Protein AF-A0A2N1MLH1-F1 (afdb_monomer)

pLDDT: mean 74.8, std 16.6, range [30.48, 95.25]

Mean predicted aligned error: 21.46 Å

Radius of gyration: 41.89 Å; Cα contacts (8 Å, |Δi|>4): 509; chains: 1; bounding box: 96×99×100 Å

Structure (mmCIF, N/CA/C/O backbone):
data_AF-A0A2N1MLH1-F1
#
_entry.id   AF-A0A2N1MLH1-F1
#
loop_
_atom_site.group_PDB
_atom_site.id
_atom_site.type_symbol
_atom_site.label_atom_id
_atom_site.label_alt_id
_atom_site.label_comp_id
_atom_site.label_asym_id
_atom_site.label_entity_id
_atom_site.label_seq_id
_atom_site.pdbx_PDB_ins_code
_atom_site.Cartn_x
_atom_site.Cartn_y
_atom_site.Cartn_z
_atom_site.occupancy
_atom_site.B_iso_or_equiv
_atom_site.auth_seq_id
_atom_site.auth_comp_id
_atom_site.auth_asym_id
_atom_site.auth_atom_id
_atom_site.pdbx_PDB_model_num
ATOM 1 N N . MET A 1 1 ? 30.301 -14.434 -26.093 1.00 44.44 1 MET A N 1
ATOM 2 C CA . MET A 1 1 ? 29.954 -15.394 -25.021 1.00 44.44 1 MET A CA 1
ATOM 3 C C . MET A 1 1 ? 29.401 -14.625 -23.832 1.00 44.44 1 MET A C 1
ATOM 5 O O . MET A 1 1 ? 30.021 -13.652 -23.420 1.00 44.44 1 MET A O 1
ATOM 9 N N . ASN A 1 2 ? 28.234 -15.017 -23.319 1.00 55.69 2 ASN A N 1
ATOM 10 C CA . ASN A 1 2 ? 27.566 -14.354 -22.196 1.00 55.69 2 ASN A CA 1
ATOM 11 C C . ASN A 1 2 ? 28.260 -14.717 -20.861 1.00 55.69 2 ASN A C 1
ATOM 13 O O . ASN A 1 2 ? 27.863 -15.647 -20.160 1.00 55.69 2 ASN A O 1
ATOM 17 N N . THR A 1 3 ? 29.343 -14.005 -20.531 1.00 60.84 3 THR A N 1
ATOM 18 C CA . THR A 1 3 ? 30.181 -14.221 -19.332 1.00 60.84 3 THR A CA 1
ATOM 19 C C . THR A 1 3 ? 29.413 -14.066 -18.019 1.00 60.84 3 THR A C 1
ATOM 21 O O . THR A 1 3 ? 29.746 -14.721 -17.031 1.00 60.84 3 THR A O 1
ATOM 24 N N . HIS A 1 4 ? 28.344 -13.268 -18.009 1.00 69.31 4 HIS A N 1
ATOM 25 C CA . HIS A 1 4 ? 27.491 -13.077 -16.839 1.00 69.31 4 HIS A CA 1
ATOM 26 C C . HIS A 1 4 ? 26.658 -14.329 -16.526 1.00 69.31 4 HIS A C 1
ATOM 28 O O . HIS A 1 4 ? 26.663 -14.810 -15.393 1.00 69.31 4 HIS A O 1
ATOM 34 N N . LEU A 1 5 ? 25.997 -14.904 -17.540 1.00 71.94 5 LEU A N 1
ATOM 35 C CA . LEU A 1 5 ? 25.172 -16.107 -17.381 1.00 71.94 5 LEU A CA 1
ATOM 36 C C . LEU A 1 5 ? 26.007 -17.315 -16.937 1.00 71.94 5 LEU A C 1
ATOM 38 O O . LEU A 1 5 ? 25.623 -18.027 -16.012 1.00 71.94 5 LEU A O 1
ATOM 42 N N . SER A 1 6 ? 27.181 -17.499 -17.546 1.00 75.94 6 SER A N 1
ATOM 43 C CA . SER A 1 6 ? 28.112 -18.567 -17.165 1.00 75.94 6 SER A CA 1
ATOM 44 C C . SER A 1 6 ? 28.562 -18.442 -15.706 1.00 75.94 6 SER A C 1
ATOM 46 O O . SER A 1 6 ? 28.587 -19.436 -14.985 1.00 75.94 6 SER A O 1
ATOM 48 N N . THR A 1 7 ? 28.876 -17.223 -15.254 1.00 80.75 7 THR A N 1
ATOM 49 C CA . THR A 1 7 ? 29.284 -16.952 -13.865 1.00 80.75 7 THR A CA 1
ATOM 50 C C . THR A 1 7 ? 28.146 -17.216 -12.879 1.00 80.75 7 THR A C 1
ATOM 52 O O . THR A 1 7 ? 28.368 -17.825 -11.834 1.00 80.75 7 THR A O 1
ATOM 55 N N . LYS A 1 8 ? 26.911 -16.813 -13.209 1.00 83.12 8 LYS A N 1
ATOM 56 C CA . LYS A 1 8 ? 25.734 -17.047 -12.356 1.00 83.12 8 LYS A CA 1
ATOM 57 C C . LYS A 1 8 ? 25.433 -18.538 -12.202 1.00 83.12 8 LYS A C 1
ATOM 59 O O . LYS A 1 8 ? 25.247 -19.000 -11.078 1.00 83.12 8 LYS A O 1
ATOM 64 N N . ILE A 1 9 ? 25.436 -19.288 -13.309 1.00 85.62 9 ILE A N 1
ATOM 65 C CA . ILE A 1 9 ? 25.226 -20.743 -13.289 1.00 85.62 9 ILE A CA 1
ATOM 66 C C . ILE A 1 9 ? 26.321 -21.408 -12.458 1.00 85.62 9 ILE A C 1
ATOM 68 O O . ILE A 1 9 ? 26.008 -22.160 -11.545 1.00 85.62 9 ILE A O 1
ATOM 72 N N . TYR A 1 10 ? 27.591 -21.080 -12.699 1.00 86.12 10 TYR A N 1
ATOM 73 C CA . TYR A 1 10 ? 28.701 -21.611 -11.909 1.00 86.12 10 TYR A CA 1
ATOM 74 C C . TYR A 1 10 ? 28.537 -21.330 -10.403 1.00 86.12 10 TYR A C 1
ATOM 76 O O . TYR A 1 10 ? 28.612 -22.253 -9.595 1.00 86.12 10 TYR A O 1
ATOM 84 N N . ASN A 1 11 ? 28.226 -20.088 -10.016 1.00 86.06 11 ASN A N 1
ATOM 85 C CA . ASN A 1 11 ? 28.019 -19.728 -8.610 1.00 86.06 11 ASN A CA 1
ATOM 86 C C . ASN A 1 11 ? 26.853 -20.496 -7.975 1.00 86.06 11 ASN A C 1
ATOM 88 O O . ASN A 1 11 ? 26.937 -20.869 -6.806 1.00 86.06 11 ASN A O 1
ATOM 92 N N . PHE A 1 12 ? 25.778 -20.747 -8.723 1.00 86.81 12 PHE A N 1
ATOM 93 C CA . PHE A 1 12 ? 24.668 -21.578 -8.261 1.00 86.81 12 PHE A CA 1
ATOM 94 C C . PHE A 1 12 ? 25.110 -23.031 -8.044 1.00 86.81 12 PHE A C 1
ATOM 96 O O . PHE A 1 12 ? 24.879 -23.582 -6.971 1.00 86.81 12 PHE A O 1
ATOM 103 N N . LEU A 1 13 ? 25.818 -23.621 -9.011 1.00 86.75 13 LEU A N 1
ATOM 104 C CA . LEU A 1 13 ? 26.322 -24.996 -8.920 1.00 86.75 13 LEU A CA 1
ATOM 105 C C . LEU A 1 13 ? 27.307 -25.194 -7.756 1.00 86.75 13 LEU A C 1
ATOM 107 O O . LEU A 1 13 ? 27.372 -26.283 -7.187 1.00 86.75 13 LEU A O 1
ATOM 111 N N . VAL A 1 14 ? 28.057 -24.160 -7.370 1.00 85.19 14 VAL A N 1
ATOM 112 C CA . VAL A 1 14 ? 29.004 -24.221 -6.243 1.00 85.19 14 VAL A CA 1
ATOM 113 C C . VAL A 1 14 ? 28.322 -23.990 -4.892 1.00 85.19 14 VAL A C 1
ATOM 115 O O . VAL A 1 14 ? 28.627 -24.707 -3.946 1.00 85.19 14 VAL A O 1
ATOM 118 N N . ASN A 1 15 ? 27.387 -23.040 -4.790 1.00 85.44 15 ASN A N 1
ATOM 119 C CA . ASN A 1 15 ? 26.862 -22.592 -3.492 1.00 85.44 15 ASN A CA 1
ATOM 120 C C . ASN A 1 15 ? 25.500 -23.186 -3.103 1.00 85.44 15 ASN A C 1
ATOM 122 O O . ASN A 1 15 ? 25.142 -23.144 -1.929 1.00 85.44 15 ASN A O 1
ATOM 126 N N . ALA A 1 16 ? 24.712 -23.698 -4.053 1.00 85.00 16 ALA A N 1
ATOM 127 C CA . ALA A 1 16 ? 23.388 -24.235 -3.746 1.00 85.00 16 ALA A CA 1
ATOM 128 C C . ALA A 1 16 ? 23.473 -25.558 -2.970 1.00 85.00 16 ALA A C 1
ATOM 130 O O . ALA A 1 16 ? 24.394 -26.357 -3.170 1.00 85.00 16 ALA A O 1
ATOM 131 N N . GLU A 1 17 ? 22.489 -25.819 -2.114 1.00 84.75 17 GLU A N 1
ATOM 132 C CA . GLU A 1 17 ? 22.307 -27.143 -1.512 1.00 84.75 17 GLU A CA 1
ATOM 133 C C . GLU A 1 17 ? 22.056 -28.181 -2.613 1.00 84.75 17 GLU A C 1
ATOM 135 O O . GLU A 1 17 ? 21.422 -27.886 -3.626 1.00 84.75 17 GLU A O 1
ATOM 140 N N . GLU A 1 18 ? 22.586 -29.390 -2.434 1.00 81.88 18 GLU A N 1
ATOM 141 C CA . GLU A 1 18 ? 22.617 -30.411 -3.487 1.00 81.88 18 GLU A CA 1
ATOM 142 C C . GLU A 1 18 ? 21.217 -30.792 -3.993 1.00 81.88 18 GLU A C 1
ATOM 144 O O . GLU A 1 18 ? 21.017 -30.934 -5.195 1.00 81.88 18 GLU A O 1
ATOM 149 N N . GLU A 1 19 ? 20.223 -30.830 -3.102 1.00 82.50 19 GLU A N 1
ATOM 150 C CA . GLU A 1 19 ? 18.819 -31.110 -3.434 1.00 82.50 19 GLU A CA 1
ATOM 151 C C . GLU A 1 19 ? 18.162 -30.070 -4.360 1.00 82.50 19 GLU A C 1
ATOM 153 O O . GLU A 1 19 ? 17.127 -30.335 -4.973 1.00 82.50 19 GLU A O 1
ATOM 158 N N . HIS A 1 20 ? 18.764 -28.886 -4.492 1.00 84.44 20 HIS A N 1
ATOM 159 C CA . HIS A 1 20 ? 18.275 -27.811 -5.351 1.00 84.44 20 HIS A CA 1
ATOM 160 C C . HIS A 1 20 ? 18.931 -27.808 -6.744 1.00 84.44 20 HIS A C 1
ATOM 162 O O . HIS A 1 20 ? 18.508 -27.050 -7.626 1.00 84.44 20 HIS A O 1
ATOM 168 N N . ILE A 1 21 ? 19.943 -28.647 -6.976 1.00 86.56 21 ILE A N 1
ATOM 169 C CA . ILE A 1 21 ? 20.727 -28.687 -8.213 1.00 86.56 21 ILE A CA 1
ATOM 170 C C . ILE A 1 21 ? 20.125 -29.727 -9.167 1.00 86.56 21 ILE A C 1
ATOM 172 O O . ILE A 1 21 ? 20.298 -30.923 -8.983 1.00 86.56 21 ILE A O 1
ATOM 176 N N . THR A 1 22 ? 19.417 -29.271 -10.204 1.00 87.44 22 THR A N 1
ATOM 177 C CA . THR A 1 22 ? 18.763 -30.131 -11.211 1.00 87.44 22 THR A CA 1
ATOM 178 C C . THR A 1 22 ? 18.884 -29.514 -12.602 1.00 87.44 22 THR A C 1
ATOM 180 O O . THR A 1 22 ? 19.074 -28.297 -12.729 1.00 87.44 22 THR A O 1
ATOM 183 N N . GLY A 1 23 ? 18.693 -30.308 -13.665 1.00 84.56 23 GLY A N 1
ATOM 184 C CA . GLY A 1 23 ? 18.601 -29.767 -15.026 1.00 84.56 23 GLY A CA 1
ATOM 185 C C . GLY A 1 23 ? 17.530 -28.676 -15.150 1.00 84.56 23 GLY A C 1
ATOM 186 O O . GLY A 1 23 ? 17.743 -27.639 -15.782 1.00 84.56 23 GLY A O 1
ATOM 187 N N . ALA A 1 24 ? 16.398 -28.861 -14.469 1.00 85.12 24 ALA A N 1
ATOM 188 C CA . ALA A 1 24 ? 15.290 -27.914 -14.443 1.00 85.12 24 ALA A CA 1
ATOM 189 C C . ALA A 1 24 ? 15.640 -26.595 -13.735 1.00 85.12 24 ALA A C 1
ATOM 191 O O . ALA A 1 24 ? 15.340 -25.528 -14.273 1.00 85.12 24 ALA A O 1
ATOM 192 N N . SER A 1 25 ? 16.287 -26.637 -12.564 1.00 85.88 25 SER A N 1
ATOM 193 C CA . SER A 1 25 ? 16.638 -25.425 -11.808 1.00 85.88 25 SER A CA 1
ATOM 194 C C . SER A 1 25 ? 17.703 -24.589 -12.519 1.00 85.88 25 SER A C 1
ATOM 196 O O . SER A 1 25 ? 17.582 -23.364 -12.562 1.00 85.88 25 SER A O 1
ATOM 198 N N . VAL A 1 26 ? 18.677 -25.229 -13.174 1.00 85.88 26 VAL A N 1
ATOM 199 C CA . VAL A 1 26 ? 19.696 -24.538 -13.985 1.00 85.88 26 VAL A CA 1
ATOM 200 C C . VAL A 1 26 ? 19.080 -23.867 -15.219 1.00 85.88 26 VAL A C 1
ATOM 202 O O . VAL A 1 26 ? 19.421 -22.729 -15.546 1.00 85.88 26 VAL A O 1
ATOM 205 N N . ILE A 1 27 ? 18.135 -24.531 -15.892 1.00 84.38 27 ILE A N 1
ATOM 206 C CA . ILE A 1 27 ? 17.437 -23.965 -17.059 1.00 84.38 27 ILE A CA 1
ATOM 207 C C . ILE A 1 27 ? 16.470 -22.847 -16.643 1.00 84.38 27 ILE A C 1
ATOM 209 O O . ILE A 1 27 ? 16.372 -21.833 -17.339 1.00 84.38 27 ILE A O 1
ATOM 213 N N . TYR A 1 28 ? 15.792 -22.988 -15.502 1.00 79.38 28 TYR A N 1
ATOM 214 C CA . TYR A 1 28 ? 14.904 -21.960 -14.956 1.00 79.38 28 TYR A CA 1
ATOM 215 C C . TYR A 1 28 ? 15.666 -20.678 -14.583 1.00 79.38 28 TYR A C 1
ATOM 217 O O . TYR A 1 28 ? 15.257 -19.596 -14.996 1.00 79.38 28 TYR A O 1
ATOM 225 N N . GLN A 1 29 ? 16.818 -20.800 -13.908 1.00 71.56 29 GLN A N 1
ATOM 226 C CA . GLN A 1 29 ? 17.710 -19.673 -13.576 1.00 71.56 29 GLN A CA 1
ATOM 227 C C . GLN A 1 29 ? 18.118 -18.848 -14.808 1.00 71.56 29 GLN A C 1
ATOM 229 O O . GLN A 1 29 ? 18.345 -17.644 -14.702 1.00 71.56 29 GLN A O 1
ATOM 234 N N . ARG A 1 30 ? 18.204 -19.487 -15.985 1.00 68.69 30 ARG A N 1
ATOM 235 C CA . ARG A 1 30 ? 18.450 -18.810 -17.265 1.00 68.69 30 ARG A CA 1
ATOM 236 C C . ARG A 1 30 ? 17.205 -18.124 -17.814 1.00 68.69 30 ARG A C 1
ATOM 238 O O . ARG A 1 30 ? 17.313 -17.052 -18.398 1.00 68.69 30 ARG A O 1
ATOM 245 N N . ILE A 1 31 ? 16.042 -18.759 -17.697 1.00 60.97 31 ILE A N 1
ATOM 246 C CA . ILE A 1 31 ? 14.781 -18.252 -18.250 1.00 60.97 31 ILE A CA 1
ATOM 247 C C . ILE A 1 31 ? 14.386 -16.925 -17.592 1.00 60.97 31 ILE A C 1
ATOM 249 O O . ILE A 1 31 ? 13.910 -16.042 -18.296 1.00 60.97 31 ILE A O 1
ATOM 253 N N . GLU A 1 32 ? 14.703 -16.740 -16.312 1.00 58.94 32 GLU A N 1
ATOM 254 C CA . GLU A 1 32 ? 14.502 -15.481 -15.581 1.00 58.94 32 GLU A CA 1
ATOM 255 C C . GLU A 1 32 ? 15.383 -14.314 -16.089 1.00 58.94 32 GLU A C 1
ATOM 257 O O . GLU A 1 32 ? 14.931 -13.170 -16.102 1.00 58.94 32 GLU A O 1
ATOM 262 N N . ASP A 1 33 ? 16.599 -14.594 -16.579 1.00 57.78 33 ASP A N 1
ATOM 263 C CA . ASP A 1 33 ? 17.597 -13.565 -16.924 1.00 57.78 33 ASP A CA 1
ATOM 264 C C . ASP A 1 33 ? 17.718 -13.257 -18.428 1.00 57.78 33 ASP A C 1
ATOM 266 O O . ASP A 1 33 ? 17.952 -12.108 -18.811 1.00 57.78 33 ASP A O 1
ATOM 270 N N . ASP A 1 34 ? 17.646 -14.277 -19.289 1.00 63.50 34 ASP A N 1
ATOM 271 C CA . ASP A 1 34 ? 17.850 -14.141 -20.737 1.00 63.50 34 ASP A CA 1
ATOM 272 C C . ASP A 1 34 ? 17.084 -15.239 -21.506 1.00 63.50 34 ASP A C 1
ATOM 274 O O . ASP A 1 34 ? 17.625 -16.320 -21.778 1.00 63.50 34 ASP A O 1
ATOM 278 N N . PRO A 1 35 ? 15.808 -14.996 -21.870 1.00 62.91 35 PRO A N 1
ATOM 279 C CA . PRO A 1 35 ? 14.961 -15.991 -22.522 1.00 62.91 35 PRO A CA 1
ATOM 280 C C . PRO A 1 35 ? 15.425 -16.433 -23.919 1.00 62.91 35 PRO A C 1
ATOM 282 O O . PRO A 1 35 ? 14.853 -17.395 -24.448 1.00 62.91 35 PRO A O 1
ATOM 285 N N . TRP A 1 36 ? 16.458 -15.811 -24.502 1.00 64.62 36 TRP A N 1
ATOM 286 C CA . TRP A 1 36 ? 16.694 -15.795 -25.955 1.00 64.62 36 TRP A CA 1
ATOM 287 C C . TRP A 1 36 ? 17.967 -16.514 -26.435 1.00 64.62 36 TRP A C 1
ATOM 289 O O . TRP A 1 36 ? 18.148 -16.701 -27.632 1.00 64.62 36 TRP A O 1
ATOM 299 N N . VAL A 1 37 ? 18.814 -17.004 -25.524 1.00 71.31 37 VAL A N 1
ATOM 300 C CA . VAL A 1 37 ? 19.928 -17.934 -25.824 1.00 71.31 37 VAL A CA 1
ATOM 301 C C . VAL A 1 37 ? 19.430 -19.190 -26.563 1.00 71.31 37 VAL A C 1
ATOM 303 O O . VAL A 1 37 ? 18.475 -19.829 -26.117 1.00 71.31 37 VAL A O 1
ATOM 306 N N . SER A 1 38 ? 20.073 -19.600 -27.657 1.00 78.94 38 SER A N 1
ATOM 307 C CA . SER A 1 38 ? 19.663 -20.823 -28.369 1.00 78.94 38 SER A CA 1
ATOM 308 C C . SER A 1 38 ? 19.792 -22.077 -27.484 1.00 78.94 38 SER A C 1
ATOM 310 O O . SER A 1 38 ? 20.564 -22.098 -26.523 1.00 78.94 38 SER A O 1
ATOM 312 N N . LYS A 1 39 ? 19.048 -23.148 -27.794 1.00 83.31 39 LYS A N 1
ATOM 313 C CA . LYS A 1 39 ? 19.142 -24.421 -27.053 1.00 83.31 39 LYS A CA 1
ATOM 314 C C . LYS A 1 39 ? 20.583 -24.954 -27.021 1.00 83.31 39 LYS A C 1
ATOM 316 O O . LYS A 1 39 ? 21.044 -25.398 -25.971 1.00 83.31 39 LYS A O 1
ATOM 321 N N . ASP A 1 40 ? 21.292 -24.864 -28.142 1.00 83.12 40 ASP A N 1
ATOM 322 C CA . ASP A 1 40 ? 22.659 -25.374 -28.280 1.00 83.12 40 ASP A CA 1
ATOM 323 C C . ASP A 1 40 ? 23.674 -24.498 -27.540 1.00 83.12 40 ASP A C 1
ATOM 325 O O . ASP A 1 40 ? 24.546 -25.007 -26.833 1.00 83.12 40 ASP A O 1
ATOM 329 N N . GLU A 1 41 ? 23.519 -23.175 -27.615 1.00 82.75 41 GLU A N 1
ATOM 330 C CA . GLU A 1 41 ? 24.348 -22.243 -26.848 1.00 82.75 41 GLU A CA 1
ATOM 331 C C . GLU A 1 41 ? 24.138 -22.428 -25.340 1.00 82.75 41 GLU A C 1
ATOM 333 O O . GLU A 1 41 ? 25.103 -22.468 -24.577 1.00 82.75 41 GLU A O 1
ATOM 338 N N . LEU A 1 42 ? 22.894 -22.642 -24.904 1.00 84.12 42 LEU A N 1
ATOM 339 C CA . LEU A 1 42 ? 22.579 -22.935 -23.510 1.00 84.12 42 LEU A CA 1
ATOM 340 C C . LEU A 1 42 ? 23.236 -24.239 -23.049 1.00 84.12 42 LEU A C 1
ATOM 342 O O . LEU A 1 42 ? 23.845 -24.276 -21.979 1.00 84.12 42 LEU A O 1
ATOM 346 N N . ARG A 1 43 ? 23.163 -25.291 -23.872 1.00 88.00 43 ARG A N 1
ATOM 347 C CA . ARG A 1 43 ? 23.828 -26.569 -23.596 1.00 88.00 43 ARG A CA 1
ATOM 348 C C . ARG A 1 43 ? 25.335 -26.384 -23.442 1.00 88.00 43 ARG A C 1
ATOM 350 O O . ARG A 1 43 ? 25.921 -26.944 -22.517 1.00 88.00 43 ARG A O 1
ATOM 357 N N . SER A 1 44 ? 25.951 -25.566 -24.296 1.00 87.31 44 SER A N 1
ATOM 358 C CA . SER A 1 44 ? 27.382 -25.260 -24.225 1.00 87.31 44 SER A CA 1
ATOM 359 C C . SER A 1 44 ? 27.741 -24.521 -22.934 1.00 87.31 44 SER A C 1
ATOM 361 O O . SER A 1 44 ? 28.700 -24.899 -22.263 1.00 87.31 44 SER A O 1
ATOM 363 N N . ILE A 1 45 ? 26.970 -23.496 -22.556 1.00 85.88 45 ILE A N 1
ATOM 364 C CA . ILE A 1 45 ? 27.218 -22.700 -21.342 1.00 85.88 45 ILE A CA 1
ATOM 365 C C . ILE A 1 45 ? 27.095 -23.572 -20.088 1.00 85.88 45 ILE A C 1
ATOM 367 O O . ILE A 1 45 ? 27.975 -23.545 -19.228 1.00 85.88 45 ILE A O 1
ATOM 371 N N . ILE A 1 46 ? 26.035 -24.380 -19.996 1.00 87.94 46 ILE A N 1
ATOM 372 C CA . ILE A 1 46 ? 25.835 -25.296 -18.866 1.00 87.94 46 ILE A CA 1
ATOM 373 C C . ILE A 1 46 ? 26.956 -26.337 -18.819 1.00 87.94 46 ILE A C 1
ATOM 375 O O . ILE A 1 46 ? 27.511 -26.565 -17.750 1.00 87.94 46 ILE A O 1
ATOM 379 N N . SER A 1 47 ? 27.350 -26.915 -19.958 1.00 88.44 47 SER A N 1
ATOM 380 C CA . SER A 1 47 ? 28.455 -27.887 -20.014 1.00 88.44 47 SER A CA 1
ATOM 381 C C . SER A 1 47 ? 29.767 -27.306 -19.488 1.00 88.44 47 SER A C 1
ATOM 383 O O . SER A 1 47 ? 30.464 -27.958 -18.709 1.00 88.44 47 SER A O 1
ATOM 385 N N . GLN A 1 48 ? 30.087 -26.064 -19.858 1.00 87.38 48 GLN A N 1
ATOM 386 C CA . GLN A 1 48 ? 31.278 -25.375 -19.359 1.00 87.38 48 GLN A CA 1
ATOM 387 C C . GLN A 1 48 ? 31.188 -25.108 -17.852 1.00 87.38 48 GLN A C 1
ATOM 389 O O . GLN A 1 48 ? 32.135 -25.400 -17.122 1.00 87.38 48 GLN A O 1
ATOM 394 N N . ALA A 1 49 ? 30.043 -24.617 -17.369 1.00 88.12 49 ALA A N 1
ATOM 395 C CA . ALA A 1 49 ? 29.836 -24.327 -15.952 1.00 88.12 49 ALA A CA 1
ATOM 396 C C . ALA A 1 49 ? 29.871 -25.592 -15.079 1.00 88.12 49 ALA A C 1
ATOM 398 O O . ALA A 1 49 ? 30.492 -25.581 -14.019 1.00 88.12 49 ALA A O 1
ATOM 399 N N . VAL A 1 50 ? 29.266 -26.691 -15.542 1.00 88.12 50 VAL A N 1
ATOM 400 C CA . VAL A 1 50 ? 29.311 -28.007 -14.884 1.00 88.12 50 VAL A CA 1
ATOM 401 C C . VAL A 1 50 ? 30.739 -28.532 -14.830 1.00 88.12 50 VAL A C 1
ATOM 403 O O . VAL A 1 50 ? 31.181 -28.971 -13.773 1.00 88.12 50 VAL A O 1
ATOM 406 N N . THR A 1 51 ? 31.487 -28.450 -15.934 1.00 87.62 51 THR A N 1
ATOM 407 C CA . THR A 1 51 ? 32.893 -28.891 -15.974 1.00 87.62 51 THR A CA 1
ATOM 408 C C . THR A 1 51 ? 33.746 -28.102 -14.980 1.00 87.62 51 THR A C 1
ATOM 410 O O . THR A 1 51 ? 34.519 -28.686 -14.221 1.00 87.62 51 THR A O 1
ATOM 413 N N . LEU A 1 52 ? 33.561 -26.779 -14.935 1.00 87.12 52 LEU A N 1
ATOM 414 C CA . LEU A 1 52 ? 34.273 -25.900 -14.013 1.00 87.12 52 LEU A CA 1
ATOM 415 C C . LEU A 1 52 ? 33.902 -26.194 -12.550 1.00 87.12 52 LEU A C 1
ATOM 417 O O . LEU A 1 52 ? 34.789 -26.362 -11.719 1.00 87.12 52 LEU A O 1
ATOM 421 N N . ALA A 1 53 ? 32.614 -26.328 -12.230 1.00 85.56 53 ALA A N 1
ATOM 422 C CA . ALA A 1 53 ? 32.161 -26.656 -10.878 1.00 85.56 53 ALA A CA 1
ATOM 423 C C . ALA A 1 53 ? 32.620 -28.056 -10.426 1.00 85.56 53 ALA A C 1
ATOM 425 O O . ALA A 1 53 ? 33.024 -28.243 -9.280 1.00 85.56 53 ALA A O 1
ATOM 426 N N . ASN A 1 54 ? 32.627 -29.042 -11.327 1.00 85.00 54 ASN A N 1
ATOM 427 C CA . ASN A 1 54 ? 33.084 -30.399 -11.023 1.00 85.00 54 ASN A CA 1
ATOM 428 C C . ASN A 1 54 ? 34.584 -30.494 -10.757 1.00 85.00 54 ASN A C 1
ATOM 430 O O . ASN A 1 54 ? 34.993 -31.355 -9.985 1.00 85.00 54 ASN A O 1
ATOM 434 N N . SER A 1 55 ? 35.398 -29.600 -11.325 1.00 83.69 55 SER A N 1
ATOM 435 C CA . SER A 1 55 ? 36.844 -29.582 -11.060 1.00 83.69 55 SER A CA 1
ATOM 436 C C . SER A 1 55 ? 37.203 -29.337 -9.585 1.00 83.69 55 SER A C 1
ATOM 438 O O . SER A 1 55 ? 38.317 -29.646 -9.172 1.00 83.69 55 SER A O 1
ATOM 440 N N . GLN A 1 56 ? 36.260 -28.822 -8.787 1.00 78.31 56 GLN A N 1
ATOM 441 C CA . GLN A 1 56 ? 36.433 -28.554 -7.356 1.00 78.31 56 GLN A CA 1
ATOM 442 C C . GLN A 1 56 ? 35.905 -29.676 -6.454 1.00 78.31 56 GLN A C 1
ATOM 444 O O . GLN A 1 56 ? 36.123 -29.640 -5.246 1.00 78.31 56 GLN A O 1
ATOM 449 N N . ASN A 1 57 ? 35.213 -30.672 -7.014 1.00 79.00 57 ASN A N 1
ATOM 450 C CA . ASN A 1 57 ? 34.587 -31.746 -6.250 1.00 79.00 57 ASN A CA 1
ATOM 451 C C . ASN A 1 57 ? 35.417 -33.032 -6.311 1.00 79.00 57 ASN A C 1
ATOM 453 O O . ASN A 1 57 ? 35.975 -33.389 -7.350 1.00 79.00 57 ASN A O 1
ATOM 457 N N . VAL A 1 58 ? 35.451 -33.780 -5.203 1.00 79.56 58 VAL A N 1
ATOM 458 C CA . VAL A 1 58 ? 36.069 -35.114 -5.177 1.00 79.56 58 VAL A CA 1
ATOM 459 C C . VAL A 1 58 ? 35.335 -36.019 -6.169 1.00 79.56 58 VAL A C 1
ATOM 461 O O . VAL A 1 58 ? 34.102 -36.129 -6.134 1.00 79.56 58 VAL A O 1
ATOM 464 N N . ARG A 1 59 ? 36.098 -36.666 -7.058 1.00 75.56 59 ARG A N 1
ATOM 465 C CA . ARG A 1 59 ? 35.573 -37.589 -8.070 1.00 75.56 59 ARG A CA 1
ATOM 466 C C . ARG A 1 59 ? 34.779 -38.706 -7.386 1.00 75.56 59 ARG A C 1
ATOM 468 O O . ARG A 1 59 ? 35.317 -39.410 -6.539 1.00 75.56 59 ARG A O 1
ATOM 475 N N . GLY A 1 60 ? 33.510 -38.856 -7.768 1.00 70.69 60 GLY A N 1
ATOM 476 C CA . GLY A 1 60 ? 32.601 -39.860 -7.199 1.00 70.69 60 GLY A CA 1
ATOM 477 C C . GLY A 1 60 ? 31.843 -39.423 -5.941 1.00 70.69 60 GLY A C 1
ATOM 478 O O . GLY A 1 60 ? 31.110 -40.226 -5.374 1.00 70.69 60 GLY A O 1
ATOM 479 N N . SER A 1 61 ? 31.979 -38.168 -5.501 1.00 82.38 61 SER A N 1
ATOM 480 C CA . SER A 1 61 ? 31.083 -37.615 -4.477 1.00 82.38 61 SER A CA 1
ATOM 481 C C . SER A 1 61 ? 29.638 -37.517 -4.988 1.00 82.38 61 SER A C 1
ATOM 483 O O . SER A 1 61 ? 29.403 -37.459 -6.199 1.00 82.38 61 SER A O 1
ATOM 485 N N . SER A 1 62 ? 28.674 -37.465 -4.061 1.00 83.50 62 SER A N 1
ATOM 486 C CA . SER A 1 62 ? 27.251 -37.256 -4.380 1.00 83.50 62 SER A CA 1
ATOM 487 C C . SER A 1 62 ? 27.086 -36.044 -5.304 1.00 83.50 62 SER A C 1
ATOM 489 O O . SER A 1 62 ? 26.646 -36.176 -6.444 1.00 83.50 62 SER A O 1
ATOM 491 N N . ARG A 1 63 ? 27.645 -34.898 -4.891 1.00 81.75 63 ARG A N 1
ATOM 492 C CA . ARG A 1 63 ? 27.606 -33.646 -5.652 1.00 81.75 63 ARG A CA 1
ATOM 493 C C . ARG A 1 63 ? 28.255 -33.744 -7.035 1.00 81.75 63 ARG A C 1
ATOM 495 O O . ARG A 1 63 ? 27.727 -33.180 -7.988 1.00 81.75 63 ARG A O 1
ATOM 502 N N . HIS A 1 64 ? 29.368 -34.470 -7.172 1.00 84.00 64 HIS A N 1
ATOM 503 C CA . HIS A 1 64 ? 30.009 -34.706 -8.473 1.00 84.00 64 HIS A CA 1
ATOM 504 C C . HIS A 1 64 ? 29.090 -35.482 -9.434 1.00 84.00 64 HIS A C 1
ATOM 506 O O . HIS A 1 64 ? 29.087 -35.222 -10.637 1.00 84.00 64 HIS A O 1
ATOM 512 N N . THR A 1 65 ? 28.307 -36.430 -8.917 1.00 84.50 65 THR A N 1
ATOM 513 C CA . THR A 1 65 ? 27.339 -37.210 -9.705 1.00 84.50 65 THR A CA 1
ATOM 514 C C . THR A 1 65 ? 26.149 -36.340 -10.105 1.00 84.50 65 THR A C 1
ATOM 516 O O . THR A 1 65 ? 25.876 -36.203 -11.297 1.00 84.50 65 THR A O 1
ATOM 519 N N . THR A 1 66 ? 25.555 -35.635 -9.139 1.00 85.50 66 THR A N 1
ATOM 520 C CA . THR A 1 66 ? 24.445 -34.689 -9.339 1.00 85.50 66 THR A CA 1
ATOM 521 C C . THR A 1 66 ? 24.769 -33.637 -10.408 1.00 85.50 66 THR A C 1
ATOM 523 O O . THR A 1 66 ? 23.956 -33.338 -11.278 1.00 85.50 66 THR A O 1
ATOM 526 N N . LEU A 1 67 ? 25.994 -33.099 -10.418 1.00 86.06 67 LEU A N 1
ATOM 527 C CA . LEU A 1 67 ? 26.420 -32.118 -11.421 1.00 86.06 67 LEU A CA 1
ATOM 528 C C . LEU A 1 67 ? 26.516 -32.699 -12.843 1.00 86.06 67 LEU A C 1
ATOM 530 O O . LEU A 1 67 ? 26.243 -31.985 -13.807 1.00 86.06 67 LEU A O 1
ATOM 534 N N . LEU A 1 68 ? 26.891 -33.973 -13.003 1.00 85.88 68 LEU A N 1
ATOM 535 C CA . LEU A 1 68 ? 26.917 -34.637 -14.314 1.00 85.88 68 LEU A CA 1
ATOM 536 C C . LEU A 1 68 ? 25.509 -34.985 -14.812 1.00 85.88 68 LEU A C 1
ATOM 538 O O . LEU A 1 68 ? 25.245 -34.884 -16.014 1.00 85.88 68 LEU A O 1
ATOM 542 N N . GLU A 1 69 ? 24.599 -35.333 -13.902 1.00 88.12 69 GLU A N 1
ATOM 543 C CA . GLU A 1 69 ? 23.202 -35.648 -14.219 1.00 88.12 69 GLU A CA 1
ATOM 544 C C . GLU A 1 69 ? 22.488 -34.471 -14.896 1.00 88.12 69 GLU A C 1
ATOM 546 O O . GLU A 1 69 ? 21.743 -34.688 -15.852 1.00 88.12 69 GLU A O 1
ATOM 551 N N . ILE A 1 70 ? 22.824 -33.223 -14.543 1.00 88.00 70 ILE A N 1
ATOM 552 C CA . ILE A 1 70 ? 22.321 -31.999 -15.202 1.00 88.00 70 ILE A CA 1
ATOM 553 C C . ILE A 1 70 ? 22.454 -32.067 -16.731 1.00 88.00 70 ILE A C 1
ATOM 555 O O . ILE A 1 70 ? 21.547 -31.653 -17.457 1.00 88.00 70 ILE A O 1
ATOM 559 N N . LEU A 1 71 ? 23.582 -32.578 -17.240 1.00 87.19 71 LEU A N 1
ATOM 560 C CA . LEU A 1 71 ? 23.831 -32.664 -18.683 1.00 87.19 71 LEU A CA 1
ATOM 561 C C . LEU A 1 71 ? 22.988 -33.754 -19.344 1.00 87.19 71 LEU A C 1
ATOM 563 O O . LEU A 1 71 ? 22.563 -33.585 -20.489 1.00 87.19 71 LEU A O 1
ATOM 567 N N . SER A 1 72 ? 22.729 -34.846 -18.624 1.00 85.94 72 SER A N 1
ATOM 568 C CA . SER A 1 72 ? 21.860 -35.931 -19.085 1.00 85.94 72 SER A CA 1
ATOM 569 C C . SER A 1 72 ? 20.378 -35.537 -19.067 1.00 85.94 72 SER A C 1
ATOM 571 O O . SER A 1 72 ? 19.626 -35.888 -19.973 1.00 85.94 72 SER A O 1
ATOM 573 N N . GLU A 1 73 ? 19.972 -34.716 -18.097 1.00 89.69 73 GLU A N 1
ATOM 574 C CA . GLU A 1 73 ? 18.604 -34.223 -17.938 1.00 89.69 73 GLU A CA 1
ATOM 575 C C . GLU A 1 73 ? 18.269 -33.035 -18.847 1.00 89.69 73 GLU A C 1
ATOM 577 O O . GLU A 1 73 ? 17.107 -32.619 -18.909 1.00 89.69 73 GLU A O 1
ATOM 582 N N . PHE A 1 74 ? 19.262 -32.462 -19.535 1.00 88.00 74 PHE A N 1
ATOM 583 C CA . PHE A 1 74 ? 19.142 -31.179 -20.227 1.00 88.00 74 PHE A CA 1
ATOM 584 C C . PHE A 1 74 ? 17.961 -31.131 -21.202 1.00 88.00 74 PHE A C 1
ATOM 586 O O . PHE A 1 74 ? 17.143 -30.216 -21.139 1.00 88.00 74 PHE A O 1
ATOM 593 N N . ASP A 1 75 ? 17.840 -32.118 -22.091 1.00 86.81 75 ASP A N 1
ATOM 594 C CA . ASP A 1 75 ? 16.821 -32.111 -23.146 1.00 86.81 75 ASP A CA 1
ATOM 595 C C . ASP A 1 75 ? 15.393 -32.223 -22.584 1.00 86.81 75 ASP A C 1
ATOM 597 O O . ASP A 1 75 ? 14.482 -31.519 -23.034 1.00 86.81 75 ASP A O 1
ATOM 601 N N . ILE A 1 76 ? 15.209 -33.067 -21.564 1.00 87.69 76 ILE A N 1
ATOM 602 C CA . ILE A 1 76 ? 13.924 -33.274 -20.883 1.00 87.69 76 ILE A CA 1
ATOM 603 C C . ILE A 1 76 ? 13.556 -32.026 -20.075 1.00 87.69 76 ILE A C 1
ATOM 605 O O . ILE A 1 76 ? 12.443 -31.510 -20.197 1.00 87.69 76 ILE A O 1
ATOM 609 N N . SER A 1 77 ? 14.510 -31.498 -19.310 1.00 89.12 77 SER A N 1
ATOM 610 C CA . SER A 1 77 ? 14.335 -30.303 -18.486 1.00 89.12 77 SER A CA 1
ATOM 611 C C . SER A 1 77 ? 14.057 -29.061 -19.334 1.00 89.12 77 SER A C 1
ATOM 613 O O . SER A 1 77 ? 13.164 -28.279 -19.011 1.00 89.12 77 SER A O 1
ATOM 615 N N . TYR A 1 78 ? 14.745 -28.905 -20.468 1.00 86.25 78 TYR A N 1
ATOM 616 C CA . TYR A 1 78 ? 14.522 -27.804 -21.406 1.00 86.25 78 TYR A CA 1
ATOM 617 C C . TYR A 1 78 ? 13.096 -27.824 -21.951 1.00 86.25 78 TYR A C 1
ATOM 619 O O . TYR A 1 78 ? 12.388 -26.818 -21.889 1.00 86.25 78 TYR A O 1
ATOM 627 N N . LYS A 1 79 ? 12.642 -28.990 -22.431 1.00 85.81 79 LYS A N 1
ATOM 628 C CA . LYS A 1 79 ? 11.280 -29.163 -22.945 1.00 85.81 79 LYS A CA 1
ATOM 629 C C . LYS A 1 79 ? 10.234 -28.899 -21.863 1.00 85.81 79 LYS A C 1
ATOM 631 O O . LYS A 1 79 ? 9.234 -28.241 -22.146 1.00 85.81 79 LYS A O 1
ATOM 636 N N . ALA A 1 80 ? 10.464 -29.374 -20.639 1.00 84.88 80 ALA A N 1
ATOM 637 C CA . ALA A 1 80 ? 9.556 -29.174 -19.515 1.00 84.88 80 ALA A CA 1
ATOM 638 C C . ALA A 1 80 ? 9.406 -27.688 -19.161 1.00 84.88 80 ALA A C 1
ATOM 640 O O . ALA A 1 80 ? 8.287 -27.176 -19.164 1.00 84.88 80 ALA A O 1
ATOM 641 N N . ILE A 1 81 ? 10.509 -26.965 -18.932 1.00 83.81 81 ILE A N 1
ATOM 642 C CA . ILE A 1 81 ? 10.431 -25.546 -18.557 1.00 83.81 81 ILE A CA 1
ATOM 643 C C . ILE A 1 81 ? 9.883 -24.690 -19.710 1.00 83.81 81 ILE A C 1
ATOM 645 O O . ILE A 1 81 ? 9.069 -23.798 -19.477 1.00 83.81 81 ILE A O 1
ATOM 649 N N . PHE A 1 82 ? 10.252 -24.982 -20.960 1.00 78.88 82 PHE A N 1
ATOM 650 C CA . PHE A 1 82 ? 9.705 -24.263 -22.114 1.00 78.88 82 PHE A CA 1
ATOM 651 C C . PHE A 1 82 ? 8.196 -24.500 -22.282 1.00 78.88 82 PHE A C 1
ATOM 653 O O . PHE A 1 82 ? 7.452 -23.565 -22.567 1.00 78.88 82 PHE A O 1
ATOM 660 N N . SER A 1 83 ? 7.722 -25.725 -22.035 1.00 79.75 83 SER A N 1
ATOM 661 C CA . SER A 1 83 ? 6.285 -26.029 -22.034 1.00 79.75 83 SER A CA 1
ATOM 662 C C . SER A 1 83 ? 5.558 -25.278 -20.916 1.00 79.75 83 SER A C 1
ATOM 664 O O . SER A 1 83 ? 4.500 -24.710 -21.163 1.00 79.75 83 SER A O 1
ATOM 666 N N . LEU A 1 84 ? 6.146 -25.204 -19.713 1.00 79.38 84 LEU A N 1
ATOM 667 C CA . LEU A 1 84 ? 5.604 -24.428 -18.589 1.00 79.38 84 LEU A CA 1
ATOM 668 C C . LEU A 1 84 ? 5.545 -22.918 -18.884 1.00 79.38 84 LEU A C 1
ATOM 670 O O . LEU A 1 84 ? 4.617 -22.243 -18.436 1.00 79.38 84 LEU A O 1
ATOM 674 N N . ARG A 1 85 ? 6.495 -22.389 -19.666 1.00 70.50 85 ARG A N 1
ATOM 675 C CA . ARG A 1 85 ? 6.439 -21.020 -20.200 1.00 70.50 85 ARG A CA 1
ATOM 676 C C . ARG A 1 85 ? 5.283 -20.856 -21.188 1.00 70.50 85 ARG A C 1
ATOM 678 O O . ARG A 1 85 ? 4.510 -19.918 -21.047 1.00 70.50 85 ARG A O 1
ATOM 685 N N . ALA A 1 86 ? 5.138 -21.769 -22.149 1.00 72.00 86 ALA A N 1
ATOM 686 C CA . ALA A 1 86 ? 4.105 -21.684 -23.187 1.00 72.00 86 ALA A CA 1
ATOM 687 C C . ALA A 1 86 ? 2.670 -21.678 -22.625 1.00 72.00 86 ALA A C 1
ATOM 689 O O . ALA A 1 86 ? 1.781 -21.080 -23.220 1.00 72.00 86 ALA A O 1
ATOM 690 N N . ILE A 1 87 ? 2.447 -22.304 -21.465 1.00 77.00 87 ILE A N 1
ATOM 691 C CA . ILE A 1 87 ? 1.146 -22.321 -20.775 1.00 77.00 87 ILE A CA 1
ATOM 692 C C . ILE A 1 87 ? 0.989 -21.207 -19.720 1.00 77.00 87 ILE A C 1
ATOM 694 O O . ILE A 1 87 ? 0.051 -21.246 -18.926 1.00 77.00 87 ILE A O 1
ATOM 698 N N . GLY A 1 88 ? 1.917 -20.244 -19.660 1.00 61.84 88 GLY A N 1
ATOM 699 C CA . GLY A 1 88 ? 1.841 -19.079 -18.768 1.00 61.84 88 GLY A CA 1
ATOM 700 C C . GLY A 1 88 ? 2.104 -19.361 -17.282 1.00 61.84 88 GLY A C 1
ATOM 701 O O . GLY A 1 88 ? 1.805 -18.521 -16.434 1.00 61.84 88 GLY A O 1
ATOM 702 N N . VAL A 1 89 ? 2.652 -20.532 -16.930 1.00 71.56 89 VAL A N 1
ATOM 703 C CA . VAL A 1 89 ? 2.957 -20.900 -15.532 1.00 71.56 89 VAL A CA 1
ATOM 704 C C . VAL A 1 89 ? 4.261 -20.254 -15.050 1.00 71.56 89 VAL A C 1
ATOM 706 O O . VAL A 1 89 ? 4.380 -19.906 -13.875 1.00 71.56 89 VAL A O 1
ATOM 709 N N . VAL A 1 90 ? 5.229 -20.065 -15.950 1.00 65.06 90 VAL A N 1
ATOM 710 C CA . VAL A 1 90 ? 6.498 -19.377 -15.672 1.00 65.06 90 VAL A CA 1
ATOM 711 C C . VAL A 1 90 ? 6.419 -17.952 -16.215 1.00 65.06 90 VAL A C 1
ATOM 713 O O . VAL A 1 90 ? 6.391 -17.760 -17.429 1.00 65.06 90 VAL A O 1
ATOM 716 N N . LYS A 1 91 ? 6.385 -16.958 -15.317 1.00 56.03 91 LYS A N 1
ATOM 717 C CA . LYS A 1 91 ? 6.440 -15.536 -15.681 1.00 56.03 91 LYS A CA 1
ATOM 718 C C . LYS A 1 91 ? 7.864 -15.172 -16.087 1.00 56.03 91 LYS A C 1
ATOM 720 O O . LYS A 1 91 ? 8.786 -15.352 -15.300 1.00 56.03 91 LYS A O 1
ATOM 725 N N . VAL A 1 92 ? 8.025 -14.639 -17.287 1.00 58.34 92 VAL A N 1
ATOM 726 C CA . VAL A 1 92 ? 9.289 -14.095 -17.790 1.00 58.34 92 VAL A CA 1
ATOM 727 C C . VAL A 1 92 ? 9.025 -12.845 -18.596 1.00 58.34 92 VAL A C 1
ATOM 729 O O . VAL A 1 92 ? 7.922 -12.675 -19.101 1.00 58.34 92 VAL A O 1
ATOM 732 N N . ASN A 1 93 ? 10.042 -11.994 -18.733 1.00 54.50 93 ASN A N 1
ATOM 733 C CA . ASN A 1 93 ? 9.988 -10.845 -19.631 1.00 54.50 93 ASN A CA 1
ATOM 734 C C . ASN A 1 93 ? 9.660 -11.341 -21.051 1.00 54.50 93 ASN A C 1
ATOM 736 O O . ASN A 1 93 ? 10.453 -12.050 -21.674 1.00 54.50 93 ASN A O 1
ATOM 740 N N . GLU A 1 94 ? 8.451 -11.031 -21.521 1.00 52.22 94 GLU A N 1
ATOM 741 C CA . GLU A 1 94 ? 7.920 -11.495 -22.810 1.00 52.22 94 GLU A CA 1
ATOM 742 C C . GLU A 1 94 ? 8.474 -10.697 -23.995 1.00 52.22 94 GLU A C 1
ATOM 744 O O . GLU A 1 94 ? 8.368 -11.141 -25.137 1.00 52.22 94 GLU A O 1
ATOM 749 N N . GLU A 1 95 ? 9.097 -9.547 -23.735 1.00 57.81 95 GLU A N 1
ATOM 750 C CA . GLU A 1 95 ? 9.657 -8.696 -24.778 1.00 57.81 95 GLU A CA 1
ATOM 751 C C . GLU A 1 95 ? 10.924 -9.321 -25.376 1.00 57.81 95 GLU A C 1
ATOM 753 O O . GLU A 1 95 ? 11.950 -9.496 -24.708 1.00 57.81 95 GLU A O 1
ATOM 758 N N . GLU A 1 96 ? 10.840 -9.669 -26.660 1.00 61.25 96 GLU A N 1
ATOM 759 C CA . GLU A 1 96 ? 11.980 -10.128 -27.442 1.00 61.25 96 GLU A CA 1
ATOM 760 C C . GLU A 1 96 ? 13.013 -9.001 -27.582 1.00 61.25 96 GLU A C 1
ATOM 762 O O . GLU A 1 96 ? 12.658 -7.880 -27.966 1.00 61.25 96 GLU A O 1
ATOM 767 N N . PRO A 1 97 ? 14.297 -9.247 -27.263 1.00 67.31 97 PRO A N 1
ATOM 768 C CA . PRO A 1 97 ? 15.339 -8.268 -27.436 1.00 67.31 97 PRO A CA 1
ATOM 769 C C . PRO A 1 97 ? 15.428 -7.914 -28.908 1.00 67.31 97 PRO A C 1
ATOM 771 O O . PRO A 1 97 ? 15.301 -8.761 -29.792 1.00 67.31 97 PRO A O 1
ATOM 774 N N . LEU A 1 98 ? 15.705 -6.641 -29.167 1.00 73.38 98 LEU A N 1
ATOM 775 C CA . LEU A 1 98 ? 15.885 -6.162 -30.526 1.00 73.38 98 LEU A CA 1
ATOM 776 C C . LEU A 1 98 ? 16.959 -6.996 -31.239 1.00 73.38 98 LEU A C 1
ATOM 778 O O . LEU A 1 98 ? 18.120 -7.027 -30.824 1.00 73.38 98 LEU A O 1
ATOM 782 N N . SER A 1 99 ? 16.570 -7.632 -32.342 1.00 79.25 99 SER A N 1
ATOM 783 C CA . SER A 1 99 ? 17.499 -8.292 -33.257 1.00 79.25 99 SER A CA 1
ATOM 784 C C . SER A 1 99 ? 18.518 -7.293 -33.811 1.00 79.25 99 SER A C 1
ATOM 786 O O . SER A 1 99 ? 18.246 -6.096 -33.935 1.00 79.25 99 SER A O 1
ATOM 788 N N . SER A 1 100 ? 19.686 -7.778 -34.234 1.00 80.38 100 SER A N 1
ATOM 789 C CA . SER A 1 100 ? 20.712 -6.942 -34.877 1.00 80.38 100 SER A CA 1
ATOM 790 C C . SER A 1 100 ? 20.171 -6.184 -36.099 1.00 80.38 100 SER A C 1
ATOM 792 O O . SER A 1 100 ? 20.506 -5.017 -36.311 1.00 80.38 100 SER A O 1
ATOM 794 N N . ALA A 1 101 ? 19.262 -6.799 -36.864 1.00 82.44 101 ALA A N 1
ATOM 795 C CA . ALA A 1 101 ? 18.570 -6.159 -37.980 1.00 82.44 101 ALA A CA 1
ATOM 796 C C . ALA A 1 101 ? 17.646 -5.014 -37.522 1.00 82.44 101 ALA A C 1
ATOM 798 O O . ALA A 1 101 ? 17.655 -3.936 -38.124 1.00 82.44 101 ALA A O 1
ATOM 799 N N . GLN A 1 102 ? 16.887 -5.208 -36.436 1.00 82.44 102 GLN A N 1
ATOM 800 C CA . GLN A 1 102 ? 16.053 -4.158 -35.840 1.00 82.44 102 GLN A CA 1
ATOM 801 C C . GLN A 1 102 ? 16.902 -3.026 -35.257 1.00 82.44 102 GLN A C 1
ATOM 803 O O . GLN A 1 102 ? 16.581 -1.864 -35.493 1.00 82.44 102 GLN A O 1
ATOM 808 N N . ILE A 1 103 ? 18.012 -3.333 -34.580 1.00 84.31 103 ILE A N 1
ATOM 809 C CA . ILE A 1 103 ? 18.967 -2.336 -34.073 1.00 84.31 103 ILE A CA 1
ATOM 810 C C . ILE A 1 103 ? 19.538 -1.520 -35.236 1.00 84.31 103 ILE A C 1
ATOM 812 O O . ILE A 1 103 ? 19.505 -0.291 -35.210 1.00 84.31 103 ILE A O 1
ATOM 816 N N . ARG A 1 104 ? 19.988 -2.174 -36.311 1.00 87.00 104 ARG A N 1
ATOM 817 C CA . ARG A 1 104 ? 20.505 -1.494 -37.507 1.00 87.00 104 ARG A CA 1
ATOM 818 C C . ARG A 1 104 ? 19.447 -0.592 -38.148 1.00 87.00 104 ARG A C 1
ATOM 820 O O . ARG A 1 104 ? 19.726 0.564 -38.467 1.00 87.00 104 ARG A O 1
ATOM 827 N N . SER A 1 105 ? 18.220 -1.094 -38.284 1.00 89.50 105 SER A N 1
ATOM 828 C CA . SER A 1 105 ? 17.065 -0.325 -38.765 1.00 89.50 105 SER A CA 1
ATOM 829 C C . SER A 1 105 ? 16.776 0.887 -37.871 1.00 89.50 105 SER A C 1
ATOM 831 O O . SER A 1 105 ? 16.615 2.002 -38.368 1.00 89.50 105 SER A O 1
ATOM 833 N N . ASN A 1 106 ? 16.795 0.707 -36.551 1.00 89.25 106 ASN A N 1
ATOM 834 C CA . ASN A 1 106 ? 16.600 1.762 -35.561 1.00 89.25 106 ASN A CA 1
ATOM 835 C C . ASN A 1 106 ? 17.673 2.846 -35.660 1.00 89.25 106 ASN A C 1
ATOM 837 O O . ASN A 1 106 ? 17.340 4.029 -35.742 1.00 89.25 106 ASN A O 1
ATOM 841 N N . ILE A 1 107 ? 18.948 2.468 -35.728 1.00 89.88 107 ILE A N 1
ATOM 842 C CA . ILE A 1 107 ? 20.049 3.424 -35.873 1.00 89.88 107 ILE A CA 1
ATOM 843 C C . ILE A 1 107 ? 19.935 4.195 -37.187 1.00 89.88 107 ILE A C 1
ATOM 845 O O . ILE A 1 107 ? 20.097 5.415 -37.192 1.00 89.88 107 ILE A O 1
ATOM 849 N N . ASN A 1 108 ? 19.577 3.536 -38.290 1.00 89.75 108 ASN A N 1
ATOM 850 C CA . ASN A 1 108 ? 19.346 4.214 -39.567 1.00 89.75 108 ASN A CA 1
ATOM 851 C C . ASN A 1 108 ? 18.164 5.194 -39.491 1.00 89.75 108 ASN A C 1
ATOM 853 O O . ASN A 1 108 ? 18.266 6.329 -39.968 1.00 89.75 108 ASN A O 1
ATOM 857 N N . LYS A 1 109 ? 17.069 4.812 -38.820 1.00 92.19 109 LYS A N 1
ATOM 858 C CA . LYS A 1 109 ? 15.938 5.711 -38.542 1.00 92.19 109 LYS A CA 1
ATOM 859 C C . LYS A 1 109 ? 16.376 6.907 -37.696 1.00 92.19 109 LYS A C 1
ATOM 861 O O . LYS A 1 109 ? 16.055 8.039 -38.058 1.00 92.19 109 LYS A O 1
ATOM 866 N N . LEU A 1 110 ? 17.147 6.697 -36.630 1.00 90.88 110 LEU A N 1
ATOM 867 C CA . LEU A 1 110 ? 17.675 7.769 -35.783 1.00 90.88 110 LEU A CA 1
ATOM 868 C C . LEU A 1 110 ? 18.581 8.719 -36.580 1.00 90.88 110 LEU A C 1
ATOM 870 O O . LEU A 1 110 ? 18.362 9.928 -36.556 1.00 90.88 110 LEU A O 1
ATOM 874 N N . LYS A 1 111 ? 19.526 8.188 -37.365 1.00 91.44 111 LYS A N 1
ATOM 875 C CA . LYS A 1 111 ? 20.388 8.964 -38.273 1.00 91.44 111 LYS A CA 1
ATOM 876 C C . LYS A 1 111 ? 19.562 9.822 -39.232 1.00 91.44 111 LYS A C 1
ATOM 878 O O . LYS A 1 111 ? 19.843 11.008 -39.390 1.00 91.44 111 LYS A O 1
ATOM 883 N N . SER A 1 112 ? 18.503 9.257 -39.819 1.00 90.31 112 SER A N 1
ATOM 884 C CA . SER A 1 112 ? 17.603 9.996 -40.713 1.00 90.31 112 SER A CA 1
ATOM 885 C C . SER A 1 112 ? 16.854 11.131 -40.000 1.00 90.31 112 SER A C 1
ATOM 887 O O . SER A 1 112 ? 16.720 12.213 -40.565 1.00 90.31 112 SER A O 1
ATOM 889 N N . LYS A 1 113 ? 16.414 10.923 -38.747 1.00 92.56 113 LYS A N 1
ATOM 890 C CA . LYS A 1 113 ? 15.754 11.948 -37.920 1.00 92.56 113 LYS A CA 1
ATOM 891 C C . LYS A 1 113 ? 16.722 13.074 -37.563 1.00 92.56 113 LYS A C 1
ATOM 893 O O . LYS A 1 113 ? 16.363 14.239 -37.697 1.00 92.56 113 LYS A O 1
ATOM 898 N N . LEU A 1 114 ? 17.950 12.732 -37.166 1.00 91.12 114 LEU A N 1
ATOM 899 C CA . LEU A 1 114 ? 18.975 13.712 -36.807 1.00 91.12 114 LEU A CA 1
ATOM 900 C C . LEU A 1 114 ? 19.407 14.559 -38.011 1.00 91.12 114 LEU A C 1
ATOM 902 O O . LEU A 1 114 ? 19.529 15.772 -37.883 1.00 91.12 114 LEU A O 1
ATOM 906 N N . LYS A 1 115 ? 19.546 13.944 -39.194 1.00 91.75 115 LYS A N 1
ATOM 907 C CA . LYS A 1 115 ? 19.920 14.635 -40.439 1.00 91.75 115 LYS A CA 1
ATOM 908 C C . LYS A 1 115 ? 18.922 15.725 -40.854 1.00 91.75 115 LYS A C 1
ATOM 910 O O . LYS A 1 115 ? 19.326 16.698 -41.481 1.00 91.75 115 LYS A O 1
ATOM 915 N N . LYS A 1 116 ? 17.633 15.576 -40.523 1.00 91.44 116 LYS A N 1
ATOM 916 C CA . LYS A 1 116 ? 16.585 16.551 -40.885 1.00 91.44 116 LYS A CA 1
ATOM 917 C C . LYS A 1 116 ? 16.751 17.903 -40.187 1.00 91.44 116 LYS A C 1
ATOM 919 O O . LYS A 1 116 ? 16.248 18.899 -40.692 1.00 91.44 116 LYS A O 1
ATOM 924 N N . ASN A 1 117 ? 17.416 17.940 -39.035 1.00 85.44 117 ASN A N 1
ATOM 925 C CA . ASN A 1 117 ? 17.594 19.159 -38.258 1.00 85.44 117 ASN A CA 1
ATOM 926 C C . ASN A 1 117 ? 19.009 19.723 -38.468 1.00 85.44 117 ASN A C 1
ATOM 928 O O . ASN A 1 117 ? 20.015 19.072 -38.188 1.00 85.44 117 ASN A O 1
ATOM 932 N N . THR A 1 118 ? 19.086 20.957 -38.961 1.00 87.06 118 THR A N 1
ATOM 933 C CA . THR A 1 118 ? 20.345 21.636 -39.300 1.00 87.06 118 THR A CA 1
ATOM 934 C C . THR A 1 118 ? 20.997 22.358 -38.122 1.00 87.06 118 THR A C 1
ATOM 936 O O . THR A 1 118 ? 22.071 22.933 -38.281 1.00 87.06 118 THR A O 1
ATOM 939 N N . SER A 1 119 ? 20.398 22.323 -36.928 1.00 90.31 119 SER A N 1
ATOM 940 C CA . SER A 1 119 ? 21.000 22.946 -35.749 1.00 90.31 119 SER A CA 1
ATOM 941 C C . SER A 1 119 ? 22.327 22.288 -35.367 1.00 90.31 119 SER A C 1
ATOM 943 O O . SER A 1 119 ? 22.537 21.084 -35.538 1.00 90.31 119 SER A O 1
ATOM 945 N N . THR A 1 120 ? 23.222 23.086 -34.786 1.00 90.94 120 THR A N 1
ATOM 946 C CA . THR A 1 120 ? 24.572 22.665 -34.386 1.00 90.94 120 THR A CA 1
ATOM 947 C C . THR A 1 120 ? 24.560 21.426 -33.490 1.00 90.94 120 THR A C 1
ATOM 949 O O . THR A 1 120 ? 25.319 20.489 -33.728 1.00 90.94 120 THR A O 1
ATOM 952 N N . LEU A 1 121 ? 23.646 21.356 -32.516 1.00 90.31 121 LEU A N 1
ATOM 953 C CA . LEU A 1 121 ? 23.478 20.181 -31.657 1.00 90.31 121 LEU A CA 1
ATOM 954 C C . LEU A 1 121 ? 23.185 18.913 -32.474 1.00 90.31 121 LEU A C 1
ATOM 956 O O . LEU A 1 121 ? 23.849 17.897 -32.290 1.00 90.31 121 LEU A O 1
ATOM 960 N N . TYR A 1 122 ? 22.225 18.974 -33.396 1.00 92.00 122 TYR A N 1
ATOM 961 C CA . TYR A 1 122 ? 21.813 17.813 -34.186 1.00 92.00 122 TYR A CA 1
ATOM 962 C C . TYR A 1 122 ? 22.886 17.373 -35.186 1.00 92.00 122 TYR A C 1
ATOM 964 O O . TYR A 1 122 ? 23.055 16.173 -35.392 1.00 92.00 122 TYR A O 1
ATOM 972 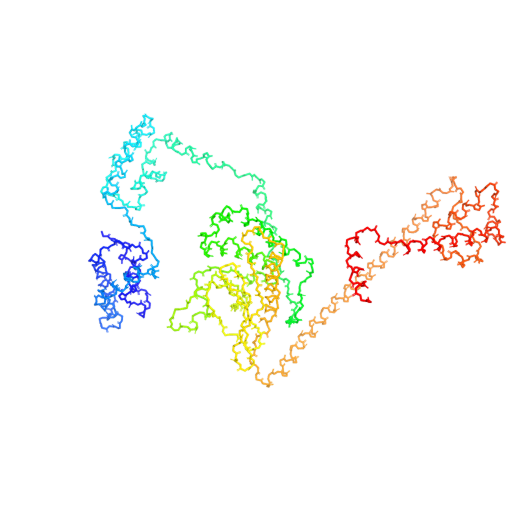N N . GLN A 1 123 ? 23.677 18.304 -35.727 1.00 91.31 123 GLN A N 1
ATOM 973 C CA . GLN A 1 123 ? 24.837 17.976 -36.564 1.00 91.31 123 GLN A CA 1
ATOM 974 C C . GLN A 1 123 ? 25.927 17.236 -35.775 1.00 91.31 123 GLN A C 1
ATOM 976 O O . GLN A 1 123 ? 26.451 16.217 -36.234 1.00 91.31 123 GLN A O 1
ATOM 981 N N . HIS A 1 124 ? 26.225 17.687 -34.552 1.00 91.31 124 HIS A N 1
ATOM 982 C CA . HIS A 1 124 ? 27.165 16.996 -33.668 1.00 91.31 124 HIS A CA 1
ATOM 983 C C . HIS A 1 124 ? 26.655 15.611 -33.245 1.00 91.31 124 HIS A C 1
ATOM 985 O O . HIS A 1 124 ? 27.420 14.646 -33.286 1.00 91.31 124 HIS A O 1
ATOM 991 N N . LEU A 1 125 ? 25.368 15.488 -32.900 1.00 91.44 125 LEU A N 1
ATOM 992 C CA . LEU A 1 125 ? 24.744 14.201 -32.579 1.00 91.44 125 LEU A CA 1
ATOM 993 C C . LEU A 1 125 ? 24.771 13.249 -33.779 1.00 91.44 125 LEU A C 1
ATOM 995 O O . LEU A 1 125 ? 25.125 12.085 -33.623 1.00 91.44 125 LEU A O 1
ATOM 999 N N . PHE A 1 126 ? 24.456 13.735 -34.982 1.00 92.50 126 PHE A N 1
ATOM 1000 C CA . PHE A 1 126 ? 24.515 12.938 -36.207 1.00 92.50 126 PHE A CA 1
ATOM 1001 C C . PHE A 1 126 ? 25.933 12.418 -36.475 1.00 92.50 126 PHE A C 1
ATOM 1003 O O . PHE A 1 126 ? 26.117 11.225 -36.714 1.00 92.50 126 PHE A O 1
ATOM 1010 N N . SER A 1 127 ? 26.945 13.287 -36.372 1.00 90.69 127 SER A N 1
ATOM 1011 C CA . SER A 1 127 ? 28.356 12.906 -36.520 1.00 90.69 127 SER A CA 1
ATOM 1012 C C . SER A 1 127 ? 28.780 11.857 -35.487 1.00 90.69 127 SER A C 1
ATOM 1014 O O . SER A 1 127 ? 29.393 10.851 -35.842 1.00 90.69 127 SER A O 1
ATOM 1016 N N . ALA A 1 128 ? 28.394 12.035 -34.221 1.00 89.38 128 ALA A N 1
ATOM 1017 C CA . ALA A 1 128 ? 28.712 11.094 -33.152 1.00 89.38 128 ALA A CA 1
ATOM 1018 C C . ALA A 1 128 ? 28.023 9.731 -33.340 1.00 89.38 128 ALA A C 1
ATOM 1020 O O . ALA A 1 128 ? 28.682 8.701 -33.229 1.00 89.38 128 ALA A O 1
ATOM 1021 N N . VAL A 1 129 ? 26.735 9.709 -33.703 1.00 89.69 129 VAL A N 1
ATOM 1022 C CA . VAL A 1 129 ? 25.979 8.471 -33.975 1.00 89.69 129 VAL A CA 1
ATOM 1023 C C . VAL A 1 129 ? 26.506 7.745 -35.220 1.00 89.69 129 VAL A C 1
ATOM 1025 O O . VAL A 1 129 ? 26.461 6.519 -35.279 1.00 89.69 129 VAL A O 1
ATOM 1028 N N . ASN A 1 130 ? 27.048 8.457 -36.212 1.00 88.94 130 ASN A N 1
ATOM 1029 C CA . ASN A 1 130 ? 27.677 7.829 -37.380 1.00 88.94 130 ASN A CA 1
ATOM 1030 C C . ASN A 1 130 ? 28.981 7.096 -37.063 1.00 88.94 130 ASN A C 1
ATOM 1032 O O . ASN A 1 130 ? 29.324 6.170 -37.790 1.00 88.94 130 ASN A O 1
ATOM 1036 N N . ARG A 1 131 ? 29.679 7.485 -35.992 1.00 87.31 131 ARG A N 1
ATOM 1037 C CA . ARG A 1 131 ? 30.913 6.827 -35.540 1.00 87.31 131 ARG A CA 1
ATOM 1038 C C . ARG A 1 131 ? 30.655 5.564 -34.719 1.00 87.31 131 ARG A C 1
ATOM 1040 O O . ARG A 1 131 ? 31.597 4.830 -34.450 1.00 87.31 131 ARG A O 1
ATOM 1047 N N . VAL A 1 132 ? 29.413 5.324 -34.297 1.00 84.88 132 VAL A N 1
ATOM 1048 C CA . VAL A 1 132 ? 29.056 4.128 -33.529 1.00 84.88 132 VAL A CA 1
ATOM 1049 C C . VAL A 1 132 ? 28.932 2.935 -34.471 1.00 84.88 132 VAL A C 1
ATOM 1051 O O . VAL A 1 132 ? 28.138 2.968 -35.416 1.00 84.88 132 VAL A O 1
ATOM 1054 N N . SER A 1 133 ? 29.691 1.875 -34.188 1.00 83.25 133 SER A N 1
ATOM 1055 C CA . SER A 1 133 ? 29.540 0.587 -34.861 1.00 83.25 133 SER A CA 1
ATOM 1056 C C . SER A 1 133 ? 28.195 -0.032 -34.485 1.00 83.25 133 SER A C 1
ATOM 1058 O O . SER A 1 133 ? 27.915 -0.267 -33.311 1.00 83.25 133 SER A O 1
ATOM 1060 N N . THR A 1 134 ? 27.339 -0.302 -35.475 1.00 78.31 134 THR A N 1
ATOM 1061 C CA . THR A 1 134 ? 26.045 -0.958 -35.227 1.00 78.31 134 THR A CA 1
ATOM 1062 C C . THR A 1 134 ? 26.194 -2.410 -34.798 1.00 78.31 134 THR A C 1
ATOM 1064 O O . THR A 1 134 ? 25.266 -2.952 -34.208 1.00 78.31 134 THR A O 1
ATOM 1067 N N . ASP A 1 135 ? 27.340 -3.021 -35.094 1.00 74.56 135 ASP A N 1
ATOM 1068 C CA . ASP A 1 135 ? 27.604 -4.430 -34.810 1.00 74.56 135 ASP A CA 1
ATOM 1069 C C . ASP A 1 135 ? 28.073 -4.645 -33.356 1.00 74.56 135 ASP A C 1
ATOM 1071 O O . ASP A 1 135 ? 28.013 -5.759 -32.846 1.00 74.56 135 ASP A O 1
ATOM 1075 N N . GLU A 1 136 ? 28.458 -3.569 -32.656 1.00 70.50 136 GLU A N 1
ATOM 1076 C CA . GLU A 1 136 ? 28.807 -3.574 -31.224 1.00 70.50 136 GLU A CA 1
ATOM 1077 C C . GLU A 1 136 ? 27.618 -3.198 -30.316 1.00 70.50 136 GLU A C 1
ATOM 1079 O O . GLU A 1 136 ? 27.708 -3.283 -29.088 1.00 70.50 136 GLU A O 1
ATOM 1084 N N . LEU A 1 137 ? 26.486 -2.773 -30.894 1.00 78.44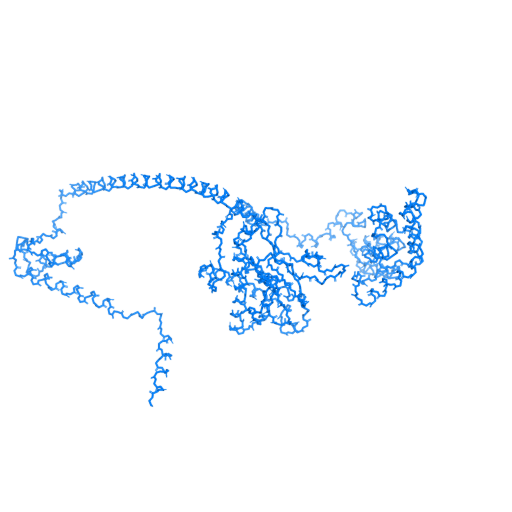 137 LEU A N 1
ATOM 1085 C CA . LEU A 1 137 ? 25.303 -2.370 -30.136 1.00 78.44 137 LEU A CA 1
ATOM 1086 C C . LEU A 1 137 ? 24.460 -3.575 -29.720 1.00 78.44 137 LEU A C 1
ATOM 1088 O O . LEU A 1 137 ? 24.145 -4.456 -30.515 1.00 78.44 137 LEU A O 1
ATOM 1092 N N . THR A 1 138 ? 24.012 -3.554 -28.467 1.00 75.31 138 THR A N 1
ATOM 1093 C CA . THR A 1 138 ? 23.087 -4.548 -27.911 1.00 75.31 138 THR A CA 1
ATOM 1094 C C . THR A 1 138 ? 21.771 -3.884 -27.514 1.00 75.31 138 THR A C 1
ATOM 1096 O O . THR A 1 138 ? 21.724 -2.673 -27.292 1.00 75.31 138 THR A O 1
ATOM 1099 N N . TRP A 1 139 ? 20.702 -4.673 -27.373 1.00 68.88 139 TRP A N 1
ATOM 1100 C CA . TRP A 1 139 ? 19.388 -4.198 -26.915 1.00 68.88 139 TRP A CA 1
ATOM 1101 C C . TRP A 1 139 ? 19.425 -3.535 -25.525 1.00 68.88 139 TRP A C 1
ATOM 1103 O O . TRP A 1 139 ? 18.559 -2.728 -25.204 1.00 68.88 139 TRP A O 1
ATOM 1113 N N . LYS A 1 140 ? 20.451 -3.839 -24.717 1.00 69.00 140 LYS A N 1
ATOM 1114 C CA . LYS A 1 140 ? 20.682 -3.233 -23.396 1.00 69.00 140 LYS A CA 1
ATOM 1115 C C . LYS A 1 140 ? 21.148 -1.778 -23.482 1.00 69.00 140 LYS A C 1
ATOM 1117 O O . LYS A 1 140 ? 21.042 -1.038 -22.509 1.00 69.00 140 LYS A O 1
ATOM 1122 N N . VAL A 1 141 ? 21.676 -1.357 -24.632 1.00 77.06 141 VAL A N 1
ATOM 1123 C CA . VAL A 1 141 ? 22.090 0.027 -24.873 1.00 77.06 141 VAL A CA 1
ATOM 1124 C C . VAL A 1 141 ? 20.903 0.789 -25.457 1.00 77.06 141 VAL A C 1
ATOM 1126 O O . VAL A 1 141 ? 20.477 0.505 -26.574 1.00 77.06 141 VAL A O 1
ATOM 1129 N N . LEU A 1 142 ? 20.417 1.812 -24.743 1.00 81.00 142 LEU A N 1
ATOM 1130 C CA . LEU A 1 142 ? 19.266 2.647 -25.139 1.00 81.00 142 LEU A CA 1
ATOM 1131 C C . LEU A 1 142 ? 19.352 3.181 -26.584 1.00 81.00 142 LEU A C 1
ATOM 1133 O O . LEU A 1 142 ? 18.333 3.318 -27.268 1.00 81.00 142 LEU A O 1
ATOM 1137 N N . LEU A 1 143 ? 20.571 3.408 -27.086 1.00 84.62 143 LEU A N 1
ATOM 1138 C CA . LEU A 1 143 ? 20.821 3.841 -28.461 1.00 84.62 143 LEU A CA 1
ATOM 1139 C C . LEU A 1 143 ? 20.277 2.851 -29.504 1.00 84.62 143 LEU A C 1
ATOM 1141 O O . LEU A 1 143 ? 19.749 3.284 -30.530 1.00 84.62 143 LEU A O 1
ATOM 1145 N N . GLY A 1 144 ? 20.335 1.543 -29.227 1.00 80.38 144 GLY A N 1
ATOM 1146 C CA . GLY A 1 144 ? 19.767 0.497 -30.084 1.00 80.38 144 GLY A CA 1
ATOM 1147 C C . GLY A 1 144 ? 18.245 0.601 -30.250 1.00 80.38 144 GLY A C 1
ATOM 1148 O O . GLY A 1 144 ? 17.706 0.182 -31.277 1.00 80.38 144 GLY A O 1
ATOM 1149 N N . SER A 1 145 ? 17.569 1.260 -29.306 1.00 82.38 145 SER A N 1
ATOM 1150 C CA . SER A 1 145 ? 16.131 1.566 -29.321 1.00 82.38 145 SER A CA 1
ATOM 1151 C C . SER A 1 145 ? 15.819 2.979 -29.835 1.00 82.38 145 SER A C 1
ATOM 1153 O O . SER A 1 145 ? 14.719 3.483 -29.634 1.00 82.38 145 SER A O 1
ATOM 1155 N N . GLN A 1 146 ? 16.763 3.628 -30.532 1.00 86.19 146 GLN A N 1
ATOM 1156 C CA . GLN A 1 146 ? 16.675 5.019 -31.017 1.00 86.19 146 GLN A CA 1
ATOM 1157 C C . GLN A 1 146 ? 16.720 6.096 -29.918 1.00 86.19 146 GLN A C 1
ATOM 1159 O O . GLN A 1 146 ? 16.369 7.246 -30.190 1.00 86.19 146 GLN A O 1
ATOM 1164 N N . VAL A 1 147 ? 17.155 5.764 -28.699 1.00 87.50 147 VAL A N 1
ATOM 1165 C CA . VAL A 1 147 ? 17.156 6.691 -27.556 1.00 87.50 147 VAL A CA 1
ATOM 1166 C C . VAL A 1 147 ? 18.580 7.138 -27.225 1.00 87.50 147 VAL A C 1
ATOM 1168 O O . VAL A 1 147 ? 19.466 6.321 -26.992 1.00 87.50 147 VAL A O 1
ATOM 1171 N N . ILE A 1 148 ? 18.815 8.451 -27.177 1.00 88.62 148 ILE A N 1
ATOM 1172 C CA . ILE A 1 148 ? 20.107 9.020 -26.769 1.00 88.62 148 ILE A CA 1
ATOM 1173 C C . ILE A 1 148 ? 20.034 9.363 -25.282 1.00 88.62 148 ILE A C 1
ATOM 1175 O O . ILE A 1 148 ? 19.293 10.264 -24.897 1.00 88.62 148 ILE A O 1
ATOM 1179 N N . ALA A 1 149 ? 20.807 8.653 -24.462 1.00 87.56 149 ALA A N 1
ATOM 1180 C CA . ALA A 1 149 ? 20.920 8.922 -23.031 1.00 87.56 149 ALA A CA 1
ATOM 1181 C C . ALA A 1 149 ? 21.909 10.061 -22.752 1.00 87.56 149 ALA A C 1
ATOM 1183 O O . ALA A 1 149 ? 22.941 10.173 -23.423 1.00 87.56 149 ALA A O 1
ATOM 1184 N N . ASP A 1 150 ? 21.633 10.868 -21.734 1.00 86.12 150 ASP A N 1
ATOM 1185 C CA . ASP A 1 150 ? 22.512 11.940 -21.258 1.00 86.12 150 ASP A CA 1
ATOM 1186 C C . ASP A 1 150 ? 23.845 11.414 -20.704 1.00 86.12 150 ASP A C 1
ATOM 1188 O O . ASP A 1 150 ? 24.889 12.042 -20.884 1.00 86.12 150 ASP A O 1
ATOM 1192 N N . GLU A 1 151 ? 23.834 10.221 -20.113 1.00 85.62 151 GLU A N 1
ATOM 1193 C CA . GLU A 1 151 ? 25.038 9.548 -19.619 1.00 85.62 151 GLU A CA 1
ATOM 1194 C C . GLU A 1 151 ? 25.878 8.874 -20.717 1.00 85.62 151 GLU A C 1
ATOM 1196 O O . GLU A 1 151 ? 26.981 8.385 -20.440 1.00 85.62 151 GLU A O 1
ATOM 1201 N N . SER A 1 152 ? 25.391 8.838 -21.962 1.00 87.56 152 SER A N 1
ATOM 1202 C CA . SER A 1 152 ? 26.103 8.190 -23.065 1.00 87.56 152 SER A CA 1
ATOM 1203 C C . SER A 1 152 ? 27.401 8.917 -23.426 1.00 87.56 152 SER A C 1
ATOM 1205 O O . SER A 1 152 ? 27.520 10.141 -23.314 1.00 87.56 152 SER A O 1
ATOM 1207 N N . ASP A 1 153 ? 28.370 8.169 -23.954 1.00 86.12 153 ASP A N 1
ATOM 1208 C CA . ASP A 1 153 ? 29.633 8.741 -24.435 1.00 86.12 153 ASP A CA 1
ATOM 1209 C C . ASP A 1 153 ? 29.430 9.777 -25.543 1.00 86.12 153 ASP A C 1
ATOM 1211 O O . ASP A 1 153 ? 30.222 10.713 -25.666 1.00 86.12 153 ASP A O 1
ATOM 1215 N N . ILE A 1 154 ? 28.350 9.638 -26.321 1.00 89.25 154 ILE A N 1
ATOM 1216 C CA . ILE A 1 154 ? 27.943 10.606 -27.342 1.00 89.25 154 ILE A CA 1
ATOM 1217 C C . ILE A 1 154 ? 27.737 11.982 -26.704 1.00 89.25 154 ILE A C 1
ATOM 1219 O O . ILE A 1 154 ? 28.280 12.961 -27.206 1.00 89.25 154 ILE A O 1
ATOM 1223 N N . ILE A 1 155 ? 27.002 12.052 -25.590 1.00 90.44 155 ILE A N 1
ATOM 1224 C CA . ILE A 1 155 ? 26.681 13.309 -24.901 1.00 90.44 155 ILE A CA 1
ATOM 1225 C C . ILE A 1 155 ? 27.856 13.810 -24.057 1.00 90.44 155 ILE A C 1
ATOM 1227 O O . ILE A 1 155 ? 28.133 15.012 -24.043 1.00 90.44 155 ILE A O 1
ATOM 1231 N N . LYS A 1 156 ? 28.603 12.914 -23.400 1.00 89.00 156 LYS A N 1
ATOM 1232 C CA . LYS A 1 156 ? 29.791 13.278 -22.605 1.00 89.00 156 LYS A CA 1
ATOM 1233 C C . LYS A 1 156 ? 30.883 13.949 -23.442 1.00 89.00 156 LYS A C 1
ATOM 1235 O O . LYS A 1 156 ? 31.536 14.862 -22.944 1.00 89.00 156 LYS A O 1
ATOM 1240 N N . LYS A 1 157 ? 31.049 13.529 -24.703 1.00 89.94 157 LYS A N 1
ATOM 1241 C CA . LYS A 1 157 ? 32.033 14.078 -25.654 1.00 89.94 157 LYS A CA 1
ATOM 1242 C C . LYS A 1 157 ? 31.558 15.353 -26.370 1.00 89.94 157 LYS A C 1
ATOM 1244 O O . LYS A 1 157 ? 32.321 15.916 -27.154 1.00 89.94 157 LYS A O 1
ATOM 1249 N N . LEU A 1 158 ? 30.328 15.822 -26.133 1.00 91.31 158 LEU A N 1
ATOM 1250 C CA . LEU A 1 158 ? 29.858 17.087 -26.702 1.00 91.31 158 LEU A CA 1
ATOM 1251 C C . LEU A 1 158 ? 30.553 18.293 -26.048 1.00 91.31 158 LEU A C 1
ATOM 1253 O O . LEU A 1 158 ? 30.800 18.288 -24.838 1.00 91.31 158 LEU A O 1
ATOM 1257 N N . PRO A 1 159 ? 30.774 19.383 -26.806 1.00 93.75 159 PRO A N 1
ATOM 1258 C CA . PRO A 1 159 ? 31.119 20.680 -26.237 1.00 93.75 159 PRO A CA 1
ATOM 1259 C C . PRO A 1 159 ? 30.134 21.094 -25.138 1.00 93.75 159 PRO A C 1
ATOM 1261 O O . PRO A 1 159 ? 28.924 20.884 -25.268 1.00 93.75 159 PRO A O 1
ATOM 1264 N N . LYS A 1 160 ? 30.640 21.740 -24.078 1.00 92.19 160 LYS A N 1
ATOM 1265 C CA . LYS A 1 160 ? 29.860 22.109 -22.881 1.00 92.19 160 LYS A CA 1
ATOM 1266 C C . LYS A 1 160 ? 28.538 22.807 -23.223 1.00 92.19 160 LYS A C 1
ATOM 1268 O O . LYS A 1 160 ? 27.498 22.396 -22.719 1.00 92.19 160 LYS A O 1
ATOM 1273 N N . GLN A 1 161 ? 28.567 23.786 -24.126 1.00 92.62 161 GLN A N 1
ATOM 1274 C CA . GLN A 1 161 ? 27.384 24.545 -24.543 1.00 92.62 161 GLN A CA 1
ATOM 1275 C C . GLN A 1 161 ? 26.328 23.671 -25.243 1.00 92.62 161 GLN A C 1
ATOM 1277 O O . GLN A 1 161 ? 25.132 23.821 -25.007 1.00 92.62 161 GLN A O 1
ATOM 1282 N N . LEU A 1 162 ? 26.749 22.712 -26.074 1.00 91.75 162 LEU A N 1
ATOM 1283 C CA . LEU A 1 162 ? 25.827 21.789 -26.747 1.00 91.75 162 LEU A CA 1
ATOM 1284 C C . LEU A 1 162 ? 25.241 20.770 -25.772 1.00 91.75 162 LEU A C 1
ATOM 1286 O O . LEU A 1 162 ? 24.055 20.458 -25.853 1.00 91.75 162 LEU A O 1
ATOM 1290 N N . ARG A 1 163 ? 26.042 20.304 -24.809 1.00 92.00 163 ARG A N 1
ATOM 1291 C CA . ARG A 1 163 ? 25.555 19.456 -23.718 1.00 92.00 163 ARG A CA 1
ATOM 1292 C C . ARG A 1 163 ? 24.534 20.192 -22.848 1.00 92.00 163 ARG A C 1
ATOM 1294 O O . ARG A 1 163 ? 23.516 19.619 -22.481 1.00 92.00 163 ARG A O 1
ATOM 1301 N N . GLU A 1 164 ? 24.766 21.467 -22.544 1.00 90.06 164 GLU A N 1
ATOM 1302 C CA . GLU A 1 164 ? 23.798 22.308 -21.827 1.00 90.06 164 GLU A CA 1
ATOM 1303 C C . GLU A 1 164 ? 22.505 22.503 -22.626 1.00 90.06 164 GLU A C 1
ATOM 1305 O O . GLU A 1 164 ? 21.424 22.378 -22.052 1.00 90.06 164 GLU A O 1
ATOM 1310 N N . ASN A 1 165 ? 22.598 22.710 -23.944 1.00 91.81 165 ASN A N 1
ATOM 1311 C CA . ASN A 1 165 ? 21.431 22.779 -24.827 1.00 91.81 165 ASN A CA 1
ATOM 1312 C C . ASN A 1 165 ? 20.640 21.462 -24.850 1.00 91.81 165 ASN A C 1
ATOM 1314 O O . ASN A 1 165 ? 19.413 21.500 -24.792 1.00 91.81 165 ASN A O 1
ATOM 1318 N N . PHE A 1 166 ? 21.324 20.313 -24.889 1.00 91.31 166 PHE A N 1
ATOM 1319 C CA . PHE A 1 166 ? 20.698 18.989 -24.809 1.00 91.31 166 PHE A CA 1
ATOM 1320 C C . PHE A 1 166 ? 19.947 18.798 -23.481 1.00 91.31 166 PHE A C 1
ATOM 1322 O O . PHE A 1 166 ? 18.795 18.373 -23.475 1.00 91.31 166 PHE A O 1
ATOM 1329 N N . MET A 1 167 ? 20.556 19.198 -22.358 1.00 92.25 167 MET A N 1
ATOM 1330 C CA . MET A 1 167 ? 19.962 19.056 -21.021 1.00 92.25 167 MET A CA 1
ATOM 1331 C C . MET A 1 167 ? 18.916 20.122 -20.673 1.00 92.25 167 MET A C 1
ATOM 1333 O O . MET A 1 167 ? 18.247 19.996 -19.649 1.00 92.25 167 MET A O 1
ATOM 1337 N N . LYS A 1 168 ? 18.760 21.179 -21.480 1.00 89.62 168 LYS A N 1
ATOM 1338 C CA . LYS A 1 168 ? 17.907 22.337 -21.163 1.00 89.62 168 LYS A CA 1
ATOM 1339 C C . LYS A 1 168 ? 16.468 21.940 -20.834 1.00 89.62 168 LYS A C 1
ATOM 1341 O O . LYS A 1 168 ? 15.924 22.410 -19.841 1.00 89.62 168 LYS A O 1
ATOM 1346 N N . LEU A 1 169 ? 15.861 21.070 -21.642 1.00 84.06 169 LEU A N 1
ATOM 1347 C CA . LEU A 1 169 ? 14.477 20.644 -21.427 1.00 84.06 169 LEU A CA 1
ATOM 1348 C C . LEU A 1 169 ? 14.332 19.844 -20.125 1.00 84.06 169 LEU A C 1
ATOM 1350 O O . LEU A 1 169 ? 13.460 20.156 -19.322 1.00 84.06 169 LEU A O 1
ATOM 1354 N N . ALA A 1 170 ? 15.229 18.884 -19.880 1.00 85.31 170 ALA A N 1
ATOM 1355 C CA . ALA A 1 170 ? 15.236 18.087 -18.653 1.00 85.31 170 ALA A CA 1
ATOM 1356 C C . ALA A 1 170 ? 15.441 18.960 -17.402 1.00 85.31 170 ALA A C 1
ATOM 1358 O O . ALA A 1 170 ? 14.730 18.808 -16.414 1.00 85.31 170 ALA A O 1
ATOM 1359 N N . ARG A 1 171 ? 16.351 19.942 -17.466 1.00 87.06 171 ARG A N 1
ATOM 1360 C CA . ARG A 1 171 ? 16.560 20.920 -16.386 1.00 87.06 171 ARG A CA 1
ATOM 1361 C C . ARG A 1 171 ? 15.332 21.790 -16.132 1.00 87.06 171 ARG A C 1
ATOM 1363 O O . ARG A 1 171 ? 15.096 22.151 -14.993 1.00 87.06 171 ARG A O 1
ATOM 1370 N N . ASN A 1 172 ? 14.555 22.113 -17.164 1.00 86.88 172 ASN A N 1
ATOM 1371 C CA . ASN A 1 172 ? 13.327 22.896 -17.018 1.00 86.88 172 ASN A CA 1
ATOM 1372 C C . ASN A 1 172 ? 12.147 22.069 -16.478 1.00 86.88 172 ASN A C 1
ATOM 1374 O O . ASN A 1 172 ? 11.214 22.643 -15.928 1.00 86.88 172 ASN A O 1
ATOM 1378 N N . MET A 1 173 ? 12.171 20.742 -16.642 1.00 87.25 173 MET A N 1
ATOM 1379 C CA . MET A 1 173 ? 11.166 19.833 -16.071 1.00 87.25 173 MET A CA 1
ATOM 1380 C C . MET A 1 173 ? 11.352 19.627 -14.564 1.00 87.25 173 MET A C 1
ATOM 1382 O O . MET A 1 173 ? 10.402 19.261 -13.876 1.00 87.25 173 MET A O 1
ATOM 1386 N N . VAL A 1 174 ? 12.562 19.863 -14.049 1.00 82.12 174 VAL A N 1
ATOM 1387 C CA . VAL A 1 174 ? 12.887 19.731 -12.627 1.00 82.12 174 VAL A CA 1
ATOM 1388 C C . VAL A 1 174 ? 12.949 21.124 -11.997 1.00 82.12 174 VAL A C 1
ATOM 1390 O O . VAL A 1 174 ? 13.814 21.918 -12.367 1.00 82.12 174 VAL A O 1
ATOM 1393 N N . PRO A 1 175 ? 12.074 21.450 -11.031 1.00 85.12 175 PRO A N 1
ATOM 1394 C CA . PRO A 1 175 ? 12.187 22.691 -10.275 1.00 85.12 175 PRO A CA 1
ATOM 1395 C C . PRO A 1 175 ? 13.581 22.823 -9.650 1.00 85.12 175 PRO A C 1
ATOM 1397 O O . PRO A 1 175 ? 14.098 21.879 -9.056 1.00 85.12 175 PRO A O 1
ATOM 1400 N N . THR A 1 176 ? 14.200 23.996 -9.782 1.00 82.31 176 THR A N 1
ATOM 1401 C CA . THR A 1 176 ? 15.603 24.215 -9.391 1.00 82.31 176 THR A CA 1
ATOM 1402 C C . THR A 1 176 ? 15.841 24.110 -7.888 1.00 82.31 176 THR A C 1
ATOM 1404 O O . THR A 1 176 ? 16.955 23.810 -7.464 1.00 82.31 176 THR A O 1
ATOM 1407 N N . THR A 1 177 ? 14.811 24.350 -7.077 1.00 87.62 177 THR A N 1
ATOM 1408 C CA . THR A 1 177 ? 14.873 24.253 -5.620 1.00 87.62 177 THR A CA 1
ATOM 1409 C C . THR A 1 177 ? 13.574 23.693 -5.055 1.00 87.62 177 THR A C 1
ATOM 1411 O O . THR A 1 177 ? 12.480 23.946 -5.562 1.00 87.62 177 THR A O 1
ATOM 1414 N N . LEU A 1 178 ? 13.692 22.931 -3.966 1.00 88.38 178 LEU A N 1
ATOM 1415 C CA . LEU A 1 178 ? 12.541 22.552 -3.157 1.00 88.38 178 LEU A CA 1
ATOM 1416 C C . LEU A 1 178 ? 12.071 23.791 -2.374 1.00 88.38 178 LEU A C 1
ATOM 1418 O O . LEU A 1 178 ? 12.887 24.397 -1.674 1.00 88.38 178 LEU A O 1
ATOM 1422 N N . PRO A 1 179 ? 10.784 24.174 -2.432 1.00 93.94 179 PRO A N 1
ATOM 1423 C CA . PRO A 1 179 ? 10.279 25.284 -1.638 1.00 93.94 179 PRO A CA 1
ATOM 1424 C C . PRO A 1 179 ? 10.568 25.099 -0.141 1.00 93.94 179 PRO A C 1
ATOM 1426 O O . PRO A 1 179 ? 10.242 24.062 0.441 1.00 93.94 179 PRO A O 1
ATOM 1429 N N . GLY A 1 180 ? 11.130 26.125 0.508 1.00 92.62 180 GLY A N 1
ATOM 1430 C CA . GLY A 1 180 ? 11.583 26.038 1.905 1.00 92.62 180 GLY A CA 1
ATOM 1431 C C . GLY A 1 180 ? 10.484 25.653 2.905 1.00 92.62 180 GLY A C 1
ATOM 1432 O O . GLY A 1 180 ? 10.764 25.013 3.917 1.00 92.62 180 GLY A O 1
ATOM 1433 N N . PHE A 1 181 ? 9.214 25.953 2.607 1.00 94.19 181 PHE A N 1
ATOM 1434 C CA . PHE A 1 181 ? 8.087 25.521 3.440 1.00 94.19 181 PHE A CA 1
ATOM 1435 C C . PHE A 1 181 ? 7.883 23.996 3.428 1.00 94.19 181 PHE A C 1
ATOM 1437 O O . PHE A 1 181 ? 7.450 23.441 4.436 1.00 94.19 181 PHE A O 1
ATOM 1444 N N . ILE A 1 182 ? 8.201 23.307 2.322 1.00 90.75 182 ILE A N 1
ATOM 1445 C CA . ILE A 1 182 ? 8.138 21.839 2.249 1.00 90.75 182 ILE A CA 1
ATOM 1446 C C . ILE A 1 182 ? 9.242 21.259 3.121 1.00 90.75 182 ILE A C 1
ATOM 1448 O O . ILE A 1 182 ? 8.975 20.387 3.941 1.00 90.75 182 ILE A O 1
ATOM 1452 N N . GLN A 1 183 ? 10.458 21.798 3.016 1.00 91.19 183 GLN A N 1
ATOM 1453 C CA . GLN A 1 183 ? 11.570 21.378 3.865 1.00 91.19 183 GLN A CA 1
ATOM 1454 C C . GLN A 1 183 ? 11.252 21.589 5.352 1.00 91.19 183 GLN A C 1
ATOM 1456 O O . GLN A 1 183 ? 11.501 20.702 6.165 1.00 91.19 183 GLN A O 1
ATOM 1461 N N . LYS A 1 184 ? 10.620 22.716 5.700 1.00 93.75 184 LYS A N 1
ATOM 1462 C CA . LYS A 1 184 ? 10.118 22.971 7.054 1.00 93.75 184 LYS A CA 1
ATOM 1463 C C . LYS A 1 184 ? 9.108 21.906 7.495 1.00 93.75 184 LYS A C 1
ATOM 1465 O O . LYS A 1 184 ? 9.308 21.328 8.556 1.00 93.75 184 LYS A O 1
ATOM 1470 N N . LYS A 1 185 ? 8.098 21.587 6.674 1.00 92.62 185 LYS A N 1
ATOM 1471 C CA . LYS A 1 185 ? 7.122 20.520 6.973 1.00 92.62 185 LYS A CA 1
ATOM 1472 C C . LYS A 1 185 ? 7.779 19.148 7.145 1.00 92.62 185 LYS A C 1
ATOM 1474 O O . LYS A 1 185 ? 7.391 18.404 8.039 1.00 92.62 185 LYS A O 1
ATOM 1479 N N . CYS A 1 186 ? 8.773 18.809 6.325 1.00 90.75 186 CYS A N 1
ATOM 1480 C CA . CYS A 1 186 ? 9.526 17.562 6.465 1.00 90.75 186 CYS A CA 1
ATOM 1481 C C . CYS A 1 186 ? 10.308 17.525 7.785 1.00 90.75 186 CYS A C 1
ATOM 1483 O O . CYS A 1 186 ? 10.256 16.530 8.501 1.00 90.75 186 CYS A O 1
ATOM 1485 N N . ASN A 1 187 ? 10.989 18.619 8.133 1.00 90.69 187 ASN A N 1
ATOM 1486 C CA . ASN A 1 187 ? 11.736 18.725 9.386 1.00 90.69 187 ASN A CA 1
ATOM 1487 C C . ASN A 1 187 ? 10.808 18.656 10.606 1.00 90.69 187 ASN A C 1
ATOM 1489 O O . ASN A 1 187 ? 11.136 17.989 11.582 1.00 90.69 187 ASN A O 1
ATOM 1493 N N . GLU A 1 188 ? 9.648 19.313 10.541 1.00 92.19 188 GLU A N 1
ATOM 1494 C CA . GLU A 1 188 ? 8.592 19.221 11.553 1.00 92.19 188 GLU A CA 1
ATOM 1495 C C . GLU A 1 188 ? 8.100 17.781 11.695 1.00 92.19 188 GLU A C 1
ATOM 1497 O O . GLU A 1 188 ? 8.112 17.249 12.797 1.00 92.19 188 GLU A O 1
ATOM 1502 N N . PHE A 1 189 ? 7.775 17.108 10.587 1.00 87.88 189 PHE A N 1
ATOM 1503 C CA . PHE A 1 189 ? 7.363 15.705 10.605 1.00 87.88 189 PHE A CA 1
ATOM 1504 C C . PHE A 1 189 ? 8.408 14.794 11.264 1.00 87.88 189 PHE A C 1
ATOM 1506 O O . PHE A 1 189 ? 8.045 13.980 12.106 1.00 87.88 189 PHE A O 1
ATOM 1513 N N . VAL A 1 190 ? 9.691 14.931 10.908 1.00 86.44 190 VAL A N 1
ATOM 1514 C CA . VAL A 1 190 ? 10.774 14.107 11.475 1.00 86.44 190 VAL A CA 1
ATOM 1515 C C . VAL A 1 190 ? 10.985 14.406 12.959 1.00 86.44 190 VAL A C 1
ATOM 1517 O O . VAL A 1 190 ? 11.131 13.478 13.749 1.00 86.44 190 VAL A O 1
ATOM 1520 N N . ARG A 1 191 ? 10.984 15.683 13.356 1.00 84.81 191 ARG A N 1
ATOM 1521 C CA . ARG A 1 191 ? 11.160 16.088 14.758 1.00 84.81 191 ARG A CA 1
ATOM 1522 C C . ARG A 1 191 ? 9.995 15.631 15.633 1.00 84.81 191 ARG A C 1
ATOM 1524 O O . ARG A 1 191 ? 10.212 15.166 16.747 1.00 84.81 191 ARG A O 1
ATOM 1531 N N . ASP A 1 192 ? 8.778 15.757 15.120 1.00 81.44 192 ASP A N 1
ATOM 1532 C CA . ASP A 1 192 ? 7.549 15.439 15.843 1.00 81.44 192 ASP A CA 1
ATOM 1533 C C . ASP A 1 192 ? 7.197 13.942 15.733 1.00 81.44 192 ASP A C 1
ATOM 1535 O O . ASP A 1 192 ? 6.216 13.479 16.326 1.00 81.44 192 ASP A O 1
ATOM 1539 N N . PHE A 1 193 ? 8.005 13.157 15.005 1.00 75.69 193 PHE A N 1
ATOM 1540 C CA . PHE A 1 193 ? 7.911 11.703 14.946 1.00 75.69 193 PHE A CA 1
ATOM 1541 C C . PHE A 1 193 ? 8.326 11.091 16.290 1.00 75.69 193 PHE A C 1
ATOM 1543 O O . PHE A 1 193 ? 9.395 10.511 16.465 1.00 75.69 193 PHE A O 1
ATOM 1550 N N . ALA A 1 194 ? 7.438 11.185 17.274 1.00 63.66 194 ALA A N 1
ATOM 1551 C CA . ALA A 1 194 ? 7.517 10.354 18.454 1.00 63.66 194 ALA A CA 1
ATOM 1552 C C . ALA A 1 194 ? 7.109 8.939 18.049 1.00 63.66 194 ALA A C 1
ATOM 1554 O O . ALA A 1 194 ? 5.989 8.702 17.579 1.00 63.66 194 ALA A O 1
ATOM 1555 N N . SER A 1 195 ? 8.010 7.979 18.259 1.00 59.06 195 SER A N 1
ATOM 1556 C CA . SER A 1 195 ? 7.659 6.569 18.190 1.00 59.06 195 SER A CA 1
ATOM 1557 C C . SER A 1 195 ? 6.564 6.346 19.244 1.00 59.06 195 SER A C 1
ATOM 1559 O O . SER A 1 195 ? 6.861 6.236 20.428 1.00 59.06 195 SER A O 1
ATOM 1561 N N . ARG A 1 196 ? 5.284 6.369 18.848 1.00 54.62 196 ARG A N 1
ATOM 1562 C CA . ARG A 1 196 ? 4.166 6.358 19.805 1.00 54.62 196 ARG A CA 1
ATOM 1563 C C . ARG A 1 196 ? 4.349 5.203 20.775 1.00 54.62 196 ARG A C 1
ATOM 1565 O O . ARG A 1 196 ? 4.414 4.051 20.338 1.00 54.62 196 ARG A O 1
ATOM 1572 N N . ASP A 1 197 ? 4.487 5.508 22.059 1.00 52.75 197 ASP A N 1
ATOM 1573 C CA . ASP A 1 197 ? 4.404 4.471 23.069 1.00 52.75 197 ASP A CA 1
ATOM 1574 C C . ASP A 1 197 ? 3.031 3.833 22.935 1.00 52.75 197 ASP A C 1
ATOM 1576 O O . ASP A 1 197 ? 1.994 4.497 22.860 1.00 52.75 197 ASP A O 1
ATOM 1580 N N . THR A 1 198 ? 3.056 2.523 22.739 1.00 53.62 198 THR A N 1
ATOM 1581 C CA . THR A 1 198 ? 1.865 1.729 22.506 1.00 53.62 198 THR A CA 1
ATOM 1582 C C . THR A 1 198 ? 0.990 1.852 23.740 1.00 53.62 198 THR A C 1
ATOM 1584 O O . THR A 1 198 ? 1.400 1.416 24.817 1.00 53.62 198 THR A O 1
ATOM 1587 N N . ASN A 1 199 ? -0.222 2.394 23.591 1.00 52.78 199 ASN A N 1
ATOM 1588 C CA . ASN A 1 199 ? -1.284 2.126 24.552 1.00 52.78 199 ASN A CA 1
ATOM 1589 C C . ASN A 1 199 ? -1.330 0.605 24.724 1.00 52.78 199 ASN A C 1
ATOM 1591 O O . ASN A 1 199 ? -1.659 -0.111 23.773 1.00 52.78 199 ASN A O 1
ATOM 1595 N N . LYS A 1 200 ? -0.919 0.112 25.896 1.00 56.09 200 LYS A N 1
ATOM 1596 C CA . LYS A 1 200 ? -1.067 -1.299 26.239 1.00 56.09 200 LYS A CA 1
ATOM 1597 C C . LYS A 1 200 ? -2.560 -1.593 26.144 1.00 56.09 200 LYS A C 1
ATOM 1599 O O . LYS A 1 200 ? -3.355 -0.884 26.762 1.00 56.09 200 LYS A O 1
ATOM 1604 N N . LEU A 1 201 ? -2.941 -2.584 25.335 1.00 56.25 201 LEU A N 1
ATOM 1605 C CA . LEU A 1 201 ? -4.313 -3.088 25.389 1.00 56.25 201 LEU A CA 1
ATOM 1606 C C . LEU A 1 201 ? -4.596 -3.490 26.845 1.00 56.25 201 LEU A C 1
ATOM 1608 O O . LEU A 1 201 ? -3.711 -4.064 27.491 1.00 56.25 201 LEU A O 1
ATOM 1612 N N . PRO A 1 202 ? -5.801 -3.214 27.368 1.00 54.75 202 PRO A N 1
ATOM 1613 C CA . PRO A 1 202 ? -6.288 -3.899 28.556 1.00 54.75 202 PRO A CA 1
ATOM 1614 C C . PRO A 1 202 ? -6.103 -5.412 28.374 1.00 54.75 202 PRO A C 1
ATOM 1616 O O . PRO A 1 202 ? -6.295 -5.927 27.269 1.00 54.75 202 PRO A O 1
ATOM 1619 N N . ARG A 1 203 ? -5.696 -6.123 29.430 1.00 58.94 203 ARG A N 1
ATOM 1620 C CA . ARG A 1 203 ? -5.506 -7.578 29.350 1.00 58.94 203 ARG A CA 1
ATOM 1621 C C . ARG A 1 203 ? -6.848 -8.261 29.047 1.00 58.94 203 ARG A C 1
ATOM 1623 O O . ARG A 1 203 ? -7.825 -7.978 29.734 1.00 58.94 203 ARG A O 1
ATOM 1630 N N . ALA A 1 204 ? -6.840 -9.162 28.060 1.00 64.31 204 ALA A N 1
ATOM 1631 C CA . ALA A 1 204 ? -7.904 -10.116 27.722 1.00 64.31 204 ALA A CA 1
ATOM 1632 C C . ALA A 1 204 ? -9.279 -9.514 27.350 1.00 64.31 204 ALA A C 1
ATOM 1634 O O . ALA A 1 204 ? -10.255 -9.653 28.088 1.00 64.31 204 ALA A O 1
ATOM 1635 N N . LEU A 1 205 ? -9.393 -8.884 26.172 1.00 77.62 205 LEU A N 1
ATOM 1636 C CA . LEU A 1 205 ? -10.713 -8.573 25.608 1.00 77.62 205 LEU A CA 1
ATOM 1637 C C . LEU A 1 205 ? -11.415 -9.863 25.159 1.00 77.62 205 LEU A C 1
ATOM 1639 O O . LEU A 1 205 ? -10.770 -10.806 24.710 1.00 77.62 205 LEU A O 1
ATOM 1643 N N . LEU A 1 206 ? -12.748 -9.876 25.227 1.00 79.56 206 LEU A N 1
ATOM 1644 C CA . LEU A 1 206 ? -13.579 -11.005 24.798 1.00 79.56 206 LEU A CA 1
ATOM 1645 C C . LEU A 1 206 ? -14.373 -10.669 23.534 1.00 79.56 206 LEU A C 1
ATOM 1647 O O . LEU A 1 206 ? -14.818 -9.530 23.356 1.00 79.56 206 LEU A O 1
ATOM 1651 N N . HIS A 1 207 ? -14.605 -11.677 22.693 1.00 82.50 207 HIS A N 1
ATOM 1652 C CA . HIS A 1 207 ? -15.582 -11.613 21.604 1.00 82.50 207 HIS A CA 1
ATOM 1653 C C . HIS A 1 207 ? -16.996 -11.736 22.192 1.00 82.50 207 HIS A C 1
ATOM 1655 O O . HIS A 1 207 ? -17.463 -12.832 22.472 1.00 82.50 207 HIS A O 1
ATOM 1661 N N . ASP A 1 208 ? -17.664 -10.604 22.416 1.00 80.88 208 ASP A N 1
ATOM 1662 C CA . ASP A 1 208 ? -18.981 -10.498 23.078 1.00 80.88 208 ASP A CA 1
ATOM 1663 C C . ASP A 1 208 ? -20.037 -9.788 22.206 1.00 80.88 208 ASP A C 1
ATOM 1665 O O . ASP A 1 208 ? -21.091 -9.381 22.694 1.00 80.88 208 ASP A O 1
ATOM 1669 N N . GLY A 1 209 ? -19.724 -9.569 20.926 1.00 80.75 209 GLY A N 1
ATOM 1670 C CA . GLY A 1 209 ? -20.573 -8.827 19.992 1.00 80.75 209 GLY A CA 1
ATOM 1671 C C . GLY A 1 209 ? -20.610 -7.308 20.210 1.00 80.75 209 GLY A C 1
ATOM 1672 O O . GLY A 1 209 ? -21.363 -6.625 19.522 1.00 80.75 209 GLY A O 1
ATOM 1673 N N . ARG A 1 210 ? -19.813 -6.747 21.132 1.00 87.62 210 ARG A N 1
ATOM 1674 C CA . ARG A 1 210 ? -19.748 -5.297 21.386 1.00 87.62 210 ARG A CA 1
ATOM 1675 C C . ARG A 1 210 ? -18.564 -4.638 20.677 1.00 87.62 210 ARG A C 1
ATOM 1677 O O . ARG A 1 210 ? -17.498 -5.235 20.496 1.00 87.62 210 ARG A O 1
ATOM 1684 N N . TRP A 1 211 ? -18.732 -3.359 20.340 1.00 91.12 211 TRP A N 1
ATOM 1685 C CA . TRP A 1 211 ? -17.659 -2.504 19.832 1.00 91.12 211 TRP A CA 1
ATOM 1686 C C . TRP A 1 211 ? -16.626 -2.210 20.926 1.00 91.12 211 TRP A C 1
ATOM 1688 O O . TRP A 1 211 ? -16.982 -1.787 22.026 1.00 91.12 211 TRP A O 1
ATOM 1698 N N . LYS A 1 212 ? -15.338 -2.430 20.631 1.00 88.50 212 LYS A N 1
ATOM 1699 C CA . LYS A 1 212 ? -14.228 -2.224 21.584 1.00 88.50 212 LYS A CA 1
ATOM 1700 C C . LYS A 1 212 ? -13.660 -0.806 21.575 1.00 88.50 212 LYS A C 1
ATOM 1702 O O . LYS A 1 212 ? -12.880 -0.449 22.454 1.00 88.50 212 LYS A O 1
ATOM 1707 N N . GLU A 1 213 ? -14.055 0.007 20.604 1.00 89.62 213 GLU A N 1
ATOM 1708 C CA . GLU A 1 213 ? -13.655 1.406 20.474 1.00 89.62 213 GLU A CA 1
ATOM 1709 C C . GLU A 1 213 ? -14.863 2.338 20.618 1.00 89.62 213 GLU A C 1
ATOM 1711 O O . GLU A 1 213 ? -16.003 1.952 20.376 1.00 89.62 213 GLU A O 1
ATOM 1716 N N . SER A 1 214 ? -14.616 3.584 21.029 1.00 90.62 214 SER A N 1
ATOM 1717 C CA . SER A 1 214 ? -15.676 4.579 21.214 1.00 90.62 214 SER A CA 1
ATOM 1718 C C . SER A 1 214 ? -16.270 5.046 19.883 1.00 90.62 214 SER A C 1
ATOM 1720 O O . SER A 1 214 ? -15.580 5.073 18.864 1.00 90.62 214 SER A O 1
ATOM 1722 N N . ASN A 1 215 ? -17.512 5.541 19.904 1.00 91.88 215 ASN A N 1
ATOM 1723 C CA . ASN A 1 215 ? -18.170 6.109 18.717 1.00 91.88 215 ASN A CA 1
ATOM 1724 C C . ASN A 1 215 ? -17.329 7.199 18.037 1.00 91.88 215 ASN A C 1
ATOM 1726 O O . ASN A 1 215 ? -17.253 7.247 16.814 1.00 91.88 215 ASN A O 1
ATOM 1730 N N . LYS A 1 216 ? -16.630 8.034 18.820 1.00 92.50 216 LYS A N 1
ATOM 1731 C CA . LYS A 1 216 ? -15.706 9.046 18.286 1.00 92.50 216 LYS A CA 1
ATOM 1732 C C . LYS A 1 216 ? -14.576 8.410 17.473 1.00 92.50 216 LYS A C 1
ATOM 1734 O O . LYS A 1 216 ? -14.189 8.947 16.440 1.00 92.50 216 LYS A O 1
ATOM 1739 N N . LYS A 1 217 ? -14.033 7.282 17.941 1.00 90.12 217 LYS A N 1
ATOM 1740 C CA . LYS A 1 217 ? -12.954 6.577 17.249 1.00 90.12 217 LYS A CA 1
ATOM 1741 C C . LYS A 1 217 ? -13.459 5.866 15.997 1.00 90.12 217 LYS A C 1
ATOM 1743 O O . LYS A 1 217 ? -12.807 5.952 14.964 1.00 90.12 217 LYS A O 1
ATOM 1748 N N . LEU A 1 218 ? -14.625 5.227 16.077 1.00 92.25 218 LEU A N 1
ATOM 1749 C CA . LEU A 1 218 ? -15.272 4.591 14.928 1.00 92.25 218 LEU A CA 1
ATOM 1750 C C . LEU A 1 218 ? -15.600 5.613 13.830 1.00 92.25 218 LEU A C 1
ATOM 1752 O O . LEU A 1 218 ? -15.322 5.345 12.663 1.00 92.25 218 LEU A O 1
ATOM 1756 N N . ALA A 1 219 ? -16.094 6.801 14.195 1.00 92.81 219 ALA A N 1
ATOM 1757 C CA . ALA A 1 219 ? -16.309 7.905 13.259 1.00 92.81 219 ALA A CA 1
ATOM 1758 C C . ALA A 1 219 ? -14.994 8.358 12.598 1.00 92.81 219 ALA A C 1
ATOM 1760 O O . ALA A 1 219 ? -14.915 8.402 11.378 1.00 92.81 219 ALA A O 1
ATOM 1761 N N . GLU A 1 220 ? -13.921 8.565 13.377 1.00 94.06 220 GLU A N 1
ATOM 1762 C CA . GLU A 1 220 ? -12.602 8.939 12.833 1.00 94.06 220 GLU A CA 1
ATOM 1763 C C . GLU A 1 220 ? -12.072 7.911 11.816 1.00 94.06 220 GLU A C 1
ATOM 1765 O O . GLU A 1 220 ? -11.469 8.275 10.809 1.00 94.06 220 GLU A O 1
ATOM 1770 N N . ILE A 1 221 ? -12.251 6.613 12.082 1.00 93.00 221 ILE A N 1
ATOM 1771 C CA . ILE A 1 221 ? -11.843 5.554 11.149 1.00 93.00 221 ILE A CA 1
ATOM 1772 C C . ILE A 1 221 ? -12.756 5.527 9.918 1.00 93.00 221 ILE A C 1
ATOM 1774 O O . ILE A 1 221 ? -12.263 5.349 8.806 1.00 93.00 221 ILE A O 1
ATOM 1778 N N . THR A 1 222 ? -14.056 5.753 10.101 1.00 94.69 222 THR A N 1
ATOM 1779 C CA . THR A 1 222 ? -15.037 5.828 9.011 1.00 94.69 222 THR A CA 1
ATOM 1780 C C . THR A 1 222 ? -14.701 6.951 8.035 1.00 94.69 222 THR A C 1
ATOM 1782 O O . THR A 1 222 ? -14.621 6.696 6.836 1.00 94.69 222 THR A O 1
ATOM 1785 N N . ASP A 1 223 ? -14.402 8.151 8.536 1.00 95.25 223 ASP A N 1
ATOM 1786 C CA . ASP A 1 223 ? -14.032 9.304 7.706 1.00 95.25 223 ASP A CA 1
ATOM 1787 C C . ASP A 1 223 ? -12.793 9.009 6.848 1.00 95.25 223 ASP A C 1
ATOM 1789 O O . ASP A 1 223 ? -12.750 9.347 5.670 1.00 95.25 223 ASP A O 1
ATOM 1793 N N . ARG A 1 224 ? -11.805 8.294 7.402 1.00 93.75 224 ARG A N 1
ATOM 1794 C CA . ARG A 1 224 ? -10.595 7.882 6.664 1.00 93.75 224 ARG A CA 1
ATOM 1795 C C . ARG A 1 224 ? -10.888 6.870 5.560 1.00 93.75 224 ARG A C 1
ATOM 1797 O O . ARG A 1 224 ? -10.267 6.918 4.499 1.00 93.75 224 ARG A O 1
ATOM 1804 N N . ILE A 1 225 ? -11.786 5.919 5.820 1.00 93.06 225 ILE A N 1
ATOM 1805 C CA . ILE A 1 225 ? -12.216 4.949 4.806 1.00 93.06 225 ILE A CA 1
ATOM 1806 C C . ILE A 1 225 ? -12.968 5.687 3.693 1.00 93.06 225 ILE A C 1
ATOM 1808 O O . ILE A 1 225 ? -12.696 5.446 2.521 1.00 93.06 225 ILE A O 1
ATOM 1812 N N . LEU A 1 226 ? -13.856 6.621 4.041 1.00 93.88 226 LEU A N 1
ATOM 1813 C CA . LEU A 1 226 ? -14.596 7.438 3.079 1.00 93.88 226 LEU A CA 1
ATOM 1814 C C . LEU A 1 226 ? -13.681 8.333 2.232 1.00 93.88 226 LEU A C 1
ATOM 1816 O O . LEU A 1 226 ? -13.882 8.413 1.026 1.00 93.88 226 LEU A O 1
ATOM 1820 N N . GLU A 1 227 ? -12.653 8.947 2.823 1.00 93.38 227 GLU A N 1
ATOM 1821 C CA . GLU A 1 227 ? -11.624 9.708 2.095 1.00 93.38 227 GLU A CA 1
ATOM 1822 C C . GLU A 1 227 ? -10.916 8.818 1.060 1.00 93.38 227 GLU A C 1
ATOM 1824 O O . GLU A 1 227 ? -10.791 9.182 -0.105 1.00 93.38 227 GLU A O 1
ATOM 1829 N N . THR A 1 228 ? -10.584 7.585 1.450 1.00 90.44 228 THR A N 1
ATOM 1830 C CA . THR A 1 228 ? -9.980 6.590 0.551 1.00 90.44 228 THR A CA 1
ATOM 1831 C C . THR A 1 228 ? -10.919 6.187 -0.596 1.00 90.44 228 THR A C 1
ATOM 1833 O O . THR A 1 228 ? -10.481 6.028 -1.738 1.00 90.44 228 THR A O 1
ATOM 1836 N N . LEU A 1 229 ? -12.217 6.020 -0.316 1.00 89.19 229 LEU A N 1
ATOM 1837 C CA . LEU A 1 229 ? -13.226 5.764 -1.350 1.00 89.19 229 LEU A CA 1
ATOM 1838 C C . LEU A 1 229 ? -13.366 6.960 -2.295 1.00 89.19 229 LEU A C 1
ATOM 1840 O O . LEU A 1 229 ? -13.466 6.767 -3.501 1.00 89.19 229 LEU A O 1
ATOM 1844 N N . ASN A 1 230 ? -13.332 8.182 -1.764 1.00 90.06 230 ASN A N 1
ATOM 1845 C CA . ASN A 1 230 ? -13.403 9.401 -2.559 1.00 90.06 230 ASN A CA 1
ATOM 1846 C C . ASN A 1 230 ? -12.203 9.526 -3.510 1.00 90.06 230 ASN A C 1
ATOM 1848 O O . ASN A 1 230 ? -12.392 9.817 -4.689 1.00 90.06 230 ASN A O 1
ATOM 1852 N N . ASP A 1 231 ? -10.987 9.247 -3.039 1.00 86.50 231 ASP A N 1
ATOM 1853 C CA . ASP A 1 231 ? -9.794 9.216 -3.894 1.00 86.50 231 ASP A CA 1
ATOM 1854 C C . ASP A 1 231 ? -9.923 8.160 -4.999 1.00 86.50 231 ASP A C 1
ATOM 1856 O O . ASP A 1 231 ? -9.572 8.403 -6.154 1.00 86.50 231 ASP A O 1
ATOM 1860 N N . SER A 1 232 ? -10.489 7.000 -4.657 1.00 82.69 232 SER A N 1
ATOM 1861 C CA . SER A 1 232 ? -10.717 5.911 -5.609 1.00 82.69 232 SER A CA 1
ATOM 1862 C C . SER A 1 232 ? -11.762 6.283 -6.664 1.00 82.69 232 SER A C 1
ATOM 1864 O O . SER A 1 232 ? -11.542 6.055 -7.846 1.00 82.69 232 SER A O 1
ATOM 1866 N N . TRP A 1 233 ? -12.877 6.905 -6.280 1.00 85.12 233 TRP A N 1
ATOM 1867 C CA . TRP A 1 233 ? -13.927 7.312 -7.222 1.00 85.12 233 TRP A CA 1
ATOM 1868 C C . TRP A 1 233 ? -13.501 8.441 -8.163 1.00 85.12 233 TRP A C 1
ATOM 1870 O O . TRP A 1 233 ? -14.056 8.560 -9.251 1.00 85.12 233 TRP A O 1
ATOM 1880 N N . ASN A 1 234 ? -12.522 9.255 -7.764 1.00 83.75 234 ASN A N 1
ATOM 1881 C CA . ASN A 1 234 ? -11.952 10.304 -8.611 1.00 83.75 234 ASN A CA 1
ATOM 1882 C C . ASN A 1 234 ? -10.819 9.796 -9.525 1.00 83.75 234 ASN A C 1
ATOM 1884 O O . ASN A 1 234 ? -10.250 10.579 -10.286 1.00 83.75 234 ASN A O 1
ATOM 1888 N N . ASN A 1 235 ? -10.476 8.507 -9.473 1.00 79.31 235 ASN A N 1
ATOM 1889 C CA . ASN A 1 235 ? -9.471 7.906 -10.342 1.00 79.31 235 ASN A CA 1
ATOM 1890 C C . ASN A 1 235 ? -10.108 7.452 -11.667 1.00 79.31 235 ASN A C 1
ATOM 1892 O O . ASN A 1 235 ? -11.048 6.655 -11.671 1.00 79.31 235 ASN A O 1
ATOM 1896 N N . SER A 1 236 ? -9.562 7.925 -12.793 1.00 74.31 236 SER A N 1
ATOM 1897 C CA . SER A 1 236 ? -10.063 7.625 -14.141 1.00 74.31 236 SER A CA 1
ATOM 1898 C C . SER A 1 236 ? -10.138 6.128 -14.441 1.00 74.31 236 SER A C 1
ATOM 1900 O O . SER A 1 236 ? -11.062 5.712 -15.133 1.00 74.31 236 SER A O 1
ATOM 1902 N N . ALA A 1 237 ? -9.253 5.327 -13.833 1.00 64.69 237 ALA A N 1
ATOM 1903 C CA . ALA A 1 237 ? -9.239 3.873 -13.974 1.00 64.69 237 ALA A CA 1
ATOM 1904 C C . ALA A 1 237 ? -10.559 3.208 -13.543 1.00 64.69 237 ALA A C 1
ATOM 1906 O O . ALA A 1 237 ? -10.874 2.122 -14.010 1.00 64.69 237 ALA A O 1
ATOM 1907 N N . PHE A 1 238 ? -11.332 3.840 -12.651 1.00 70.56 238 PHE A N 1
ATOM 1908 C CA . PHE A 1 238 ? -12.630 3.343 -12.182 1.00 70.56 238 PHE A CA 1
ATOM 1909 C C . PHE A 1 238 ? -13.822 4.011 -12.879 1.00 70.56 238 PHE A C 1
ATOM 1911 O O . PHE A 1 238 ? -14.960 3.880 -12.415 1.00 70.56 238 PHE A O 1
ATOM 1918 N N . SER A 1 239 ? -13.589 4.711 -13.994 1.00 69.19 239 SER A N 1
ATOM 1919 C CA . SER A 1 239 ? -14.657 5.250 -14.836 1.00 69.19 239 SER A CA 1
ATOM 1920 C C . SER A 1 239 ? -15.626 4.141 -15.287 1.00 69.19 239 SER A C 1
ATOM 1922 O O . SER A 1 239 ? -15.226 2.979 -15.377 1.00 69.19 239 SER A O 1
ATOM 1924 N N . PRO A 1 240 ? -16.906 4.455 -15.565 1.00 66.25 240 PRO A N 1
ATOM 1925 C CA . PRO A 1 240 ? -17.883 3.464 -16.028 1.00 66.25 240 PRO A CA 1
ATOM 1926 C C . PRO A 1 240 ? -17.425 2.655 -17.247 1.00 66.25 240 PRO A C 1
ATOM 1928 O O . PRO A 1 240 ? -17.757 1.482 -17.351 1.00 66.25 240 PRO A O 1
ATOM 1931 N N . GLU A 1 241 ? -16.635 3.274 -18.124 1.00 65.69 241 GLU A N 1
ATOM 1932 C CA . GLU A 1 241 ? -16.118 2.687 -19.364 1.00 65.69 241 GLU A CA 1
ATOM 1933 C C . GLU A 1 241 ? -14.950 1.717 -19.116 1.00 65.69 241 GLU A C 1
ATOM 1935 O O . GLU A 1 241 ? -14.855 0.683 -19.773 1.00 65.69 241 GLU A O 1
ATOM 1940 N N . GLU A 1 242 ? -14.070 2.019 -18.154 1.00 65.44 242 GLU A N 1
ATOM 1941 C CA . GLU A 1 242 ? -12.873 1.212 -17.875 1.00 65.44 242 GLU A CA 1
ATOM 1942 C C . GLU A 1 242 ? -13.100 0.161 -16.775 1.00 65.44 242 GLU A C 1
ATOM 1944 O O . GLU A 1 242 ? -12.437 -0.878 -16.770 1.00 65.44 242 GLU A O 1
ATOM 1949 N N . ALA A 1 243 ? -14.065 0.379 -15.871 1.00 59.16 243 ALA A N 1
ATOM 1950 C CA . ALA A 1 243 ? -14.312 -0.476 -14.707 1.00 59.16 243 ALA A CA 1
ATOM 1951 C C . ALA A 1 243 ? -14.731 -1.914 -15.055 1.00 59.16 243 ALA A C 1
ATOM 1953 O O . ALA A 1 243 ? -14.418 -2.828 -14.292 1.00 59.16 243 ALA A O 1
ATOM 1954 N N . GLU A 1 244 ? -15.398 -2.131 -16.195 1.00 56.19 244 GLU A N 1
ATOM 1955 C CA . GLU A 1 244 ? -15.771 -3.474 -16.672 1.00 56.19 244 GLU A CA 1
ATOM 1956 C C . GLU A 1 244 ? -14.567 -4.283 -17.183 1.00 56.19 244 GLU A C 1
ATOM 1958 O O . GLU A 1 244 ? -14.614 -5.512 -17.218 1.00 56.19 244 GLU A O 1
ATOM 1963 N N . VAL A 1 245 ? -13.472 -3.605 -17.544 1.00 55.72 245 VAL A N 1
ATOM 1964 C CA . VAL A 1 245 ? -12.262 -4.204 -18.133 1.00 55.72 245 VAL A CA 1
ATOM 1965 C C . VAL A 1 245 ? -11.137 -4.354 -17.095 1.00 55.72 245 VAL A C 1
ATOM 1967 O O . VAL A 1 245 ? -10.107 -4.981 -17.358 1.00 55.72 245 VAL A O 1
ATOM 1970 N N . LEU A 1 246 ? -11.310 -3.804 -15.888 1.00 58.06 246 LEU A N 1
ATOM 1971 C CA . LEU A 1 246 ? -10.303 -3.874 -14.834 1.00 58.06 246 LEU A CA 1
ATOM 1972 C C . LEU A 1 246 ? -10.066 -5.312 -14.365 1.00 58.06 246 LEU A C 1
ATOM 1974 O O . LEU A 1 246 ? -10.976 -6.020 -13.937 1.00 58.06 246 LEU A O 1
ATOM 1978 N N . ASN A 1 247 ? -8.797 -5.716 -14.350 1.00 62.62 247 ASN A N 1
ATOM 1979 C CA . ASN A 1 247 ? -8.400 -6.958 -13.700 1.00 62.62 247 ASN A CA 1
ATOM 1980 C C . ASN A 1 247 ? -8.516 -6.842 -12.164 1.00 62.62 247 ASN A C 1
ATOM 1982 O O . ASN A 1 247 ? -8.375 -5.761 -11.584 1.00 62.62 247 ASN A O 1
ATOM 1986 N N . GLU A 1 248 ? -8.727 -7.981 -11.496 1.00 60.00 248 GLU A N 1
ATOM 1987 C CA . GLU A 1 248 ? -8.875 -8.070 -10.032 1.00 60.00 248 GLU A CA 1
ATOM 1988 C C . GLU A 1 248 ? -7.697 -7.427 -9.268 1.00 60.00 248 GLU A C 1
ATOM 1990 O O . GLU A 1 248 ? -7.884 -6.890 -8.174 1.00 60.00 248 GLU A O 1
ATOM 1995 N N . GLY A 1 249 ? -6.493 -7.416 -9.856 1.00 63.19 249 GLY A N 1
ATOM 1996 C CA . GLY A 1 249 ? -5.288 -6.826 -9.269 1.00 63.19 249 GLY A CA 1
ATOM 1997 C C . GLY A 1 249 ? -5.330 -5.298 -9.166 1.00 63.19 249 GLY A C 1
ATOM 1998 O O . GLY A 1 249 ? -4.888 -4.741 -8.155 1.00 63.19 249 GLY A O 1
ATOM 1999 N N . THR A 1 250 ? -5.903 -4.611 -10.158 1.00 65.56 250 THR A N 1
ATOM 2000 C CA . THR A 1 250 ? -6.060 -3.147 -10.140 1.00 65.56 250 THR A CA 1
ATOM 2001 C C . THR A 1 250 ? -7.016 -2.719 -9.033 1.00 65.56 250 THR A C 1
ATOM 2003 O O . THR A 1 250 ? -6.720 -1.811 -8.257 1.00 65.56 250 THR A O 1
ATOM 2006 N N . TYR A 1 251 ? -8.139 -3.419 -8.906 1.00 69.94 251 TYR A N 1
ATOM 2007 C CA . TYR A 1 251 ? -9.121 -3.166 -7.861 1.00 69.94 251 TYR A CA 1
ATOM 2008 C C . TYR A 1 251 ? -8.573 -3.477 -6.458 1.00 69.94 251 TYR A C 1
ATOM 2010 O O . TYR A 1 251 ? -8.753 -2.693 -5.521 1.00 69.94 251 TYR A O 1
ATOM 2018 N N . LEU A 1 252 ? -7.839 -4.583 -6.308 1.00 71.69 252 LEU A N 1
ATOM 2019 C CA . LEU A 1 252 ? -7.208 -4.935 -5.042 1.00 71.69 252 LEU A CA 1
ATOM 2020 C C . LEU A 1 252 ? -6.217 -3.848 -4.594 1.00 71.69 252 LEU A C 1
ATOM 2022 O O . LEU A 1 252 ? -6.267 -3.394 -3.451 1.00 71.69 252 LEU A O 1
ATOM 2026 N N . THR A 1 253 ? -5.341 -3.414 -5.501 1.00 73.69 253 THR A N 1
ATOM 2027 C CA . THR A 1 253 ? -4.247 -2.482 -5.191 1.00 73.69 253 THR A CA 1
ATOM 2028 C C . THR A 1 253 ? -4.744 -1.060 -4.952 1.00 73.69 253 THR A C 1
ATOM 2030 O O . THR A 1 253 ? -4.246 -0.387 -4.050 1.00 73.69 253 THR A O 1
ATOM 2033 N N . ASN A 1 254 ? -5.729 -0.605 -5.730 1.00 76.06 254 ASN A N 1
ATOM 2034 C CA . ASN A 1 254 ? -6.159 0.793 -5.712 1.00 76.06 254 ASN A CA 1
ATOM 2035 C C . ASN A 1 254 ? -7.346 1.068 -4.781 1.00 76.06 254 ASN A C 1
ATOM 2037 O O . ASN A 1 254 ? -7.549 2.223 -4.431 1.00 76.06 254 ASN A O 1
ATOM 2041 N N . LEU A 1 255 ? -8.097 0.045 -4.353 1.00 82.44 255 LEU A N 1
ATOM 2042 C CA . LEU A 1 255 ? -9.279 0.227 -3.500 1.00 82.44 255 LEU A CA 1
ATOM 2043 C C . LEU A 1 255 ? -9.218 -0.599 -2.212 1.00 82.44 255 LEU A C 1
ATOM 2045 O O . LEU A 1 255 ? -9.263 -0.043 -1.114 1.00 82.44 255 LEU A O 1
ATOM 2049 N N . ILE A 1 256 ? -9.082 -1.924 -2.322 1.00 82.69 256 ILE A N 1
ATOM 2050 C CA . ILE A 1 256 ? -9.157 -2.824 -1.158 1.00 82.69 256 ILE A CA 1
ATOM 2051 C C . ILE A 1 256 ? -7.978 -2.621 -0.206 1.00 82.69 256 ILE A C 1
ATOM 2053 O O . ILE A 1 256 ? -8.181 -2.444 0.996 1.00 82.69 256 ILE A O 1
ATOM 2057 N N . VAL A 1 257 ? -6.746 -2.607 -0.723 1.00 83.12 257 VAL A N 1
ATOM 2058 C CA . VAL A 1 257 ? -5.538 -2.394 0.086 1.00 83.12 257 VAL A CA 1
ATOM 2059 C C . VAL A 1 257 ? -5.591 -1.040 0.812 1.00 83.12 257 VAL A C 1
ATOM 2061 O O . VAL A 1 257 ? -5.390 -1.028 2.032 1.00 83.12 257 VAL A O 1
ATOM 2064 N N . PRO A 1 258 ? -5.871 0.096 0.139 1.00 88.38 258 PRO A N 1
ATOM 2065 C CA . PRO A 1 258 ? -6.057 1.378 0.808 1.00 88.38 258 PRO A CA 1
ATOM 2066 C C . PRO A 1 258 ? -7.166 1.357 1.863 1.00 88.38 258 PRO A C 1
ATOM 2068 O O . PRO A 1 258 ? -6.937 1.829 2.976 1.00 88.38 258 PRO A O 1
ATOM 2071 N N . ALA A 1 259 ? -8.325 0.757 1.573 1.00 88.75 259 ALA A N 1
ATOM 2072 C CA . ALA A 1 259 ? -9.446 0.703 2.512 1.00 88.75 259 ALA A CA 1
ATOM 2073 C C . ALA A 1 259 ? -9.115 -0.117 3.773 1.00 88.75 259 ALA A C 1
ATOM 2075 O O . ALA A 1 259 ? -9.419 0.311 4.889 1.00 88.75 259 ALA A O 1
ATOM 2076 N N . ILE A 1 260 ? -8.413 -1.248 3.627 1.00 87.12 260 ILE A N 1
ATOM 2077 C CA . ILE A 1 260 ? -7.891 -2.030 4.759 1.00 87.12 260 ILE A CA 1
ATOM 2078 C C . ILE A 1 260 ? -6.839 -1.217 5.526 1.00 87.12 260 ILE A C 1
ATOM 2080 O O . ILE A 1 260 ? -6.854 -1.166 6.752 1.00 87.12 260 ILE A O 1
ATOM 2084 N N . ARG A 1 261 ? -5.920 -0.525 4.843 1.00 87.69 261 ARG A N 1
ATOM 2085 C CA . ARG A 1 261 ? -4.927 0.330 5.520 1.00 87.69 261 ARG A CA 1
ATOM 2086 C C . ARG A 1 261 ? -5.587 1.448 6.322 1.00 87.69 261 ARG A C 1
ATOM 2088 O O . ARG A 1 261 ? -5.150 1.725 7.438 1.00 87.69 261 ARG A O 1
ATOM 2095 N N . ALA A 1 262 ? -6.629 2.073 5.777 1.00 90.56 262 ALA A N 1
ATOM 2096 C CA . ALA A 1 262 ? -7.409 3.095 6.462 1.00 90.56 262 ALA A CA 1
ATOM 2097 C C . ALA A 1 262 ? -8.120 2.516 7.694 1.00 90.56 262 ALA A C 1
ATOM 2099 O O . ALA A 1 262 ? -8.022 3.096 8.779 1.00 90.56 262 ALA A O 1
ATOM 2100 N N . SER A 1 263 ? -8.745 1.341 7.555 1.00 89.50 263 SER A N 1
ATOM 2101 C CA . SER A 1 263 ? -9.459 0.677 8.648 1.00 89.50 263 SER A CA 1
ATOM 2102 C C . SER A 1 263 ? -8.532 0.201 9.766 1.00 89.50 263 SER A C 1
ATOM 2104 O O . SER A 1 263 ? -8.895 0.293 10.934 1.00 89.50 263 SER A O 1
ATOM 2106 N N . LEU A 1 264 ? -7.312 -0.244 9.454 1.00 86.56 264 LEU A N 1
ATOM 2107 C CA . LEU A 1 264 ? -6.340 -0.748 10.434 1.00 86.56 264 LEU A CA 1
ATOM 2108 C C . LEU A 1 264 ? -5.384 0.340 10.963 1.00 86.56 264 LEU A C 1
ATOM 2110 O O . LEU A 1 264 ? -4.518 0.079 11.803 1.00 86.56 264 LEU A O 1
ATOM 2114 N N . LYS A 1 265 ? -5.538 1.596 10.525 1.00 83.88 265 LYS A N 1
ATOM 2115 C CA . LYS A 1 265 ? -4.699 2.711 10.982 1.00 83.88 265 LYS A CA 1
ATOM 2116 C C . LYS A 1 265 ? -4.882 2.958 12.481 1.00 83.88 265 LYS A C 1
ATOM 2118 O O . LYS A 1 265 ? -5.996 2.935 12.999 1.00 83.88 265 LYS A O 1
ATOM 2123 N N . ASN A 1 266 ? -3.794 3.267 13.190 1.00 78.62 266 ASN A N 1
ATOM 2124 C CA . ASN A 1 266 ? -3.811 3.526 14.637 1.00 78.62 266 ASN A CA 1
ATOM 2125 C C . ASN A 1 266 ? -4.396 2.365 15.469 1.00 78.62 266 ASN A C 1
ATOM 2127 O O . ASN A 1 266 ? -5.061 2.617 16.477 1.00 78.62 266 ASN A O 1
ATOM 2131 N N . LEU A 1 267 ? -4.211 1.113 15.043 1.00 77.50 267 LEU A N 1
ATOM 2132 C CA . LEU A 1 267 ? -4.532 -0.030 15.890 1.00 77.50 267 LEU A CA 1
ATOM 2133 C C . LEU A 1 267 ? -3.660 -0.045 17.162 1.00 77.50 267 LEU A C 1
ATOM 2135 O O . LEU A 1 267 ? -2.508 0.413 17.138 1.00 77.50 267 LEU A O 1
ATOM 2139 N N . PRO A 1 268 ? -4.180 -0.584 18.277 1.00 66.94 268 PRO A N 1
ATOM 2140 C CA . PRO A 1 268 ? -3.367 -0.884 19.450 1.00 66.94 268 PRO A CA 1
ATOM 2141 C C . PRO A 1 268 ? -2.218 -1.830 19.054 1.00 66.94 268 PRO A C 1
ATOM 2143 O O . PRO A 1 268 ? -2.440 -2.744 18.272 1.00 66.94 268 PRO A O 1
ATOM 2146 N N . HIS A 1 269 ? -1.003 -1.622 19.576 1.00 64.31 269 HIS A N 1
ATOM 2147 C CA . HIS A 1 269 ? 0.233 -2.320 19.150 1.00 64.31 269 HIS A CA 1
ATOM 2148 C C . HIS A 1 269 ? 0.738 -1.981 17.735 1.00 64.31 269 HIS A C 1
ATOM 2150 O O . HIS A 1 269 ? 1.560 -2.708 17.193 1.00 64.31 269 HIS A O 1
ATOM 2156 N N . GLY A 1 270 ? 0.347 -0.834 17.165 1.00 58.84 270 GLY A N 1
ATOM 2157 C CA . GLY A 1 270 ? 0.690 -0.432 15.791 1.00 58.84 270 GLY A CA 1
ATOM 2158 C C . GLY A 1 270 ? 2.174 -0.484 15.379 1.00 58.84 270 GLY A C 1
ATOM 2159 O O . GLY A 1 270 ? 2.453 -0.612 14.194 1.00 58.84 270 GLY A O 1
ATOM 2160 N N . LYS A 1 271 ? 3.132 -0.420 16.321 1.00 64.56 271 LYS A N 1
ATOM 2161 C CA . LYS A 1 271 ? 4.577 -0.608 16.045 1.00 64.56 271 LYS A CA 1
ATOM 2162 C C . LYS A 1 271 ? 4.954 -2.056 15.715 1.00 64.56 271 LYS A C 1
ATOM 2164 O O . LYS A 1 271 ? 5.954 -2.301 15.054 1.00 64.56 271 LYS A O 1
ATOM 2169 N N . PHE A 1 272 ? 4.168 -2.995 16.215 1.00 69.19 272 PHE A N 1
ATOM 2170 C CA . PHE A 1 272 ? 4.392 -4.429 16.133 1.00 69.19 272 PHE A CA 1
ATOM 2171 C C . PHE A 1 272 ? 3.530 -5.093 15.061 1.00 69.19 272 PHE A C 1
ATOM 2173 O O . PHE A 1 272 ? 3.682 -6.281 14.797 1.00 69.19 272 PHE A O 1
ATOM 2180 N N . THR A 1 273 ? 2.623 -4.342 14.441 1.00 74.19 273 THR A N 1
ATOM 2181 C CA . THR A 1 273 ? 1.733 -4.843 13.398 1.00 74.19 273 THR A CA 1
ATOM 2182 C C . THR A 1 273 ? 2.107 -4.279 12.040 1.00 74.19 273 THR A C 1
ATOM 2184 O O . THR A 1 273 ? 2.385 -3.086 11.934 1.00 74.19 273 THR A O 1
ATOM 2187 N N . TYR A 1 274 ? 2.031 -5.084 10.986 1.00 72.81 274 TYR A N 1
ATOM 2188 C CA . TYR A 1 274 ? 2.202 -4.597 9.619 1.00 72.81 274 TYR A CA 1
ATOM 2189 C C . TYR A 1 274 ? 1.275 -5.311 8.636 1.00 72.81 274 TYR A C 1
ATOM 2191 O O . TYR A 1 274 ? 0.909 -6.473 8.818 1.00 72.81 274 TYR A O 1
ATOM 2199 N N . ILE A 1 275 ? 0.914 -4.587 7.575 1.00 76.38 275 ILE A N 1
ATOM 2200 C CA . ILE A 1 275 ? 0.252 -5.135 6.390 1.00 76.38 275 ILE A CA 1
ATOM 2201 C C . ILE A 1 275 ? 1.333 -5.384 5.345 1.00 76.38 275 ILE A C 1
ATOM 2203 O O . ILE A 1 275 ? 2.113 -4.483 5.032 1.00 76.38 275 ILE A O 1
ATOM 2207 N N . SER A 1 276 ? 1.363 -6.588 4.789 1.00 68.44 276 SER A N 1
ATOM 2208 C CA . SER A 1 276 ? 2.298 -6.985 3.744 1.00 68.44 276 SER A CA 1
ATOM 2209 C C . SER A 1 276 ? 1.554 -7.468 2.504 1.00 68.44 276 SER A C 1
ATOM 2211 O O . SER A 1 276 ? 0.567 -8.188 2.623 1.00 68.44 276 SER A O 1
ATOM 2213 N N . MET A 1 277 ? 2.060 -7.083 1.331 1.00 63.22 277 MET A N 1
ATOM 2214 C CA . MET A 1 277 ? 1.636 -7.572 0.006 1.00 63.22 277 MET A CA 1
ATOM 2215 C C . MET A 1 277 ? 2.767 -8.379 -0.668 1.00 63.22 277 MET A C 1
ATOM 2217 O O . MET A 1 277 ? 2.870 -8.436 -1.887 1.00 63.22 277 MET A O 1
ATOM 2221 N N . TYR A 1 278 ? 3.708 -8.900 0.128 1.00 46.72 278 TYR A N 1
ATOM 2222 C CA . TYR A 1 278 ? 4.974 -9.468 -0.347 1.00 46.72 278 TYR A CA 1
ATOM 2223 C C . TYR A 1 278 ? 4.778 -10.781 -1.126 1.00 46.72 278 TYR A C 1
ATOM 2225 O O . TYR A 1 278 ? 3.971 -11.619 -0.735 1.00 46.72 278 TYR A O 1
ATOM 2233 N N . GLU A 1 279 ? 5.618 -11.030 -2.139 1.00 41.94 279 GLU A N 1
ATOM 2234 C CA . GLU A 1 279 ? 5.699 -12.279 -2.928 1.00 41.94 279 GLU A CA 1
ATOM 2235 C C . GLU A 1 279 ? 6.197 -13.517 -2.138 1.00 41.94 279 GLU A C 1
ATOM 2237 O O . GLU A 1 279 ? 6.747 -14.460 -2.709 1.00 41.94 279 GLU A O 1
ATOM 2242 N N . ARG A 1 280 ? 6.043 -13.551 -0.810 1.00 39.34 280 ARG A N 1
ATOM 2243 C CA . ARG A 1 280 ? 6.497 -14.657 0.044 1.00 39.34 280 ARG A CA 1
ATOM 2244 C C . ARG A 1 280 ? 5.294 -15.437 0.532 1.00 39.34 280 ARG A C 1
ATOM 2246 O O . ARG A 1 280 ? 4.337 -14.875 1.053 1.00 39.34 280 ARG A O 1
ATOM 2253 N N . GLN A 1 281 ? 5.400 -16.753 0.391 1.00 41.06 281 GLN A N 1
ATOM 2254 C CA . GLN A 1 281 ? 4.516 -17.724 1.019 1.00 41.06 281 GLN A CA 1
ATOM 2255 C C . GLN A 1 281 ? 4.365 -17.414 2.513 1.00 41.06 281 GLN A C 1
ATOM 2257 O O . GLN A 1 281 ? 5.352 -17.209 3.223 1.00 41.06 281 GLN A O 1
ATOM 2262 N N . SER A 1 282 ? 3.124 -17.382 2.996 1.00 43.38 282 SER A N 1
ATOM 2263 C CA . SER A 1 282 ? 2.858 -17.420 4.431 1.00 43.38 282 SER A CA 1
ATOM 2264 C C . SER A 1 282 ? 3.406 -18.730 5.006 1.00 43.38 282 SER A C 1
ATOM 2266 O O . SER A 1 282 ? 3.419 -19.757 4.316 1.00 43.38 282 SER A O 1
ATOM 2268 N N . ILE A 1 283 ? 3.830 -18.732 6.273 1.00 44.50 283 ILE A N 1
ATOM 2269 C CA . ILE A 1 283 ? 4.325 -19.956 6.942 1.00 44.50 283 ILE A CA 1
ATOM 2270 C C . ILE A 1 283 ? 3.205 -21.016 6.975 1.00 44.50 283 ILE A C 1
ATOM 2272 O O . ILE A 1 283 ? 3.448 -22.213 6.848 1.00 44.50 283 ILE A O 1
ATOM 2276 N N . SER A 1 284 ? 1.953 -20.556 7.019 1.00 36.38 284 SER A N 1
ATOM 2277 C CA . SER A 1 284 ? 0.745 -21.364 6.857 1.00 36.38 284 SER A CA 1
ATOM 2278 C C . SER A 1 284 ? 0.597 -22.077 5.507 1.00 36.38 284 SER A C 1
ATOM 2280 O O . SER A 1 284 ? 0.021 -23.165 5.458 1.00 36.38 284 SER A O 1
ATOM 2282 N N . SER A 1 285 ? 1.114 -21.501 4.418 1.00 37.59 285 SER A N 1
ATOM 2283 C CA . SER A 1 285 ? 1.088 -22.115 3.082 1.00 37.59 285 SER A CA 1
ATOM 2284 C C . SER A 1 285 ? 2.217 -23.133 2.870 1.00 37.59 285 SER A C 1
ATOM 2286 O O . SER A 1 285 ? 2.010 -24.121 2.161 1.00 37.59 285 SER A O 1
ATOM 2288 N N . ALA A 1 286 ? 3.367 -22.932 3.526 1.00 36.38 286 ALA A N 1
ATOM 2289 C CA . ALA A 1 286 ? 4.493 -23.865 3.518 1.00 36.38 286 ALA A CA 1
ATOM 2290 C C . ALA A 1 286 ? 4.150 -25.168 4.268 1.00 36.38 286 ALA A C 1
ATOM 2292 O O . ALA A 1 286 ? 4.364 -26.259 3.742 1.00 36.38 286 ALA A O 1
ATOM 2293 N N . ASP A 1 287 ? 3.501 -25.065 5.435 1.00 40.53 287 ASP A N 1
ATOM 2294 C CA . ASP A 1 287 ? 3.147 -26.227 6.271 1.00 40.53 287 ASP A CA 1
ATOM 2295 C C . ASP A 1 287 ? 2.065 -27.135 5.657 1.00 40.53 287 ASP A C 1
ATOM 2297 O O . ASP A 1 287 ? 1.991 -28.325 5.974 1.00 40.53 287 ASP A O 1
ATOM 2301 N N . ARG A 1 288 ? 1.201 -26.615 4.769 1.00 39.31 288 ARG A N 1
ATOM 2302 C CA . ARG A 1 288 ? 0.110 -27.417 4.182 1.00 39.31 288 ARG A CA 1
ATOM 2303 C C . ARG A 1 288 ? 0.553 -28.280 3.003 1.00 39.31 288 ARG A C 1
ATOM 2305 O O . ARG A 1 288 ? -0.151 -29.213 2.616 1.00 39.31 288 ARG A O 1
ATOM 2312 N N . ARG A 1 289 ? 1.669 -27.943 2.368 1.00 38.69 289 ARG A N 1
ATOM 2313 C CA . ARG A 1 289 ? 2.044 -28.518 1.087 1.00 38.69 289 ARG A CA 1
ATOM 2314 C C . ARG A 1 289 ? 3.529 -28.831 1.115 1.00 38.69 289 ARG A C 1
ATOM 2316 O O . ARG A 1 289 ? 4.350 -27.985 0.793 1.00 38.69 289 ARG A O 1
ATOM 2323 N N . LYS A 1 290 ? 3.841 -30.119 1.235 1.00 49.56 290 LYS A N 1
ATOM 2324 C CA . LYS A 1 290 ? 5.076 -30.696 0.679 1.00 49.56 290 LYS A CA 1
ATOM 2325 C C . LYS A 1 290 ? 5.268 -30.407 -0.841 1.00 49.56 290 LYS A C 1
ATOM 2327 O O . LYS A 1 290 ? 6.129 -31.033 -1.440 1.00 49.56 290 LYS A O 1
ATOM 2332 N N . ARG A 1 291 ? 4.468 -29.515 -1.472 1.00 42.34 291 ARG A N 1
ATOM 2333 C CA . ARG A 1 291 ? 4.651 -28.796 -2.756 1.00 42.34 291 ARG A CA 1
ATOM 2334 C C . ARG A 1 291 ? 3.520 -27.768 -3.021 1.00 42.34 291 ARG A C 1
ATOM 2336 O O . ARG A 1 291 ? 2.364 -28.162 -3.141 1.00 42.34 291 ARG A O 1
ATOM 2343 N N . SER A 1 292 ? 3.889 -26.477 -3.092 1.00 45.31 292 SER A N 1
ATOM 2344 C CA . SER A 1 292 ? 3.254 -25.316 -3.780 1.00 45.31 292 SER A CA 1
ATOM 2345 C C . SER A 1 292 ? 1.807 -24.888 -3.459 1.00 45.31 292 SER A C 1
ATOM 2347 O O . SER A 1 292 ? 0.909 -25.257 -4.195 1.00 45.31 292 SER A O 1
ATOM 2349 N N . GLY A 1 293 ? 1.555 -24.030 -2.450 1.00 41.66 293 GLY A N 1
ATOM 2350 C CA . GLY A 1 293 ? 0.262 -23.335 -2.187 1.00 41.66 293 GLY A CA 1
ATOM 2351 C C . GLY A 1 293 ? 0.094 -22.004 -2.944 1.00 41.66 293 GLY A C 1
ATOM 2352 O O . GLY A 1 293 ? 1.103 -21.384 -3.278 1.00 41.66 293 GLY A O 1
ATOM 2353 N N . ARG A 1 294 ? -1.148 -21.560 -3.235 1.00 47.81 294 ARG A N 1
ATOM 2354 C CA . ARG A 1 294 ? -1.414 -20.241 -3.860 1.00 47.81 294 ARG A CA 1
ATOM 2355 C C . ARG A 1 294 ? -1.271 -19.129 -2.807 1.00 47.81 294 ARG A C 1
ATOM 2357 O O . ARG A 1 294 ? -1.517 -19.366 -1.631 1.00 47.81 294 ARG A O 1
ATOM 2364 N N . ARG A 1 295 ? -0.762 -17.977 -3.241 1.00 57.56 295 ARG A N 1
ATOM 2365 C CA . ARG A 1 295 ? -0.218 -16.898 -2.403 1.00 57.56 295 ARG A CA 1
ATOM 2366 C C . ARG A 1 295 ? -1.355 -15.948 -1.986 1.00 57.56 295 ARG A C 1
ATOM 2368 O O . ARG A 1 295 ? -2.087 -15.549 -2.886 1.00 57.56 295 ARG A O 1
ATOM 2375 N N . PRO A 1 296 ? -1.518 -15.593 -0.698 1.00 54.69 296 PRO A N 1
ATOM 2376 C CA . PRO A 1 296 ? -2.481 -14.568 -0.305 1.00 54.69 296 PRO A CA 1
ATOM 2377 C C . PRO A 1 296 ? -2.006 -13.200 -0.798 1.00 54.69 296 PRO A C 1
ATOM 2379 O O . PRO A 1 296 ? -0.814 -12.894 -0.736 1.00 54.69 296 PRO A O 1
ATOM 2382 N N . ASP A 1 297 ? -2.936 -12.376 -1.268 1.00 62.59 297 ASP A N 1
ATOM 2383 C CA . ASP A 1 297 ? -2.609 -11.081 -1.858 1.00 62.59 297 ASP A CA 1
ATOM 2384 C C . ASP A 1 297 ? -2.311 -10.010 -0.789 1.00 62.59 297 ASP A C 1
ATOM 2386 O O . ASP A 1 297 ? -1.603 -9.035 -1.041 1.00 62.59 297 ASP A O 1
ATOM 2390 N N . ILE A 1 298 ? -2.817 -10.200 0.439 1.00 70.88 298 ILE A N 1
ATOM 2391 C CA . ILE A 1 298 ? -2.539 -9.336 1.599 1.00 70.88 298 ILE A CA 1
ATOM 2392 C C . ILE A 1 298 ? -2.446 -10.191 2.867 1.00 70.88 298 ILE A C 1
ATOM 2394 O O . ILE A 1 298 ? -3.292 -11.053 3.097 1.00 70.88 298 ILE A O 1
ATOM 2398 N N . ILE A 1 299 ? -1.476 -9.913 3.741 1.00 73.50 299 ILE A N 1
ATOM 2399 C CA . ILE A 1 299 ? -1.388 -10.501 5.088 1.00 73.50 299 ILE A CA 1
ATOM 2400 C C . ILE A 1 299 ? -1.258 -9.386 6.130 1.00 73.50 299 ILE A C 1
ATOM 2402 O O . ILE A 1 299 ? -0.465 -8.459 5.959 1.00 73.50 299 ILE A O 1
ATOM 2406 N N . PHE A 1 300 ? -1.993 -9.507 7.235 1.00 75.88 300 PHE A N 1
ATOM 2407 C CA . PHE A 1 300 ? -1.794 -8.711 8.444 1.00 75.88 300 PHE A CA 1
ATOM 2408 C C . PHE A 1 300 ? -1.100 -9.550 9.518 1.00 75.88 300 PHE A C 1
ATOM 2410 O O . PHE A 1 300 ? -1.566 -10.632 9.895 1.00 75.88 300 PHE A O 1
ATOM 2417 N N . VAL A 1 301 ? 0.024 -9.039 10.008 1.00 74.19 301 VAL A N 1
ATOM 2418 C CA . VAL A 1 301 ? 0.911 -9.740 10.936 1.00 74.19 301 VAL A CA 1
ATOM 2419 C C . VAL A 1 301 ? 1.114 -8.905 12.189 1.00 74.19 301 VAL A C 1
ATOM 2421 O O . VAL A 1 301 ? 1.303 -7.696 12.084 1.00 74.19 301 VAL A O 1
ATOM 2424 N N . MET A 1 302 ? 1.145 -9.560 13.350 1.00 74.00 302 MET A N 1
ATOM 2425 C CA . MET A 1 302 ? 1.611 -9.000 14.619 1.00 74.00 302 MET A CA 1
ATOM 2426 C C . MET A 1 302 ? 2.904 -9.695 15.066 1.00 74.00 302 MET A C 1
ATOM 2428 O O . MET A 1 302 ? 3.027 -10.914 14.975 1.00 74.00 302 MET A O 1
ATOM 2432 N N . MET A 1 303 ? 3.860 -8.918 15.561 1.00 71.25 303 MET A N 1
ATOM 2433 C CA . MET A 1 303 ? 5.113 -9.379 16.150 1.00 71.25 303 MET A CA 1
ATOM 2434 C C . MET A 1 303 ? 5.055 -9.174 17.663 1.00 71.25 303 MET A C 1
ATOM 2436 O O . MET A 1 303 ? 4.964 -8.044 18.119 1.00 71.25 303 MET A O 1
ATOM 2440 N N . ASP A 1 304 ? 5.143 -10.228 18.460 1.00 67.25 304 ASP A N 1
ATOM 2441 C CA . ASP A 1 304 ? 5.259 -10.089 19.916 1.00 67.25 304 ASP A CA 1
ATOM 2442 C C . ASP A 1 304 ? 6.404 -10.958 20.421 1.00 67.25 304 ASP A C 1
ATOM 2444 O O . ASP A 1 304 ? 6.470 -12.139 20.089 1.00 67.25 304 ASP A O 1
ATOM 2448 N N . ARG A 1 305 ? 7.329 -10.361 21.186 1.00 65.94 305 ARG A N 1
ATOM 2449 C CA . ARG A 1 305 ? 8.534 -11.031 21.721 1.00 65.94 305 ARG A CA 1
ATOM 2450 C C . ARG A 1 305 ? 9.259 -11.897 20.678 1.00 65.94 305 ARG A C 1
ATOM 2452 O O . ARG A 1 305 ? 9.539 -13.062 20.927 1.00 65.94 305 ARG A O 1
ATOM 2459 N N . GLU A 1 306 ? 9.488 -11.337 19.488 1.00 65.69 306 GLU A N 1
ATOM 2460 C CA . GLU A 1 306 ? 10.128 -12.011 18.339 1.00 65.69 306 GLU A CA 1
ATOM 2461 C C . GLU A 1 306 ? 9.319 -13.170 17.710 1.00 65.69 306 GLU A C 1
ATOM 2463 O O . GLU A 1 306 ? 9.721 -13.711 16.679 1.00 65.69 306 GLU A O 1
ATOM 2468 N N . LYS A 1 307 ? 8.127 -13.500 18.231 1.00 66.00 307 LYS A N 1
ATOM 2469 C CA . LYS A 1 307 ? 7.181 -14.448 17.620 1.00 66.00 307 LYS A CA 1
ATOM 2470 C C . LYS A 1 307 ? 6.261 -13.724 16.633 1.00 66.00 307 LYS A C 1
ATOM 2472 O O . LYS A 1 307 ? 5.695 -12.669 16.922 1.00 66.00 307 LYS A O 1
ATOM 2477 N N . LYS A 1 308 ? 6.106 -14.315 15.446 1.00 69.31 308 LYS A N 1
ATOM 2478 C CA . LYS A 1 308 ? 5.248 -13.822 14.360 1.00 69.31 308 LYS A CA 1
ATOM 2479 C C . LYS A 1 308 ? 3.866 -14.478 14.425 1.00 69.31 308 LYS A C 1
ATOM 2481 O O . LYS A 1 308 ? 3.765 -15.700 14.312 1.00 69.31 308 LYS A O 1
ATOM 2486 N N . TYR A 1 309 ? 2.816 -13.666 14.499 1.00 69.88 309 TYR A N 1
ATOM 2487 C CA . TYR A 1 309 ? 1.417 -14.092 14.474 1.00 69.88 309 TYR A CA 1
ATOM 2488 C C . TYR A 1 309 ? 0.717 -13.585 13.209 1.00 69.88 309 TYR A C 1
ATOM 2490 O O . TYR A 1 309 ? 0.638 -12.382 12.966 1.00 69.88 309 TYR A O 1
ATOM 2498 N N . GLU A 1 310 ? 0.212 -14.507 12.388 1.00 72.69 310 GLU A N 1
ATOM 2499 C CA . GLU A 1 310 ? -0.613 -14.198 11.211 1.00 72.69 310 GLU A CA 1
ATOM 2500 C C . GLU A 1 310 ? -2.075 -14.082 11.667 1.00 72.69 310 GLU A C 1
ATOM 2502 O O . GLU A 1 310 ? -2.666 -15.067 12.104 1.00 72.69 310 GLU A O 1
ATOM 2507 N N . LEU A 1 311 ? -2.638 -12.872 11.620 1.00 71.19 311 LEU A N 1
ATOM 2508 C CA . LEU A 1 311 ? -3.962 -12.577 12.189 1.00 71.19 311 LEU A CA 1
ATOM 2509 C C . LEU A 1 311 ? -5.066 -12.472 11.133 1.00 71.19 311 LEU A C 1
ATOM 2511 O O . LEU A 1 311 ? -6.225 -12.790 11.409 1.00 71.19 311 LEU A O 1
ATOM 2515 N N . MET A 1 312 ? -4.712 -12.022 9.931 1.00 76.25 312 MET A N 1
ATOM 2516 C CA . MET A 1 312 ? -5.630 -11.907 8.803 1.00 76.25 312 MET A CA 1
ATOM 2517 C C . MET A 1 312 ? -4.894 -12.167 7.490 1.00 76.25 312 MET A C 1
ATOM 2519 O O . MET A 1 312 ? -3.732 -11.787 7.333 1.00 76.25 312 MET A O 1
ATOM 2523 N N . TYR A 1 313 ? -5.604 -12.759 6.536 1.00 71.12 313 TYR A N 1
ATOM 2524 C CA . TYR A 1 313 ? -5.186 -12.887 5.145 1.00 71.12 313 TYR A CA 1
ATOM 2525 C C . TYR A 1 313 ? -6.306 -12.428 4.206 1.00 71.12 313 TYR A C 1
ATOM 2527 O O . TYR A 1 313 ? -7.488 -12.507 4.545 1.00 71.12 313 TYR A O 1
ATOM 2535 N N . THR A 1 314 ? -5.928 -11.929 3.031 1.00 65.75 314 THR A N 1
ATOM 2536 C CA . THR A 1 314 ? -6.842 -11.634 1.923 1.00 65.75 314 THR A CA 1
ATOM 2537 C C . THR A 1 314 ? -6.467 -12.512 0.741 1.00 65.75 314 THR A C 1
ATOM 2539 O O . THR A 1 314 ? -5.293 -12.566 0.379 1.00 65.75 314 THR A O 1
ATOM 2542 N N . GLU A 1 315 ? -7.442 -13.201 0.160 1.00 64.62 315 GLU A N 1
ATOM 2543 C CA . GLU A 1 315 ? -7.247 -14.061 -1.011 1.00 64.62 315 GLU A CA 1
ATOM 2544 C C . GLU A 1 315 ? -8.305 -13.754 -2.074 1.00 64.62 315 GLU A C 1
ATOM 2546 O O . GLU A 1 315 ? -9.512 -13.915 -1.846 1.00 64.62 315 GLU A O 1
ATOM 2551 N N . CYS A 1 316 ? -7.847 -13.392 -3.270 1.00 51.00 316 CYS A N 1
ATOM 2552 C CA . CYS A 1 316 ? -8.612 -13.528 -4.499 1.00 51.00 316 CYS A CA 1
ATOM 2553 C C . CYS A 1 316 ? -8.586 -15.018 -4.896 1.00 51.00 316 CYS A C 1
ATOM 2555 O O . CYS A 1 316 ? -7.705 -15.487 -5.614 1.00 51.00 316 CYS A O 1
ATOM 2557 N N . SER A 1 317 ? -9.573 -15.787 -4.418 1.00 40.47 317 SER A N 1
ATOM 2558 C CA . SER A 1 317 ? -9.808 -17.226 -4.693 1.00 40.47 317 SER A CA 1
ATOM 2559 C C . SER A 1 317 ? -9.071 -18.279 -3.825 1.00 40.47 317 SER A C 1
ATOM 2561 O O . SER A 1 317 ? -7.944 -18.672 -4.120 1.00 40.47 317 SER A O 1
ATOM 2563 N N . ARG A 1 318 ? -9.857 -18.913 -2.929 1.00 34.78 318 ARG A N 1
ATOM 2564 C CA . ARG A 1 318 ? -9.692 -20.222 -2.231 1.00 34.78 318 ARG A CA 1
ATOM 2565 C C . ARG A 1 318 ? -8.684 -20.326 -1.059 1.00 34.78 318 ARG A C 1
ATOM 2567 O O . ARG A 1 318 ? -7.478 -20.352 -1.257 1.00 34.78 318 ARG A O 1
ATOM 2574 N N . LEU A 1 319 ? -9.277 -20.663 0.095 1.00 30.48 319 LEU A N 1
ATOM 2575 C CA . LEU A 1 319 ? -8.801 -20.636 1.490 1.00 30.48 319 LEU A CA 1
ATOM 2576 C C . LEU A 1 319 ? -7.700 -21.646 1.875 1.00 30.48 319 LEU A C 1
ATOM 2578 O O . LEU A 1 319 ? -7.906 -22.863 1.743 1.00 30.48 319 LEU A O 1
ATOM 2582 N N . PHE A 1 320 ? -6.627 -21.180 2.541 1.00 35.34 320 PHE A N 1
ATOM 2583 C CA . PHE A 1 320 ? -6.056 -21.879 3.713 1.00 35.34 320 PHE A CA 1
ATOM 2584 C C . PHE A 1 320 ? -5.148 -21.028 4.618 1.00 35.34 320 PHE A C 1
ATOM 2586 O O . PHE A 1 320 ? -4.317 -20.273 4.132 1.00 35.34 320 PHE A O 1
ATOM 2593 N N . CYS A 1 321 ? -5.205 -21.254 5.939 1.00 36.06 321 CYS A N 1
ATOM 2594 C CA . CYS A 1 321 ? -4.343 -20.581 6.918 1.00 36.06 321 CYS A CA 1
ATOM 2595 C C . CYS A 1 321 ? -3.841 -21.503 8.047 1.00 36.06 321 CYS A C 1
ATOM 2597 O O . CYS A 1 321 ? -4.263 -22.654 8.154 1.00 36.06 321 CYS A O 1
ATOM 2599 N N . ARG A 1 322 ? -2.892 -20.998 8.860 1.00 37.72 322 ARG A N 1
ATOM 2600 C CA . ARG A 1 322 ? -2.148 -21.755 9.890 1.00 37.72 322 ARG A CA 1
ATOM 2601 C C . ARG A 1 322 ? -3.104 -22.367 10.906 1.00 37.72 322 ARG A C 1
ATOM 2603 O O . ARG A 1 322 ? -4.136 -21.800 11.222 1.00 37.72 322 ARG A O 1
ATOM 2610 N N . ARG A 1 323 ? -2.698 -23.491 11.479 1.00 43.78 323 ARG A N 1
ATOM 2611 C CA . ARG A 1 323 ? -3.344 -24.133 12.624 1.00 43.78 323 ARG A CA 1
ATOM 2612 C C . ARG A 1 323 ? -3.401 -23.164 13.830 1.00 43.78 323 ARG A C 1
ATOM 2614 O O . ARG A 1 323 ? -2.324 -22.874 14.350 1.00 43.78 323 ARG A O 1
ATOM 2621 N N . PRO A 1 324 ? -4.578 -22.684 14.283 1.00 43.56 324 PRO A N 1
ATOM 2622 C CA . PRO A 1 324 ? -4.675 -21.940 15.541 1.00 43.56 324 PRO A CA 1
ATOM 2623 C C . PRO A 1 324 ? -4.272 -22.846 16.718 1.00 43.56 324 PRO A C 1
ATOM 2625 O O . PRO A 1 324 ? -4.499 -24.063 16.667 1.00 43.56 324 PRO A O 1
ATOM 2628 N N . GLU A 1 325 ? -3.673 -22.283 17.770 1.00 49.59 325 GLU A N 1
ATOM 2629 C CA . GLU A 1 325 ? -3.583 -22.972 19.067 1.00 49.59 325 GLU A CA 1
ATOM 2630 C C . GLU A 1 325 ? -5.020 -23.143 19.626 1.00 49.59 325 GLU A C 1
ATOM 2632 O O . GLU A 1 325 ? -5.906 -22.345 19.307 1.00 49.59 325 GLU A O 1
ATOM 2637 N N . LYS A 1 326 ? -5.296 -24.251 20.335 1.00 47.41 326 LYS A N 1
ATOM 2638 C CA . LYS A 1 326 ? -6.660 -24.667 20.741 1.00 47.41 326 LYS A CA 1
ATOM 2639 C C . LYS A 1 326 ? -7.421 -23.532 21.436 1.00 47.41 326 LYS A C 1
ATOM 2641 O O . LYS A 1 326 ? -6.909 -23.009 22.414 1.00 47.41 326 LYS A O 1
ATOM 2646 N N . ASP A 1 327 ? -8.642 -23.226 20.990 1.00 49.75 327 ASP A N 1
ATOM 2647 C CA . ASP A 1 327 ? -9.593 -22.319 21.661 1.00 49.75 327 ASP A CA 1
ATOM 2648 C C . ASP A 1 327 ? -9.094 -20.888 21.983 1.00 49.75 327 ASP A C 1
ATOM 2650 O O . ASP A 1 327 ? -9.756 -20.169 22.730 1.00 49.75 327 ASP A O 1
ATOM 2654 N N . GLU A 1 328 ? -7.968 -20.423 21.424 1.00 51.25 328 GLU A N 1
ATOM 2655 C CA . GLU A 1 328 ? -7.398 -19.117 21.801 1.00 51.25 328 GLU A CA 1
ATOM 2656 C C . GLU A 1 328 ? -7.906 -17.944 20.937 1.00 51.25 328 GLU A C 1
ATOM 2658 O O . GLU A 1 328 ? -8.312 -16.918 21.479 1.00 51.25 328 GLU A O 1
ATOM 2663 N N . PHE A 1 329 ? -7.905 -18.050 19.600 1.00 60.88 329 PHE A N 1
ATOM 2664 C CA . PHE A 1 329 ? -8.440 -17.021 18.686 1.00 60.88 329 PHE A CA 1
ATOM 2665 C C . PHE A 1 329 ? -8.656 -17.565 17.261 1.00 60.88 329 PHE A C 1
ATOM 2667 O O . PHE A 1 329 ? -8.025 -18.536 16.843 1.00 60.88 329 PHE A O 1
ATOM 2674 N N . GLY A 1 330 ? -9.547 -16.926 16.492 1.00 61.69 330 GLY A N 1
ATOM 2675 C CA . GLY A 1 330 ? -9.814 -17.276 15.091 1.00 61.69 330 GLY A CA 1
ATOM 2676 C C . GLY A 1 330 ? -8.979 -16.474 14.091 1.00 61.69 330 GLY A C 1
ATOM 2677 O O . GLY A 1 330 ? -8.780 -15.274 14.278 1.00 61.69 330 GLY A O 1
ATOM 2678 N N . ILE A 1 331 ? -8.538 -17.105 12.999 1.00 69.31 331 ILE A N 1
ATOM 2679 C CA . ILE A 1 331 ? -7.857 -16.419 11.887 1.00 69.31 331 ILE A CA 1
ATOM 2680 C C . ILE A 1 331 ? -8.897 -15.824 10.948 1.00 69.31 331 ILE A C 1
ATOM 2682 O O . ILE A 1 331 ? -9.808 -16.522 10.500 1.00 69.31 331 ILE A O 1
ATOM 2686 N N . ILE A 1 332 ? -8.734 -14.549 10.607 1.00 78.31 332 ILE A N 1
ATOM 2687 C CA . ILE A 1 332 ? -9.679 -13.836 9.753 1.00 78.31 332 ILE A CA 1
ATOM 2688 C C . ILE A 1 332 ? -9.296 -14.008 8.280 1.00 78.31 332 ILE A C 1
ATOM 2690 O O . ILE A 1 332 ? -8.176 -13.694 7.881 1.00 78.31 332 ILE A O 1
ATOM 2694 N N . GLY A 1 333 ? -10.238 -14.479 7.468 1.00 73.81 333 GLY A N 1
ATOM 2695 C CA . GLY A 1 333 ? -10.116 -14.532 6.015 1.00 73.81 333 GLY A CA 1
ATOM 2696 C C . GLY A 1 333 ? -10.969 -13.452 5.364 1.00 73.81 333 GLY A C 1
ATOM 2697 O O . GLY A 1 333 ? -12.172 -13.371 5.625 1.00 73.81 333 GLY A O 1
ATOM 2698 N N . LEU A 1 334 ? -10.363 -12.649 4.496 1.00 75.62 334 LEU A N 1
ATOM 2699 C CA . LEU A 1 334 ? -11.058 -11.686 3.653 1.00 75.62 334 LEU A CA 1
ATOM 2700 C C . LEU A 1 334 ? -11.033 -12.180 2.204 1.00 75.62 334 LEU A C 1
ATOM 2702 O O . LEU A 1 334 ? -9.979 -12.258 1.580 1.00 75.62 334 LEU A O 1
ATOM 2706 N N . GLN A 1 335 ? -12.191 -12.543 1.669 1.00 75.44 335 GLN A N 1
ATOM 2707 C CA . GLN A 1 335 ? -12.309 -13.035 0.304 1.00 75.44 335 GLN A CA 1
ATOM 2708 C C . GLN A 1 335 ? -12.902 -11.950 -0.586 1.00 75.44 335 GLN A C 1
ATOM 2710 O O . GLN A 1 335 ? -13.959 -11.397 -0.286 1.00 75.44 335 GLN A O 1
ATOM 2715 N N . VAL A 1 336 ? -12.232 -11.688 -1.701 1.00 70.88 336 VAL A N 1
ATOM 2716 C CA . VAL A 1 336 ? -12.736 -10.826 -2.768 1.00 70.88 336 VAL A CA 1
ATOM 2717 C C . VAL A 1 336 ? -13.107 -11.720 -3.945 1.00 70.88 336 VAL A C 1
ATOM 2719 O O . VAL A 1 336 ? -12.287 -12.519 -4.395 1.00 70.88 336 VAL A O 1
ATOM 2722 N N . ALA A 1 337 ? -14.347 -11.619 -4.416 1.00 67.50 337 ALA A N 1
ATOM 2723 C CA . ALA A 1 337 ? -14.813 -12.303 -5.618 1.00 67.50 337 ALA A CA 1
ATOM 2724 C C . ALA A 1 337 ? -15.700 -11.348 -6.424 1.00 67.50 337 ALA A C 1
ATOM 2726 O O . ALA A 1 337 ? -16.786 -10.977 -5.972 1.00 67.50 337 ALA A O 1
ATOM 2727 N N . GLY A 1 338 ? -15.221 -10.920 -7.596 1.00 69.06 338 GLY A N 1
ATOM 2728 C CA . GLY A 1 338 ? -15.855 -9.841 -8.355 1.00 69.06 338 GLY A CA 1
ATOM 2729 C C . GLY A 1 338 ? -16.017 -8.581 -7.495 1.00 69.06 338 GLY A C 1
ATOM 2730 O O . GLY A 1 338 ? -15.070 -8.123 -6.859 1.00 69.06 338 GLY A O 1
ATOM 2731 N N . SER A 1 339 ? -17.240 -8.052 -7.415 1.00 74.56 339 SER A N 1
ATOM 2732 C CA . SER A 1 339 ? -17.570 -6.890 -6.578 1.00 74.56 339 SER A CA 1
ATOM 2733 C C . SER A 1 339 ? -17.923 -7.233 -5.126 1.00 74.56 339 SER A C 1
ATOM 2735 O O . SER A 1 339 ? -18.394 -6.359 -4.402 1.00 74.56 339 SER A O 1
ATOM 2737 N N . THR A 1 340 ? -17.783 -8.486 -4.697 1.00 80.69 340 THR A N 1
ATOM 2738 C CA . THR A 1 340 ? -18.221 -8.935 -3.369 1.00 80.69 340 THR A CA 1
ATOM 2739 C C . THR A 1 340 ? -17.027 -9.135 -2.444 1.00 80.69 340 THR A C 1
ATOM 2741 O O . THR A 1 340 ? -16.079 -9.850 -2.769 1.00 80.69 340 THR A O 1
ATOM 2744 N N . LEU A 1 341 ? -17.100 -8.514 -1.268 1.00 85.00 341 LEU A N 1
ATOM 2745 C CA . LEU A 1 341 ? -16.178 -8.681 -0.156 1.00 85.00 341 LEU A CA 1
ATOM 2746 C C . LEU A 1 341 ? -16.831 -9.535 0.926 1.00 85.00 341 LEU A C 1
ATOM 2748 O O . LEU A 1 341 ? -17.856 -9.171 1.505 1.00 85.00 341 LEU A O 1
ATOM 2752 N N . ARG A 1 342 ? -16.202 -10.663 1.230 1.00 84.38 342 ARG A N 1
ATOM 2753 C CA . ARG A 1 342 ? -16.687 -11.641 2.193 1.00 84.38 342 ARG A CA 1
ATOM 2754 C C . ARG A 1 342 ? -15.707 -11.765 3.355 1.00 84.38 342 ARG A C 1
ATOM 2756 O O . ARG A 1 342 ? -14.552 -12.137 3.171 1.00 84.38 342 ARG A O 1
ATOM 2763 N N . LEU A 1 343 ? -16.189 -11.478 4.559 1.00 86.44 343 LEU A N 1
ATOM 2764 C CA . LEU A 1 343 ? -15.454 -11.622 5.809 1.00 86.44 343 LEU A CA 1
ATOM 2765 C C . LEU A 1 343 ? -15.769 -12.979 6.439 1.00 86.44 343 LEU A C 1
ATOM 2767 O O . LEU A 1 343 ? -16.930 -13.320 6.675 1.00 86.44 343 LEU A O 1
ATOM 2771 N N . THR A 1 344 ? -14.727 -13.750 6.727 1.00 82.88 344 THR A N 1
ATOM 2772 C CA . THR A 1 344 ? -14.822 -15.101 7.287 1.00 82.88 344 THR A CA 1
ATOM 2773 C C . THR A 1 344 ? -13.834 -15.298 8.424 1.00 82.88 344 THR A C 1
ATOM 2775 O O . THR A 1 344 ? -12.858 -14.559 8.544 1.00 82.88 344 THR A O 1
ATOM 2778 N N . VAL A 1 345 ? -14.077 -16.298 9.266 1.00 79.81 345 VAL A N 1
ATOM 2779 C CA . VAL A 1 345 ? -13.159 -16.670 10.344 1.00 79.81 345 VAL A CA 1
ATOM 2780 C C . VAL A 1 345 ? -12.991 -18.182 10.415 1.00 79.81 345 VAL A C 1
ATOM 2782 O O . VAL A 1 345 ? -13.954 -18.938 10.299 1.00 79.81 345 VAL A O 1
ATOM 2785 N N . LEU A 1 346 ? -11.748 -18.615 10.598 1.00 74.38 346 LEU A N 1
ATOM 2786 C CA . LEU A 1 346 ? -11.371 -19.998 10.858 1.00 74.38 346 LEU A CA 1
ATOM 2787 C C . LEU A 1 346 ? -11.021 -20.136 12.341 1.00 74.38 346 LEU A C 1
ATOM 2789 O O . LEU A 1 346 ? -10.059 -19.523 12.802 1.00 74.38 346 LEU A O 1
ATOM 2793 N N . ILE A 1 347 ? -11.793 -20.927 13.081 1.00 72.25 347 ILE A N 1
ATOM 2794 C CA . ILE A 1 347 ? -11.618 -21.156 14.521 1.00 72.25 347 ILE A CA 1
ATOM 2795 C C . ILE A 1 347 ? -11.365 -22.640 14.742 1.00 72.25 347 ILE A C 1
ATOM 2797 O O . ILE A 1 347 ? -12.086 -23.470 14.196 1.00 72.25 347 ILE A O 1
ATOM 2801 N N . ARG A 1 348 ? -10.376 -22.979 15.565 1.00 66.00 348 ARG A N 1
ATOM 2802 C CA . ARG A 1 348 ? -10.187 -24.348 16.040 1.00 66.00 348 ARG A CA 1
ATOM 2803 C C . ARG A 1 348 ? -10.843 -24.515 17.397 1.00 66.00 348 ARG A C 1
ATOM 2805 O O . ARG A 1 348 ? -10.468 -23.807 18.326 1.00 66.00 348 ARG A O 1
ATOM 2812 N N . ASP A 1 349 ? -11.772 -25.456 17.491 1.00 67.31 349 ASP A N 1
ATOM 2813 C CA . ASP A 1 349 ? -12.418 -25.779 18.761 1.00 67.31 349 ASP A CA 1
ATOM 2814 C C . ASP A 1 349 ? -11.553 -26.690 19.658 1.00 67.31 349 ASP A C 1
ATOM 2816 O O . ASP A 1 349 ? -10.533 -27.248 19.232 1.00 67.31 349 ASP A O 1
ATOM 2820 N N . GLY A 1 350 ? -11.979 -26.873 20.909 1.00 64.81 350 GLY A N 1
ATOM 2821 C CA . GLY A 1 350 ? -11.285 -27.692 21.907 1.00 64.81 350 GLY A CA 1
ATOM 2822 C C . GLY A 1 350 ? -11.146 -29.169 21.549 1.00 64.81 350 GLY A C 1
ATOM 2823 O O . GLY A 1 350 ? -10.273 -29.858 22.090 1.00 64.81 350 GLY A O 1
ATOM 2824 N N . ALA A 1 351 ? -11.937 -29.644 20.582 1.00 70.88 351 ALA A N 1
ATOM 2825 C CA . ALA A 1 351 ? -11.835 -30.979 20.004 1.00 70.88 351 ALA A CA 1
ATOM 2826 C C . ALA A 1 351 ? -10.817 -31.058 18.847 1.00 70.88 351 ALA A C 1
ATOM 2828 O O . ALA A 1 351 ? -10.697 -32.106 18.215 1.00 70.88 351 ALA A O 1
ATOM 2829 N N . ASN A 1 352 ? -10.045 -29.993 18.593 1.00 66.19 352 ASN A N 1
ATOM 2830 C CA . ASN A 1 352 ? -9.134 -29.844 17.454 1.00 66.19 352 ASN A CA 1
ATOM 2831 C C . ASN A 1 352 ? -9.830 -29.850 16.083 1.00 66.19 352 ASN A C 1
ATOM 2833 O O . ASN A 1 352 ? -9.184 -30.150 15.074 1.00 66.19 352 ASN A O 1
ATOM 2837 N N . VAL A 1 353 ? -11.117 -29.508 16.014 1.00 66.44 353 VAL A N 1
ATOM 2838 C CA . VAL A 1 353 ? -11.835 -29.402 14.743 1.00 66.44 353 VAL A CA 1
ATOM 2839 C C . VAL A 1 353 ? -11.747 -27.969 14.238 1.00 66.44 353 VAL A C 1
ATOM 2841 O O . VAL A 1 353 ? -12.148 -27.016 14.908 1.00 66.44 353 VAL A O 1
ATOM 2844 N N . ASP A 1 354 ? -11.215 -27.819 13.029 1.00 65.12 354 ASP A N 1
ATOM 2845 C CA . ASP A 1 354 ? -11.178 -26.539 12.333 1.00 65.12 354 ASP A CA 1
ATOM 2846 C C . ASP A 1 354 ? -12.58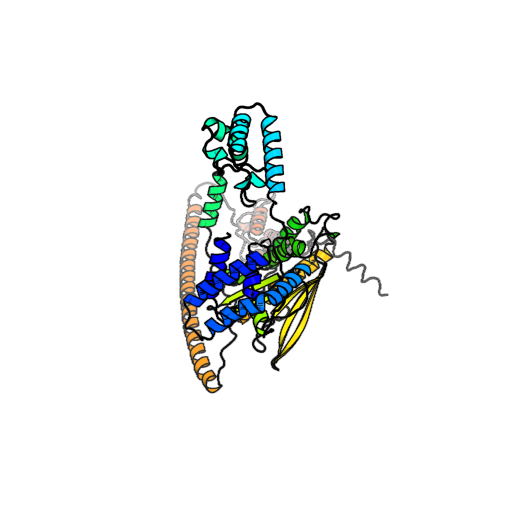8 -26.217 11.799 1.00 65.12 354 ASP A C 1
ATOM 2848 O O . ASP A 1 354 ? -13.142 -26.946 10.974 1.00 65.12 354 ASP A O 1
ATOM 2852 N N . ARG A 1 355 ? -13.177 -25.115 12.269 1.00 69.62 355 ARG A N 1
ATOM 2853 C CA . ARG A 1 355 ? -14.507 -24.631 11.885 1.00 69.62 355 ARG A CA 1
ATOM 2854 C C . ARG A 1 355 ? -14.398 -23.328 11.112 1.00 69.62 355 ARG A C 1
ATOM 2856 O O . ARG A 1 355 ? -13.753 -22.379 11.553 1.00 69.62 355 ARG A O 1
ATOM 2863 N N . TYR A 1 356 ? -15.050 -23.288 9.957 1.00 75.25 356 TYR A N 1
ATOM 2864 C CA . TYR A 1 356 ? -15.033 -22.147 9.054 1.00 75.25 356 TYR A CA 1
ATOM 2865 C C . TYR A 1 356 ? -16.388 -21.440 9.067 1.00 75.25 356 TYR A C 1
ATOM 2867 O O . TYR A 1 356 ? -17.407 -22.047 8.737 1.00 75.25 356 TYR A O 1
ATOM 2875 N N . TYR A 1 357 ? -16.392 -20.162 9.439 1.00 77.31 357 TYR A N 1
ATOM 2876 C CA . TYR A 1 357 ? -17.605 -19.368 9.597 1.00 77.31 357 TYR A CA 1
ATOM 2877 C C . TYR A 1 357 ? -17.622 -18.168 8.659 1.00 77.31 357 TYR A C 1
ATOM 2879 O O . TYR A 1 357 ? -16.622 -17.469 8.478 1.00 77.31 357 TYR A O 1
ATOM 2887 N N . HIS A 1 358 ? -18.801 -17.900 8.107 1.00 84.25 358 HIS A N 1
ATOM 2888 C CA . HIS A 1 358 ? -19.102 -16.656 7.417 1.00 84.25 358 HIS A CA 1
ATOM 2889 C C . HIS A 1 358 ? -19.561 -15.610 8.438 1.00 84.25 358 HIS A C 1
ATOM 2891 O O . HIS A 1 358 ? -20.493 -15.873 9.193 1.00 84.25 358 HIS A O 1
ATOM 2897 N N . LEU A 1 359 ? -18.898 -14.452 8.474 1.00 85.44 359 LEU A N 1
ATOM 2898 C CA . LEU A 1 359 ? -19.209 -13.388 9.431 1.00 85.44 359 LEU A CA 1
ATOM 2899 C C . LEU A 1 359 ? -20.028 -12.268 8.802 1.00 85.44 359 LEU A C 1
ATOM 2901 O O . LEU A 1 359 ? -21.002 -11.815 9.393 1.00 85.44 359 LEU A O 1
ATOM 2905 N N . HIS A 1 360 ? -19.608 -11.791 7.630 1.00 90.56 360 HIS A N 1
ATOM 2906 C CA . HIS A 1 360 ? -20.259 -10.665 6.975 1.00 90.56 360 HIS A CA 1
ATOM 2907 C C . HIS A 1 360 ? -19.982 -10.647 5.470 1.00 90.56 360 HIS A C 1
ATOM 2909 O O . HIS A 1 360 ? -18.938 -11.118 5.012 1.00 90.56 360 HIS A O 1
ATOM 2915 N N . GLU A 1 361 ? -20.890 -10.053 4.699 1.00 90.62 361 GLU A N 1
ATOM 2916 C CA . GLU A 1 361 ? -20.741 -9.855 3.258 1.00 90.62 361 GLU A CA 1
ATOM 2917 C C . GLU A 1 361 ? -21.184 -8.453 2.850 1.00 90.62 361 GLU A C 1
ATOM 2919 O O . GLU A 1 361 ? -22.279 -8.001 3.200 1.00 90.62 361 GLU A O 1
ATOM 2924 N N . SER A 1 362 ? -20.361 -7.781 2.052 1.00 92.00 362 SER A N 1
ATOM 2925 C CA . SER A 1 362 ? -20.702 -6.504 1.435 1.00 92.00 362 SER A CA 1
ATOM 2926 C C . SER A 1 362 ? -20.306 -6.468 -0.030 1.00 92.00 362 SER A C 1
ATOM 2928 O O . SER A 1 362 ? -19.380 -7.143 -0.472 1.00 92.00 362 SER A O 1
ATOM 2930 N N . ARG A 1 363 ? -21.020 -5.647 -0.797 1.00 87.81 363 ARG A N 1
ATOM 2931 C CA . ARG A 1 363 ? -20.579 -5.250 -2.128 1.00 87.81 363 ARG A CA 1
ATOM 2932 C C . ARG A 1 363 ? -19.599 -4.098 -1.974 1.00 87.81 363 ARG A C 1
ATOM 2934 O O . ARG A 1 363 ? -19.828 -3.186 -1.183 1.00 87.81 363 ARG A O 1
ATOM 2941 N N . VAL A 1 364 ? -18.523 -4.132 -2.737 1.00 86.44 364 VAL A N 1
ATOM 2942 C CA . VAL A 1 364 ? -17.516 -3.086 -2.704 1.00 86.44 364 VAL A CA 1
ATOM 2943 C C . VAL A 1 364 ? -17.914 -1.961 -3.646 1.00 86.44 364 VAL A C 1
ATOM 2945 O O . VAL A 1 364 ? -18.196 -2.210 -4.824 1.00 86.44 364 VAL A O 1
ATOM 2948 N N . PRO A 1 365 ? -17.943 -0.719 -3.151 1.00 87.38 365 PRO A N 1
ATOM 2949 C CA . PRO A 1 365 ? -18.365 0.415 -3.946 1.00 87.38 365 PRO A CA 1
ATOM 2950 C C . PRO A 1 365 ? -17.192 0.926 -4.793 1.00 87.38 365 PRO A C 1
ATOM 2952 O O . PRO A 1 365 ? -16.538 1.901 -4.437 1.00 87.38 365 PRO A O 1
ATOM 2955 N N . VAL A 1 366 ? -16.920 0.257 -5.918 1.00 78.19 366 VAL A N 1
ATOM 2956 C CA . VAL A 1 366 ? -15.888 0.660 -6.903 1.00 78.19 366 VAL A CA 1
ATOM 2957 C C . VAL A 1 366 ? -16.144 2.068 -7.445 1.00 78.19 366 VAL A C 1
ATOM 2959 O O . VAL A 1 366 ? -15.218 2.819 -7.724 1.00 78.19 366 VAL A O 1
ATOM 2962 N N . GLN A 1 367 ? -17.421 2.418 -7.568 1.00 81.12 367 GLN A N 1
ATOM 2963 C CA . GLN A 1 367 ? -17.920 3.687 -8.081 1.00 81.12 367 GLN A CA 1
ATOM 2964 C C . GLN A 1 367 ? -18.928 4.283 -7.106 1.00 81.12 367 GLN A C 1
ATOM 2966 O O . GLN A 1 367 ? -19.362 3.615 -6.156 1.00 81.12 367 GLN A O 1
ATOM 2971 N N . LYS A 1 368 ? -19.352 5.522 -7.388 1.00 85.00 368 LYS A N 1
ATOM 2972 C CA . LYS A 1 368 ? -20.446 6.185 -6.676 1.00 85.00 368 LYS A CA 1
ATOM 2973 C C . LYS A 1 368 ? -21.642 5.237 -6.575 1.00 85.00 368 LYS A C 1
ATOM 2975 O O . LYS A 1 368 ? -22.282 4.904 -7.566 1.00 85.00 368 LYS A O 1
ATOM 2980 N N . SER A 1 369 ? -21.905 4.800 -5.352 1.00 87.56 369 SER A N 1
ATOM 2981 C CA . SER A 1 369 ? -22.896 3.778 -5.030 1.00 87.56 369 SER A CA 1
ATOM 2982 C C . SER A 1 369 ? -23.941 4.337 -4.074 1.00 87.56 369 SER A C 1
ATOM 2984 O O . SER A 1 369 ? -23.765 5.407 -3.488 1.00 87.56 369 SER A O 1
ATOM 2986 N N . GLU A 1 370 ? -25.030 3.597 -3.891 1.00 92.19 370 GLU A N 1
ATOM 2987 C CA . GLU A 1 370 ? -26.054 3.957 -2.916 1.00 92.19 370 GLU A CA 1
ATOM 2988 C C . GLU A 1 370 ? -25.486 4.001 -1.486 1.00 92.19 370 GLU A C 1
ATOM 2990 O O . GLU A 1 370 ? -24.638 3.168 -1.136 1.00 92.19 370 GLU A O 1
ATOM 2995 N N . PRO A 1 371 ? -25.981 4.907 -0.619 1.00 93.75 371 PRO A N 1
ATOM 2996 C CA . PRO A 1 371 ? -25.514 5.021 0.763 1.00 93.75 371 PRO A CA 1
ATOM 2997 C C . PRO A 1 371 ? -25.551 3.701 1.541 1.00 93.75 371 PRO A C 1
ATOM 2999 O O . PRO A 1 371 ? -24.653 3.437 2.334 1.00 93.75 371 PRO A O 1
ATOM 3002 N N . ALA A 1 372 ? -26.541 2.841 1.279 1.00 93.62 372 ALA A N 1
ATOM 3003 C CA . ALA A 1 372 ? -26.658 1.531 1.918 1.00 93.62 372 ALA A CA 1
ATOM 3004 C C . ALA A 1 372 ? -25.497 0.586 1.555 1.00 93.62 372 ALA A C 1
ATOM 3006 O O . ALA A 1 372 ? -24.977 -0.118 2.421 1.00 93.62 372 ALA A O 1
ATOM 3007 N N . VAL A 1 373 ? -25.048 0.599 0.294 1.00 91.19 373 VAL A N 1
ATOM 3008 C CA . VAL A 1 373 ? -23.903 -0.205 -0.169 1.00 91.19 373 VAL A CA 1
ATOM 3009 C C . VAL A 1 373 ? -22.621 0.266 0.513 1.00 91.19 373 VAL A C 1
ATOM 3011 O O . VAL A 1 373 ? -21.857 -0.547 1.032 1.00 91.19 373 VAL A O 1
ATOM 3014 N N . VAL A 1 374 ? -22.417 1.585 0.570 1.00 93.06 374 VAL A N 1
ATOM 3015 C CA . VAL A 1 374 ? -21.253 2.198 1.224 1.00 93.06 374 VAL A CA 1
ATOM 3016 C C . VAL A 1 374 ? -21.249 1.901 2.726 1.00 93.06 374 VAL A C 1
ATOM 3018 O O . VAL A 1 374 ? -20.226 1.475 3.261 1.00 93.06 374 VAL A O 1
ATOM 3021 N N . ALA A 1 375 ? -22.394 2.050 3.397 1.00 94.50 375 ALA A N 1
ATOM 3022 C CA . ALA A 1 375 ? -22.537 1.761 4.820 1.00 94.50 375 ALA A CA 1
ATOM 3023 C C . ALA A 1 375 ? -22.194 0.299 5.141 1.00 94.50 375 ALA A C 1
ATOM 3025 O O . ALA A 1 375 ? -21.392 0.044 6.037 1.00 94.50 375 ALA A O 1
ATOM 3026 N N . LYS A 1 376 ? -22.713 -0.655 4.356 1.00 94.56 376 LYS A N 1
ATOM 3027 C CA . LYS A 1 376 ? -22.449 -2.089 4.548 1.00 94.56 376 LYS A CA 1
ATOM 3028 C C . LYS A 1 376 ? -20.975 -2.452 4.329 1.00 94.56 376 LYS A C 1
ATOM 3030 O O . LYS A 1 376 ? -20.422 -3.320 5.011 1.00 94.56 376 LYS A O 1
ATOM 3035 N N . PHE A 1 377 ? -20.316 -1.791 3.379 1.00 93.44 377 PHE A N 1
ATOM 3036 C CA . PHE A 1 377 ? -18.880 -1.951 3.148 1.00 93.44 377 PHE A CA 1
ATOM 3037 C C . PHE A 1 377 ? -18.047 -1.424 4.325 1.00 93.44 377 PHE A C 1
ATOM 3039 O O . PHE A 1 377 ? -17.178 -2.135 4.832 1.00 93.44 377 PHE A O 1
ATOM 3046 N N . ILE A 1 378 ? -18.356 -0.219 4.815 1.00 94.44 378 ILE A N 1
ATOM 3047 C CA . ILE A 1 378 ? -17.700 0.375 5.991 1.00 94.44 378 ILE A CA 1
ATOM 3048 C C . ILE A 1 378 ? -17.899 -0.510 7.221 1.00 94.44 378 ILE A C 1
ATOM 3050 O O . ILE A 1 378 ? -16.932 -0.824 7.911 1.00 94.44 378 ILE A O 1
ATOM 3054 N N . GLU A 1 379 ? -19.127 -0.968 7.461 1.00 94.69 379 GLU A N 1
ATOM 3055 C CA . GLU A 1 379 ? -19.459 -1.887 8.548 1.00 94.69 379 GLU A CA 1
ATOM 3056 C C . GLU A 1 379 ? -18.595 -3.153 8.494 1.00 94.69 379 GLU A C 1
ATOM 3058 O O . GLU A 1 379 ? -17.987 -3.524 9.496 1.00 94.69 379 GLU A O 1
ATOM 3063 N N . THR A 1 380 ? -18.431 -3.754 7.309 1.00 93.38 380 THR A N 1
ATOM 3064 C CA . THR A 1 380 ? -17.564 -4.933 7.117 1.00 93.38 380 THR A CA 1
ATOM 3065 C C . THR A 1 380 ? -16.125 -4.667 7.579 1.00 93.38 380 THR A C 1
ATOM 3067 O O . THR A 1 380 ? -15.523 -5.497 8.265 1.00 93.38 380 THR A O 1
ATOM 3070 N N . LEU A 1 381 ? -15.563 -3.503 7.234 1.00 93.38 381 LEU A N 1
ATOM 3071 C CA . LEU A 1 381 ? -14.199 -3.119 7.614 1.00 93.38 381 LE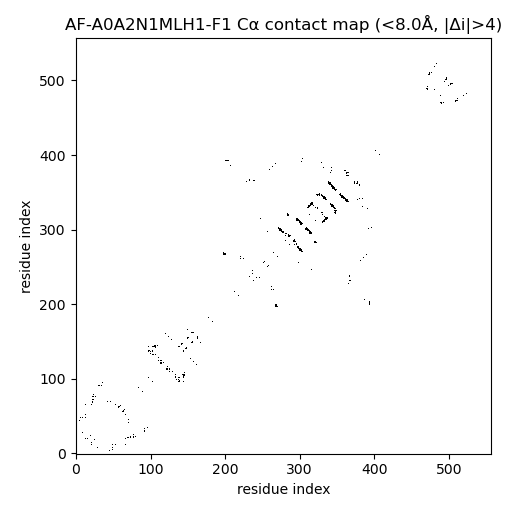U A CA 1
ATOM 3072 C C . LEU A 1 381 ? -14.070 -2.774 9.105 1.00 93.38 381 LEU A C 1
ATOM 3074 O O . LEU A 1 381 ? -13.033 -3.057 9.712 1.00 93.38 381 LEU A O 1
ATOM 3078 N N . LEU A 1 382 ? -15.107 -2.194 9.711 1.00 93.88 382 LEU A N 1
ATOM 3079 C CA . LEU A 1 382 ? -15.139 -1.922 11.149 1.00 93.88 382 LEU A CA 1
ATOM 3080 C C . LEU A 1 382 ? -15.277 -3.213 11.966 1.00 93.88 382 LEU A C 1
ATOM 3082 O O . LEU A 1 382 ? -14.591 -3.354 12.979 1.00 93.88 382 LEU A O 1
ATOM 3086 N N . ILE A 1 383 ? -16.080 -4.183 11.512 1.00 91.38 383 ILE A N 1
ATOM 3087 C CA . ILE A 1 383 ? -16.160 -5.523 12.117 1.00 91.38 383 ILE A CA 1
ATOM 3088 C C . ILE A 1 383 ? -14.781 -6.189 12.078 1.00 91.38 383 ILE A C 1
ATOM 3090 O O . ILE A 1 383 ? -14.297 -6.657 13.110 1.00 91.38 383 ILE A O 1
ATOM 3094 N N . LEU A 1 384 ? -14.108 -6.168 10.920 1.00 90.62 384 LEU A N 1
ATOM 3095 C CA . LEU A 1 384 ? -12.738 -6.668 10.777 1.00 90.62 384 LEU A CA 1
ATOM 3096 C C . LEU A 1 384 ? -11.791 -6.030 11.808 1.00 90.62 384 LEU A C 1
ATOM 3098 O O . LEU A 1 384 ? -11.082 -6.742 12.523 1.00 90.62 384 LEU A O 1
ATOM 3102 N N . ARG A 1 385 ? -11.801 -4.694 11.918 1.00 91.00 385 ARG A N 1
ATOM 3103 C CA . ARG A 1 385 ? -10.987 -3.953 12.894 1.00 91.00 385 ARG A CA 1
ATOM 3104 C C . ARG A 1 385 ? -11.292 -4.391 14.329 1.00 91.00 385 ARG A C 1
ATOM 3106 O O . ARG A 1 385 ? -10.365 -4.631 15.101 1.00 91.00 385 ARG A O 1
ATOM 3113 N N . ASN A 1 386 ? -12.570 -4.524 14.679 1.00 90.12 386 ASN A N 1
ATOM 3114 C CA . ASN A 1 386 ? -13.013 -4.908 16.018 1.00 90.12 386 ASN A CA 1
ATOM 3115 C C . ASN A 1 386 ? -12.508 -6.306 16.410 1.00 90.12 386 ASN A C 1
ATOM 3117 O O . ASN A 1 386 ? -11.971 -6.481 17.503 1.00 90.12 386 ASN A O 1
ATOM 3121 N N . ILE A 1 387 ? -12.606 -7.281 15.499 1.00 86.31 387 ILE A N 1
ATOM 3122 C CA . ILE A 1 387 ? -12.118 -8.649 15.729 1.00 86.31 387 ILE A CA 1
ATOM 3123 C C . ILE A 1 387 ? -10.597 -8.649 15.910 1.00 86.31 387 ILE A C 1
ATOM 3125 O O . ILE A 1 387 ? -10.091 -9.282 16.836 1.00 86.31 387 ILE A O 1
ATOM 3129 N N . LEU A 1 388 ? -9.861 -7.909 15.073 1.00 85.81 388 LEU A N 1
ATOM 3130 C CA . LEU A 1 388 ? -8.404 -7.811 15.184 1.00 85.81 388 LEU A CA 1
ATOM 3131 C C . LEU A 1 388 ? -7.967 -7.216 16.524 1.00 85.81 388 LEU A C 1
ATOM 3133 O O . LEU A 1 388 ? -7.017 -7.717 17.118 1.00 85.81 388 LEU A O 1
ATOM 3137 N N . ILE A 1 389 ? -8.662 -6.194 17.032 1.00 85.06 389 ILE A N 1
ATOM 3138 C CA . ILE A 1 389 ? -8.385 -5.609 18.354 1.00 85.06 389 ILE A CA 1
ATOM 3139 C C . ILE A 1 389 ? -8.477 -6.668 19.457 1.00 85.06 389 ILE A C 1
ATOM 3141 O O . ILE A 1 389 ? -7.586 -6.750 20.306 1.00 85.06 389 ILE A O 1
ATOM 3145 N N . VAL A 1 390 ? -9.526 -7.491 19.428 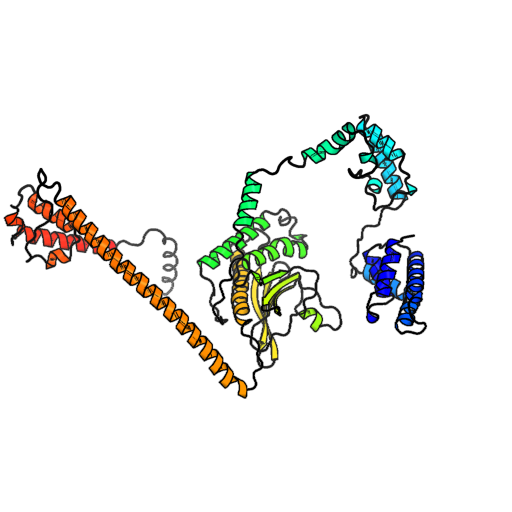1.00 82.75 390 VAL A N 1
ATOM 3146 C CA . VAL A 1 390 ? -9.715 -8.569 20.404 1.00 82.75 390 VAL A CA 1
ATOM 3147 C C . VAL A 1 390 ? -8.642 -9.644 20.234 1.00 82.75 390 VAL A C 1
ATOM 3149 O O . VAL A 1 390 ? -7.955 -9.953 21.205 1.00 82.75 390 VAL A O 1
ATOM 3152 N N . ASN A 1 391 ? -8.413 -10.141 19.014 1.00 80.75 391 ASN A N 1
ATOM 3153 C CA . ASN A 1 391 ? -7.399 -11.165 18.737 1.00 80.75 391 ASN A CA 1
ATOM 3154 C C . ASN A 1 391 ? -5.997 -10.728 19.192 1.00 80.75 391 ASN A C 1
ATOM 3156 O O . ASN A 1 391 ? -5.300 -11.485 19.860 1.00 80.75 391 ASN A O 1
ATOM 3160 N N . MET A 1 392 ? -5.599 -9.484 18.905 1.00 77.81 392 MET A N 1
ATOM 3161 C CA . MET A 1 392 ? -4.315 -8.930 19.355 1.00 77.81 392 MET A CA 1
ATOM 3162 C C . MET A 1 392 ? -4.199 -8.859 20.882 1.00 77.81 392 MET A C 1
ATOM 3164 O O . MET A 1 392 ? -3.096 -8.971 21.408 1.00 77.81 392 MET A O 1
ATOM 3168 N N . SER A 1 393 ? -5.311 -8.681 21.604 1.00 78.12 393 SER A N 1
ATOM 3169 C CA . SER A 1 393 ? -5.305 -8.678 23.073 1.00 78.12 393 SER A CA 1
ATOM 3170 C C . SER A 1 393 ? -5.121 -10.073 23.685 1.00 78.12 393 SER A C 1
ATOM 3172 O O . SER A 1 393 ? -4.692 -10.172 24.833 1.00 78.12 393 SER A O 1
ATOM 3174 N N . LEU A 1 394 ? -5.432 -11.136 22.933 1.00 74.00 394 LEU A N 1
ATOM 3175 C CA . LEU A 1 394 ? -5.357 -12.529 23.384 1.00 74.00 394 LEU A CA 1
ATOM 3176 C C . LEU A 1 394 ? -3.961 -13.141 23.159 1.00 74.00 394 LEU A C 1
ATOM 3178 O O . LEU A 1 394 ? -3.520 -13.968 23.952 1.00 74.00 394 LEU A O 1
ATOM 3182 N N . LEU A 1 395 ? -3.222 -12.678 22.141 1.00 69.06 395 LEU A N 1
ATOM 3183 C CA . LEU A 1 395 ? -1.896 -13.205 21.776 1.00 69.06 395 LEU A CA 1
ATOM 3184 C C . LEU A 1 395 ? -0.837 -13.193 22.898 1.00 69.06 395 LEU A C 1
ATOM 3186 O O . LEU A 1 395 ? -0.159 -14.205 23.059 1.00 69.06 395 LEU A O 1
ATOM 3190 N N . PRO A 1 396 ? -0.676 -12.127 23.711 1.00 60.62 396 PRO A N 1
ATOM 3191 C CA . PRO A 1 396 ? 0.328 -12.105 24.782 1.00 60.62 396 PRO A CA 1
ATOM 3192 C C . PRO A 1 396 ? -0.005 -13.032 25.966 1.00 60.62 396 PRO A C 1
ATOM 3194 O O . PRO A 1 396 ? 0.760 -13.092 26.934 1.00 60.62 396 PRO A O 1
ATOM 3197 N N . HIS A 1 397 ? -1.173 -13.685 25.939 1.00 53.94 397 HIS A N 1
ATOM 3198 C CA . HIS A 1 397 ? -1.712 -14.520 27.012 1.00 53.94 397 HIS A CA 1
ATOM 3199 C C . HIS A 1 397 ? -1.872 -15.998 26.620 1.00 53.94 397 HIS A C 1
ATOM 3201 O O . HIS A 1 397 ? -2.070 -16.822 27.512 1.00 53.94 397 HIS A O 1
ATOM 3207 N N . GLY A 1 398 ? -1.737 -16.334 25.334 1.00 49.41 398 GLY A N 1
ATOM 3208 C CA . GLY A 1 398 ? -1.709 -17.711 24.841 1.00 49.41 398 GLY A CA 1
ATOM 3209 C C . GLY A 1 398 ? -0.317 -18.333 24.962 1.00 49.41 398 GLY A C 1
ATOM 3210 O O . GLY A 1 398 ? 0.685 -17.681 24.669 1.00 49.41 398 GLY A O 1
ATOM 3211 N N . SER A 1 399 ? -0.250 -19.596 25.382 1.00 39.19 399 SER A N 1
ATOM 3212 C CA . SER A 1 399 ? 0.939 -20.450 25.604 1.00 39.19 399 SER A CA 1
ATOM 3213 C C . SER A 1 399 ? 1.757 -20.303 26.916 1.00 39.19 399 SER A C 1
ATOM 3215 O O . SER A 1 399 ? 2.777 -19.626 27.006 1.00 39.19 399 SER A O 1
ATOM 3217 N N . THR A 1 400 ? 1.403 -21.119 27.921 1.00 31.94 400 THR A N 1
ATOM 3218 C CA . THR A 1 400 ? 2.379 -22.038 28.557 1.00 31.94 400 THR A CA 1
ATOM 3219 C C . THR A 1 400 ? 1.717 -23.410 28.758 1.00 31.94 400 THR A C 1
ATOM 3221 O O . THR A 1 400 ? 0.634 -23.460 29.342 1.00 31.94 400 THR A O 1
ATOM 3224 N N . PRO A 1 401 ? 2.324 -24.531 28.322 1.00 41.56 401 PRO A N 1
ATOM 3225 C CA . PRO A 1 401 ? 1.846 -25.857 28.697 1.00 41.56 401 PRO A CA 1
ATOM 3226 C C . PRO A 1 401 ? 2.245 -26.107 30.157 1.00 41.56 401 PRO A C 1
ATOM 3228 O O . PRO A 1 401 ? 3.412 -26.351 30.452 1.00 41.56 401 PRO A O 1
ATOM 3231 N N . LYS A 1 402 ? 1.301 -25.981 31.094 1.00 37.38 402 LYS A N 1
ATOM 3232 C CA . LYS A 1 402 ? 1.560 -26.197 32.526 1.00 37.38 402 LYS A CA 1
ATOM 3233 C C . LYS A 1 402 ? 0.989 -27.538 32.965 1.00 37.38 402 LYS A C 1
ATOM 3235 O O . LYS A 1 402 ? -0.224 -27.713 32.981 1.00 37.38 402 LYS A O 1
ATOM 3240 N N . SER A 1 403 ? 1.873 -28.456 33.353 1.00 42.28 403 SER A N 1
ATOM 3241 C CA . SER A 1 403 ? 1.511 -29.615 34.171 1.00 42.28 403 SER A CA 1
ATOM 3242 C C . SER A 1 403 ? 0.932 -29.134 35.502 1.00 42.28 403 SER A C 1
ATOM 3244 O O . SER A 1 403 ? 1.493 -28.221 36.114 1.00 42.28 403 SER A O 1
ATOM 3246 N N . ASP A 1 404 ? -0.143 -29.762 35.969 1.00 44.19 404 ASP A N 1
ATOM 3247 C CA . ASP A 1 404 ? -0.990 -29.248 37.053 1.00 44.19 404 ASP A CA 1
ATOM 3248 C C . ASP A 1 404 ? -0.280 -29.021 38.403 1.00 44.19 404 ASP A C 1
ATOM 3250 O O . ASP A 1 404 ? -0.749 -28.217 39.198 1.00 44.19 404 ASP A O 1
ATOM 3254 N N . LYS A 1 405 ? 0.910 -29.595 38.635 1.00 43.66 405 LYS A N 1
ATOM 3255 C CA . LYS A 1 405 ? 1.724 -29.316 39.838 1.00 43.66 405 LYS A CA 1
ATOM 3256 C C . LYS A 1 405 ? 2.430 -27.950 39.850 1.00 43.66 405 LYS A C 1
ATOM 3258 O O . LYS A 1 405 ? 2.865 -27.517 40.904 1.00 43.66 405 LYS A O 1
ATOM 3263 N N . GLN A 1 406 ? 2.548 -27.257 38.714 1.00 43.09 406 GLN A N 1
ATOM 3264 C CA . GLN A 1 406 ? 3.184 -25.928 38.626 1.00 43.09 406 GLN A CA 1
ATOM 3265 C C . GLN A 1 406 ? 2.182 -24.760 38.624 1.00 43.09 406 GLN A C 1
ATOM 3267 O O . GLN A 1 406 ? 2.609 -23.603 38.594 1.00 43.09 406 GLN A O 1
ATOM 3272 N N . LYS A 1 407 ? 0.867 -25.029 38.607 1.00 44.06 407 LYS A N 1
ATOM 3273 C CA . LYS A 1 407 ? -0.171 -23.983 38.628 1.00 44.06 407 LYS A CA 1
ATOM 3274 C C . LYS A 1 407 ? -0.227 -23.271 39.975 1.00 44.06 407 LYS A C 1
ATOM 3276 O O . LYS A 1 407 ? -0.146 -22.049 39.974 1.00 44.06 407 LYS A O 1
ATOM 3281 N N . GLU A 1 408 ? -0.248 -24.004 41.087 1.00 45.59 408 GLU A N 1
ATOM 3282 C CA . GLU A 1 408 ? -0.330 -23.397 42.424 1.00 45.59 408 GLU A CA 1
ATOM 3283 C C . GLU A 1 408 ? 0.893 -22.525 42.741 1.00 45.59 408 GLU A C 1
ATOM 3285 O O . GLU A 1 408 ? 0.740 -21.376 43.157 1.00 45.59 408 GLU A O 1
ATOM 3290 N N . ASP A 1 409 ? 2.107 -22.991 42.439 1.00 46.56 409 ASP A N 1
ATOM 3291 C CA . ASP A 1 409 ? 3.327 -22.231 42.741 1.00 46.56 409 ASP A CA 1
ATOM 3292 C C . ASP A 1 409 ? 3.492 -20.982 41.855 1.00 46.56 409 ASP A C 1
ATOM 3294 O O . ASP A 1 409 ? 3.908 -19.919 42.329 1.00 46.56 409 ASP A O 1
ATOM 3298 N N . ASN A 1 410 ? 3.125 -21.057 40.569 1.00 50.38 410 ASN A N 1
ATOM 3299 C CA . ASN A 1 410 ? 3.199 -19.899 39.670 1.00 50.38 410 ASN A CA 1
ATOM 3300 C C . ASN A 1 410 ? 2.036 -18.917 39.840 1.00 50.38 410 ASN A C 1
ATOM 3302 O O . ASN A 1 410 ? 2.249 -17.722 39.648 1.00 50.38 410 ASN A O 1
ATOM 3306 N N . GLU A 1 411 ? 0.826 -19.369 40.176 1.00 51.88 411 GLU A N 1
ATOM 3307 C CA . GLU A 1 411 ? -0.285 -18.469 40.514 1.00 51.88 411 GLU A CA 1
ATOM 3308 C C . GLU A 1 411 ? 0.028 -17.711 41.798 1.00 51.88 411 GLU A C 1
ATOM 3310 O O . GLU A 1 411 ? -0.108 -16.490 41.828 1.00 51.88 411 GLU A O 1
ATOM 3315 N N . THR A 1 412 ? 0.590 -18.387 42.801 1.00 53.88 412 THR A N 1
ATOM 3316 C CA . THR A 1 412 ? 1.023 -17.748 44.047 1.00 53.88 412 THR A CA 1
ATOM 3317 C C . THR A 1 412 ? 2.139 -16.727 43.799 1.00 53.88 412 THR A C 1
ATOM 3319 O O . THR A 1 412 ? 2.089 -15.614 44.326 1.00 53.88 412 THR A O 1
ATOM 3322 N N . ASN A 1 413 ? 3.119 -17.039 42.945 1.00 57.91 413 ASN A N 1
ATOM 3323 C CA . ASN A 1 413 ? 4.195 -16.101 42.603 1.00 57.91 413 ASN A CA 1
ATOM 3324 C C . ASN A 1 413 ? 3.728 -14.948 41.695 1.00 57.91 413 ASN A C 1
ATOM 3326 O O . ASN A 1 413 ? 4.143 -13.805 41.891 1.00 57.91 413 ASN A O 1
ATOM 3330 N N . SER A 1 414 ? 2.820 -15.197 40.749 1.00 56.97 414 SER A N 1
ATOM 3331 C CA . SER A 1 414 ? 2.239 -14.155 39.892 1.00 56.97 414 SER A CA 1
ATOM 3332 C C . SER A 1 414 ? 1.311 -13.225 40.675 1.00 56.97 414 SER A C 1
ATOM 3334 O O . SER A 1 414 ? 1.325 -12.016 40.442 1.00 56.97 414 SER A O 1
ATOM 3336 N N . LEU A 1 415 ? 0.530 -13.760 41.618 1.00 64.06 415 LEU A N 1
ATOM 3337 C CA . LEU A 1 415 ? -0.301 -12.973 42.526 1.00 64.06 415 LEU A CA 1
ATOM 3338 C C . LEU A 1 415 ? 0.569 -12.124 43.453 1.00 64.06 415 LEU A C 1
ATOM 3340 O O . LEU A 1 415 ? 0.301 -10.935 43.580 1.00 64.06 415 LEU A O 1
ATOM 3344 N N . LYS A 1 416 ? 1.665 -12.667 44.000 1.00 65.94 416 LYS A N 1
ATOM 3345 C CA . LYS A 1 416 ? 2.637 -11.893 44.795 1.00 65.94 416 LYS A CA 1
ATOM 3346 C C . LYS A 1 416 ? 3.241 -10.725 44.011 1.00 65.94 416 LYS A C 1
ATOM 3348 O O . LYS A 1 416 ? 3.310 -9.615 44.530 1.00 65.94 416 LYS A O 1
ATOM 3353 N N . ILE A 1 417 ? 3.617 -10.936 42.747 1.00 69.44 417 ILE A N 1
ATOM 3354 C CA . ILE A 1 417 ? 4.144 -9.865 41.882 1.00 69.44 417 ILE A CA 1
ATOM 3355 C C . ILE A 1 417 ? 3.057 -8.825 41.558 1.00 69.44 417 ILE A C 1
ATOM 3357 O O . ILE A 1 417 ? 3.337 -7.626 41.537 1.00 69.44 417 ILE A O 1
ATOM 3361 N N . CYS A 1 418 ? 1.812 -9.253 41.323 1.00 61.09 418 CYS A N 1
ATOM 3362 C CA . CYS A 1 418 ? 0.685 -8.344 41.095 1.00 61.09 418 CYS A CA 1
ATOM 3363 C C . CYS A 1 418 ? 0.341 -7.520 42.341 1.00 61.09 418 CYS A C 1
ATOM 3365 O O . CYS A 1 418 ? 0.101 -6.323 42.212 1.00 61.09 418 CYS A O 1
ATOM 3367 N N . ILE A 1 419 ? 0.366 -8.133 43.525 1.00 76.75 419 ILE A N 1
ATOM 3368 C CA . ILE A 1 419 ? 0.133 -7.462 44.808 1.00 76.75 419 ILE A CA 1
ATOM 3369 C C . ILE A 1 419 ? 1.218 -6.413 45.050 1.00 76.75 419 ILE A C 1
ATOM 3371 O O . ILE A 1 419 ? 0.881 -5.248 45.228 1.00 76.75 419 ILE A O 1
ATOM 3375 N N . ALA A 1 420 ? 2.499 -6.769 44.908 1.00 74.31 420 ALA A N 1
ATOM 3376 C CA . ALA A 1 420 ? 3.601 -5.816 45.062 1.00 74.31 420 ALA A CA 1
ATOM 3377 C C . ALA A 1 420 ? 3.489 -4.626 44.089 1.00 74.31 420 ALA A C 1
ATOM 3379 O O . ALA A 1 420 ? 3.789 -3.485 44.433 1.00 74.31 420 ALA A O 1
ATOM 3380 N N . ARG A 1 421 ? 3.014 -4.866 42.860 1.00 77.00 421 ARG A N 1
ATOM 3381 C CA . ARG A 1 421 ? 2.818 -3.803 41.866 1.00 77.00 421 ARG A CA 1
ATOM 3382 C C . ARG A 1 421 ? 1.631 -2.895 42.199 1.00 77.00 421 ARG A C 1
ATOM 3384 O O . ARG A 1 421 ? 1.747 -1.681 42.058 1.00 77.00 421 ARG A O 1
ATOM 3391 N N . LEU A 1 422 ? 0.522 -3.474 42.661 1.00 78.31 422 LEU A N 1
ATOM 3392 C CA . LEU A 1 422 ? -0.651 -2.728 43.123 1.00 78.31 422 LEU A CA 1
ATOM 3393 C C . LEU A 1 422 ? -0.348 -1.921 44.390 1.00 78.31 422 LEU A C 1
ATOM 3395 O O . LEU A 1 422 ? -0.880 -0.828 44.557 1.00 78.31 422 LEU A O 1
ATOM 3399 N N . GLU A 1 423 ? 0.525 -2.413 45.265 1.00 82.12 423 GLU A N 1
ATOM 3400 C CA . GLU A 1 423 ? 0.996 -1.678 46.442 1.00 82.12 423 GLU A CA 1
ATOM 3401 C C . GLU A 1 423 ? 1.812 -0.440 46.051 1.00 82.12 423 GLU A C 1
ATOM 3403 O O . GLU A 1 423 ? 1.592 0.635 46.611 1.00 82.12 423 GLU A O 1
ATOM 3408 N N . VAL A 1 424 ? 2.681 -0.552 45.039 1.00 87.25 424 VAL A N 1
ATOM 3409 C CA . VAL A 1 424 ? 3.434 0.591 44.494 1.00 87.25 424 VAL A CA 1
ATOM 3410 C C . VAL A 1 424 ? 2.500 1.611 43.831 1.00 87.25 424 VAL A C 1
ATOM 3412 O O . VAL A 1 424 ? 2.593 2.801 44.131 1.00 87.25 424 VAL A O 1
ATOM 3415 N N . GLU A 1 425 ? 1.558 1.171 42.990 1.00 82.56 425 GLU A N 1
ATOM 3416 C CA . GLU A 1 425 ? 0.570 2.072 42.370 1.00 82.56 425 GLU A CA 1
ATOM 3417 C C . GLU A 1 425 ? -0.323 2.753 43.421 1.00 82.56 425 GLU A C 1
ATOM 3419 O O . GLU A 1 425 ? -0.588 3.954 43.333 1.00 82.56 425 GLU A O 1
ATOM 3424 N N . ASN A 1 426 ? -0.733 2.032 44.468 1.00 83.06 426 ASN A N 1
ATOM 3425 C CA . ASN A 1 426 ? -1.485 2.608 45.582 1.00 83.06 426 ASN A CA 1
ATOM 3426 C C . ASN A 1 426 ? -0.658 3.619 46.386 1.00 83.06 426 ASN A C 1
ATOM 3428 O O . ASN A 1 426 ? -1.203 4.635 46.823 1.00 83.06 426 ASN A O 1
ATOM 3432 N N . ALA A 1 427 ? 0.642 3.388 46.574 1.00 88.62 427 ALA A N 1
ATOM 3433 C CA . ALA A 1 427 ? 1.530 4.349 47.223 1.00 88.62 427 ALA A CA 1
ATOM 3434 C C . ALA A 1 427 ? 1.680 5.636 46.389 1.00 88.62 427 ALA A C 1
ATOM 3436 O O . ALA A 1 427 ? 1.614 6.741 46.935 1.00 88.62 427 ALA A O 1
ATOM 3437 N N . GLU A 1 428 ? 1.796 5.518 45.063 1.00 88.19 428 GLU A N 1
ATOM 3438 C CA . GLU A 1 428 ? 1.815 6.675 44.161 1.00 88.19 428 GLU A CA 1
ATOM 3439 C C . GLU A 1 428 ? 0.490 7.442 44.158 1.00 88.19 428 GLU A C 1
ATOM 3441 O O . GLU A 1 428 ? 0.491 8.676 44.198 1.00 88.19 428 GLU A O 1
ATOM 3446 N N . LEU A 1 429 ? -0.647 6.739 44.144 1.00 89.31 429 LEU A N 1
ATOM 3447 C CA . LEU A 1 429 ? -1.968 7.362 44.234 1.00 89.31 429 LEU A CA 1
ATOM 3448 C C . LEU A 1 429 ? -2.149 8.101 45.558 1.00 89.31 429 LEU A C 1
ATOM 3450 O O . LEU A 1 429 ? -2.621 9.237 45.555 1.00 89.31 429 LEU A O 1
ATOM 3454 N N . ARG A 1 430 ? -1.709 7.513 46.676 1.00 89.38 430 ARG A N 1
ATOM 3455 C CA . ARG A 1 430 ? -1.704 8.181 47.985 1.00 89.38 430 ARG A CA 1
ATOM 3456 C C . ARG A 1 430 ? -0.854 9.447 47.964 1.00 89.38 430 ARG A C 1
ATOM 3458 O O . ARG A 1 430 ? -1.318 10.486 48.424 1.00 89.38 430 ARG A O 1
ATOM 3465 N N . LYS A 1 431 ? 0.336 9.405 47.356 1.00 92.81 431 LYS A N 1
ATOM 3466 C CA . LYS A 1 431 ? 1.189 10.593 47.194 1.00 92.81 431 LYS A CA 1
ATOM 3467 C C . LYS A 1 431 ? 0.490 11.686 46.377 1.00 92.81 431 LYS A C 1
ATOM 3469 O O . LYS A 1 431 ? 0.452 12.839 46.804 1.00 92.81 431 LYS A O 1
ATOM 3474 N N . LYS A 1 432 ? -0.131 11.332 45.246 1.00 90.75 432 LYS A N 1
ATOM 3475 C CA . LYS A 1 432 ? -0.912 12.283 44.431 1.00 90.75 432 LYS A CA 1
ATOM 3476 C C . LYS A 1 432 ? -2.098 12.864 45.200 1.00 90.75 432 LYS A C 1
ATOM 3478 O O . LYS A 1 432 ? -2.374 14.051 45.070 1.00 90.75 432 LYS A O 1
ATOM 3483 N N . PHE A 1 433 ? -2.768 12.060 46.024 1.00 89.31 433 PHE A N 1
ATOM 3484 C CA . PHE A 1 433 ? -3.871 12.525 46.860 1.00 89.31 433 PHE A CA 1
ATOM 3485 C C . PHE A 1 433 ? -3.395 13.557 47.890 1.00 89.31 433 PHE A C 1
ATOM 3487 O O . PH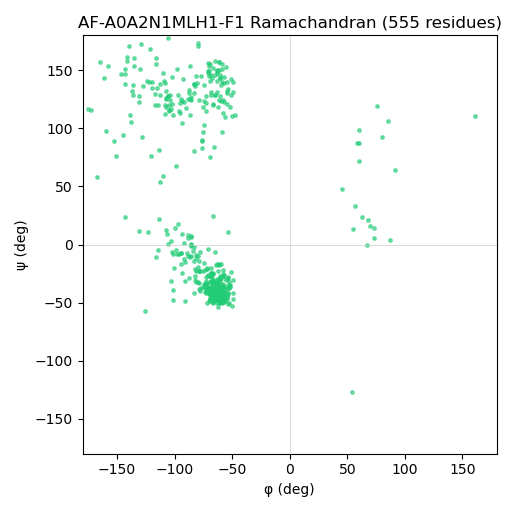E A 1 433 ? -3.974 14.637 47.969 1.00 89.31 433 PHE A O 1
ATOM 3494 N N . THR A 1 434 ? -2.275 13.297 48.576 1.00 92.06 434 THR A N 1
ATOM 3495 C CA . THR A 1 434 ? -1.686 14.265 49.521 1.00 92.06 434 THR A CA 1
ATOM 3496 C C . THR A 1 434 ? -1.244 15.565 48.842 1.00 92.06 434 THR A C 1
ATOM 3498 O O . THR A 1 434 ? -1.397 16.643 49.412 1.00 92.06 434 THR A O 1
ATOM 3501 N N . GLU A 1 435 ? -0.753 15.503 47.597 1.00 91.94 435 GLU A N 1
ATOM 3502 C CA . GLU A 1 435 ? -0.403 16.702 46.826 1.00 91.94 435 GLU A CA 1
ATOM 3503 C C . GLU A 1 435 ? -1.649 17.517 46.444 1.00 91.94 435 GLU A C 1
ATOM 3505 O O . GLU A 1 435 ? -1.642 18.746 46.530 1.00 91.94 435 GLU A O 1
ATOM 3510 N N . ILE A 1 436 ? -2.741 16.846 46.061 1.00 92.12 436 ILE A N 1
ATOM 3511 C CA . ILE A 1 436 ? -4.027 17.497 45.777 1.00 92.12 436 ILE A CA 1
ATOM 3512 C C . ILE A 1 436 ? -4.591 18.146 47.044 1.00 92.12 436 ILE A C 1
ATOM 3514 O O . ILE A 1 436 ? -5.059 19.282 46.984 1.00 92.12 436 ILE A O 1
ATOM 3518 N N . GLU A 1 437 ? -4.524 17.474 48.192 1.00 91.88 437 GLU A N 1
ATOM 3519 C CA . GLU A 1 437 ? -4.956 18.039 49.473 1.00 91.88 437 GLU A CA 1
ATOM 3520 C C . GLU A 1 437 ? -4.133 19.272 49.861 1.00 91.88 437 GLU A C 1
ATOM 3522 O O . GLU A 1 437 ? -4.711 20.297 50.231 1.00 91.88 437 GLU A O 1
ATOM 3527 N N . ALA A 1 438 ? -2.807 19.225 49.692 1.00 92.00 438 ALA A N 1
ATOM 3528 C CA . ALA A 1 438 ? -1.932 20.369 49.935 1.00 92.00 438 ALA A CA 1
ATOM 3529 C C . ALA A 1 438 ? -2.261 21.551 49.007 1.00 92.00 438 ALA A C 1
ATOM 3531 O O . ALA A 1 438 ? -2.412 22.682 49.475 1.00 92.00 438 ALA A O 1
ATOM 3532 N N . ARG A 1 439 ? -2.461 21.300 47.705 1.00 91.62 439 ARG A N 1
ATOM 3533 C CA . ARG A 1 439 ? -2.887 22.339 46.749 1.00 91.62 439 ARG A CA 1
ATOM 3534 C C . ARG A 1 439 ? -4.262 22.901 47.087 1.00 91.62 439 ARG A C 1
ATOM 3536 O O . ARG A 1 439 ? -4.471 24.103 46.964 1.00 91.62 439 ARG A O 1
ATOM 3543 N N . ASN A 1 440 ? -5.195 22.068 47.537 1.00 89.88 440 ASN A N 1
ATOM 3544 C CA . ASN A 1 440 ? -6.517 22.522 47.961 1.00 89.88 440 ASN A CA 1
ATOM 3545 C C . ASN A 1 440 ? -6.443 23.398 49.218 1.00 89.88 440 ASN A C 1
ATOM 3547 O O . ASN A 1 440 ? -7.163 24.393 49.305 1.00 89.88 440 ASN A O 1
ATOM 3551 N N . ALA A 1 441 ? -5.568 23.074 50.173 1.00 92.06 441 ALA A N 1
ATOM 3552 C CA . ALA A 1 441 ? -5.311 23.923 51.333 1.00 92.06 441 ALA A CA 1
ATOM 3553 C C . ALA A 1 441 ? -4.692 25.267 50.914 1.00 92.06 441 ALA A C 1
ATOM 3555 O O . ALA A 1 441 ? -5.164 26.322 51.340 1.00 92.06 441 ALA A O 1
ATOM 3556 N N . GLU A 1 442 ? -3.710 25.251 50.009 1.00 92.38 442 GLU A N 1
ATOM 3557 C CA . GLU A 1 442 ? -3.114 26.472 49.464 1.00 92.38 442 GLU A CA 1
ATOM 3558 C C . GLU A 1 442 ? -4.163 27.334 48.744 1.00 92.38 442 GLU A C 1
ATOM 3560 O O . GLU A 1 442 ? -4.275 28.531 49.015 1.00 92.38 442 GLU A O 1
ATOM 3565 N N . LEU A 1 443 ? -4.989 26.735 47.884 1.00 91.00 443 LEU A N 1
ATOM 3566 C CA . LEU A 1 443 ? -6.071 27.434 47.191 1.00 91.00 443 LEU A CA 1
ATOM 3567 C C . LEU A 1 443 ? -7.073 28.039 48.174 1.00 91.00 443 LEU A C 1
ATOM 3569 O O . LEU A 1 443 ? -7.441 29.196 48.000 1.00 91.00 443 LEU A O 1
ATOM 3573 N N . LYS A 1 444 ? -7.450 27.325 49.241 1.00 91.50 444 LYS A N 1
ATOM 3574 C CA . LYS A 1 444 ? -8.290 27.886 50.310 1.00 91.50 444 LYS A CA 1
ATOM 3575 C C . LYS A 1 444 ? -7.646 29.110 50.964 1.00 91.50 444 LYS A C 1
ATOM 3577 O O . LYS A 1 444 ? -8.324 30.116 51.135 1.00 91.50 444 LYS A O 1
ATOM 3582 N N . THR A 1 445 ? -6.344 29.077 51.267 1.00 90.56 445 THR A N 1
ATOM 3583 C CA . THR A 1 445 ? -5.657 30.259 51.829 1.00 90.56 445 THR A CA 1
ATOM 3584 C C . THR A 1 445 ? -5.571 31.422 50.839 1.00 90.56 445 THR A C 1
ATOM 3586 O O . THR A 1 445 ? -5.671 32.579 51.241 1.00 90.56 445 THR A O 1
ATOM 3589 N N . ARG A 1 446 ? -5.410 31.144 49.538 1.00 89.19 446 ARG A N 1
ATOM 3590 C CA . ARG A 1 446 ? -5.424 32.175 48.490 1.00 89.19 446 ARG A CA 1
ATOM 3591 C C . ARG A 1 446 ? -6.814 32.781 48.318 1.00 89.19 446 ARG A C 1
ATOM 3593 O O . ARG A 1 446 ? -6.898 33.989 48.144 1.00 89.19 446 ARG A O 1
ATOM 3600 N N . ILE A 1 447 ? -7.868 31.969 48.398 1.00 88.25 447 ILE A N 1
ATOM 3601 C CA . ILE A 1 447 ? -9.260 32.433 48.384 1.00 88.25 447 ILE A CA 1
ATOM 3602 C C . ILE A 1 447 ? -9.508 33.342 49.587 1.00 88.25 447 ILE A C 1
ATOM 3604 O O . ILE A 1 447 ? -9.899 34.479 49.373 1.00 88.25 447 ILE A O 1
ATOM 3608 N N . ALA A 1 448 ? -9.145 32.926 50.805 1.00 86.62 448 ALA A N 1
ATOM 3609 C CA . ALA A 1 448 ? -9.288 33.763 52.000 1.00 86.62 448 ALA A CA 1
ATOM 3610 C C . ALA A 1 448 ? -8.523 35.098 51.881 1.00 86.62 448 ALA A C 1
ATOM 3612 O O . ALA A 1 448 ? -9.063 36.155 52.172 1.00 86.62 448 ALA A O 1
ATOM 3613 N N . LYS A 1 449 ? -7.289 35.086 51.353 1.00 85.38 449 LYS A N 1
ATOM 3614 C CA . LYS A 1 449 ? -6.521 36.322 51.096 1.00 85.38 449 LYS A CA 1
ATOM 3615 C C . LYS A 1 449 ? -7.138 37.210 50.013 1.00 85.38 449 LYS A C 1
ATOM 3617 O O . LYS A 1 449 ? -6.938 38.421 50.039 1.00 85.38 449 LYS A O 1
ATOM 3622 N N . LEU A 1 450 ? -7.799 36.627 49.015 1.00 80.69 450 LEU A N 1
ATOM 3623 C CA . LEU A 1 450 ? -8.513 37.378 47.982 1.00 80.69 450 LEU A CA 1
ATOM 3624 C C . LEU A 1 450 ? -9.823 37.948 48.523 1.00 80.69 450 LEU A C 1
ATOM 3626 O O . LEU A 1 450 ? -10.145 39.077 48.180 1.00 80.69 450 LEU A O 1
ATOM 3630 N N . GLU A 1 451 ? -10.519 37.218 49.392 1.00 80.44 451 GLU A N 1
ATOM 3631 C CA . GLU A 1 451 ? -11.698 37.687 50.124 1.00 80.44 451 GLU A CA 1
ATOM 3632 C C . GLU A 1 451 ? -11.329 38.830 51.083 1.00 80.44 451 GLU A C 1
ATOM 3634 O O . GLU A 1 451 ? -11.990 39.861 51.059 1.00 80.44 451 GLU A O 1
ATOM 3639 N N . ASP A 1 452 ? -10.215 38.735 51.818 1.00 76.25 452 ASP A N 1
ATOM 3640 C CA . ASP A 1 452 ? -9.697 39.824 52.664 1.00 76.25 452 ASP A CA 1
ATOM 3641 C C . ASP A 1 452 ? -9.270 41.047 51.841 1.00 76.25 452 ASP A C 1
ATOM 3643 O O . ASP A 1 452 ? -9.535 42.185 52.224 1.00 76.25 452 ASP A O 1
ATOM 3647 N N . LYS A 1 453 ? -8.644 40.840 50.673 1.00 75.06 453 LYS A N 1
ATOM 3648 C CA . LYS A 1 453 ? -8.333 41.930 49.732 1.00 75.06 453 LYS A CA 1
ATOM 3649 C C . LYS A 1 453 ? -9.583 42.523 49.096 1.00 75.06 453 LYS A C 1
ATOM 3651 O O . LYS A 1 453 ? -9.584 43.708 48.786 1.00 75.06 453 LYS A O 1
ATOM 3656 N N . GLN A 1 454 ? -10.626 41.726 48.887 1.00 70.31 454 GLN A N 1
ATOM 3657 C CA . GLN A 1 454 ? -11.922 42.200 48.420 1.00 70.31 454 GLN A CA 1
ATOM 3658 C C . GLN A 1 454 ? -1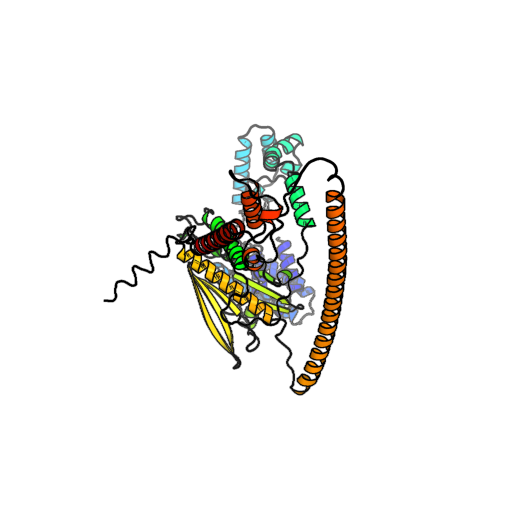2.602 43.035 49.510 1.00 70.31 454 GLN A C 1
ATOM 3660 O O . GLN A 1 454 ? -13.061 44.125 49.203 1.00 70.31 454 GLN A O 1
ATOM 3665 N N . LEU A 1 455 ? -12.549 42.604 50.774 1.00 64.06 455 LEU A N 1
ATOM 3666 C CA . LEU A 1 455 ? -12.975 43.380 51.943 1.00 64.06 455 LEU A CA 1
ATOM 3667 C C . LEU A 1 455 ? -12.159 44.677 52.101 1.00 64.06 455 LEU A C 1
ATOM 3669 O O . LEU A 1 455 ? -12.735 45.732 52.336 1.00 64.06 455 LEU A O 1
ATOM 3673 N N . GLN A 1 456 ? -10.836 44.651 51.903 1.00 58.34 456 GLN A N 1
ATOM 3674 C CA . GLN A 1 456 ? -9.988 45.852 51.946 1.00 58.34 456 GLN A CA 1
ATOM 3675 C C . GLN A 1 456 ? -10.211 46.802 50.760 1.00 58.34 456 GLN A C 1
ATOM 3677 O O . GLN A 1 456 ? -10.227 48.013 50.967 1.00 58.34 456 GLN A O 1
ATOM 3682 N N . ASN A 1 457 ? -10.427 46.290 49.545 1.00 54.22 457 ASN A N 1
ATOM 3683 C CA . ASN A 1 457 ? -10.804 47.103 48.381 1.00 54.22 457 ASN A CA 1
ATOM 3684 C C . ASN A 1 457 ? -12.245 47.631 48.484 1.00 54.22 457 ASN A C 1
ATOM 3686 O O . ASN A 1 457 ? -12.540 48.687 47.935 1.00 54.22 457 ASN A O 1
ATOM 3690 N N . GLU A 1 458 ? -13.135 46.935 49.199 1.00 50.50 458 GLU A N 1
ATOM 3691 C CA . GLU A 1 458 ? -14.451 47.458 49.582 1.00 50.50 458 GLU A CA 1
ATOM 3692 C C . GLU A 1 458 ? -14.337 48.527 50.689 1.00 50.50 458 GLU A C 1
ATOM 3694 O O . GLU A 1 458 ? -15.147 49.450 50.719 1.00 50.50 458 GLU A O 1
ATOM 3699 N N . MET A 1 459 ? -13.310 48.480 51.553 1.00 46.38 459 MET A N 1
ATOM 3700 C CA . MET A 1 459 ? -13.046 49.507 52.578 1.00 46.38 459 MET A CA 1
ATOM 3701 C C . MET A 1 459 ? -12.291 50.751 52.054 1.00 46.38 459 MET A C 1
ATOM 3703 O O . MET A 1 459 ? -12.477 51.846 52.589 1.00 46.38 459 MET A O 1
ATOM 3707 N N . LEU A 1 460 ? -11.480 50.625 50.999 1.00 40.66 460 LEU A N 1
ATOM 3708 C CA . LEU A 1 460 ? -10.717 51.699 50.338 1.00 40.66 460 LEU A CA 1
ATOM 3709 C C . LEU A 1 460 ? -11.147 51.787 48.856 1.00 40.66 460 LEU A C 1
ATOM 3711 O O . LEU A 1 460 ? -10.410 51.286 48.006 1.00 40.66 460 LEU A O 1
ATOM 3715 N N . PRO A 1 461 ? -12.321 52.354 48.496 1.00 43.53 461 PRO A N 1
ATOM 3716 C CA . PRO A 1 461 ? -12.794 53.679 48.898 1.00 43.53 461 PRO A CA 1
ATOM 3717 C C . PRO A 1 461 ? -14.327 53.719 49.111 1.00 43.53 461 PRO A C 1
ATOM 3719 O O . PRO A 1 461 ? -15.087 53.966 48.179 1.00 43.53 461 PRO A O 1
ATOM 3722 N N . MET A 1 462 ? -14.799 53.531 50.348 1.00 32.69 462 MET A N 1
ATOM 3723 C CA . MET A 1 462 ? -16.204 53.808 50.721 1.00 32.69 462 MET A CA 1
ATOM 3724 C C . MET A 1 462 ? -16.357 55.066 51.588 1.00 32.69 462 MET A C 1
ATOM 3726 O O . MET A 1 462 ? -17.426 55.337 52.130 1.00 32.69 462 MET A O 1
ATOM 3730 N N . VAL A 1 463 ? -15.302 55.881 51.675 1.00 42.34 463 VAL A N 1
ATOM 3731 C CA . VAL A 1 463 ? -15.367 57.271 52.146 1.00 42.34 463 VAL A CA 1
ATOM 3732 C C . VAL A 1 463 ? -15.396 58.173 50.918 1.00 42.34 463 VAL A C 1
ATOM 3734 O O . VAL A 1 463 ? -14.410 58.821 50.598 1.00 42.34 463 VAL A O 1
ATOM 3737 N N . THR A 1 464 ? -16.491 58.104 50.161 1.00 40.06 464 THR A N 1
ATOM 3738 C CA . THR A 1 464 ? -17.159 59.200 49.426 1.00 40.06 464 THR A CA 1
ATOM 3739 C C . THR A 1 464 ? -18.070 58.612 48.342 1.00 40.06 464 THR A C 1
ATOM 3741 O O . THR A 1 464 ? -17.619 58.064 47.349 1.00 40.06 464 THR A O 1
ATOM 3744 N N . MET A 1 465 ? -19.382 58.760 48.561 1.00 38.12 465 MET A N 1
ATOM 3745 C CA . MET A 1 465 ? -20.478 58.528 47.609 1.00 38.12 465 MET A CA 1
ATOM 3746 C C . MET A 1 465 ? -20.643 57.120 47.006 1.00 38.12 465 MET A C 1
ATOM 3748 O O . MET A 1 465 ? -20.262 56.891 45.871 1.00 38.12 465 MET A O 1
ATOM 3752 N N . THR A 1 466 ? -21.390 56.246 47.691 1.00 35.91 466 THR A N 1
ATOM 3753 C CA . THR A 1 466 ? -22.588 55.575 47.125 1.00 35.91 466 THR A CA 1
ATOM 3754 C C . THR A 1 466 ? -23.300 54.781 48.221 1.00 35.91 466 THR A C 1
ATOM 3756 O O . THR A 1 466 ? -22.751 53.825 48.761 1.00 35.91 466 THR A O 1
ATOM 3759 N N . GLY A 1 467 ? -24.529 55.167 48.559 1.00 40.56 467 GLY A N 1
ATOM 3760 C CA . GLY A 1 467 ? -25.378 54.415 49.479 1.00 40.56 467 GLY A CA 1
ATOM 3761 C C . GLY A 1 467 ? -25.961 53.142 48.848 1.00 40.56 467 GLY A C 1
ATOM 3762 O O . GLY A 1 467 ? -26.453 53.171 47.727 1.00 40.56 467 GLY A O 1
ATOM 3763 N N . ILE A 1 468 ? -25.949 52.060 49.636 1.00 51.34 468 ILE A N 1
ATOM 3764 C CA . ILE A 1 468 ? -26.970 50.996 49.732 1.00 51.34 468 ILE A CA 1
ATOM 3765 C C . ILE A 1 468 ? -27.278 50.200 48.449 1.00 51.34 468 ILE A C 1
ATOM 3767 O O . ILE A 1 468 ? -28.169 50.559 47.685 1.00 51.34 468 ILE A O 1
ATOM 3771 N N . LEU A 1 469 ? -26.683 49.007 48.298 1.00 54.94 469 LEU A N 1
ATOM 3772 C CA . LEU A 1 469 ? -27.243 47.938 47.445 1.00 54.94 469 LEU A CA 1
ATOM 3773 C C . LEU A 1 469 ? -27.054 46.508 48.003 1.00 54.94 469 LEU A C 1
ATOM 3775 O O . LEU A 1 469 ? -27.129 45.535 47.251 1.00 54.94 469 LEU A O 1
ATOM 3779 N N . THR A 1 470 ? -26.876 46.334 49.314 1.00 59.16 470 THR A N 1
ATOM 3780 C CA . THR A 1 470 ? -27.083 45.033 49.975 1.00 59.16 470 THR A CA 1
ATOM 3781 C C . THR A 1 470 ? -28.491 44.980 50.579 1.00 59.16 470 THR A C 1
ATOM 3783 O O . THR A 1 470 ? -28.800 45.762 51.475 1.00 59.16 470 THR A O 1
ATOM 3786 N N . PRO A 1 471 ? -29.380 44.093 50.088 1.00 69.50 471 PRO A N 1
ATOM 3787 C CA . PRO A 1 471 ? -30.707 43.909 50.666 1.00 69.50 471 PRO A CA 1
ATOM 3788 C C . PRO A 1 471 ? -30.647 43.431 52.117 1.00 69.50 471 PRO A C 1
ATOM 3790 O O . PRO A 1 471 ? -30.068 42.378 52.379 1.00 69.50 471 PRO A O 1
ATOM 3793 N N . SER A 1 472 ? -31.282 44.157 53.035 1.00 79.00 472 SER A N 1
ATOM 3794 C CA . SER A 1 472 ? -31.304 43.849 54.472 1.00 79.00 472 SER A CA 1
ATOM 3795 C C . SER A 1 472 ? -32.691 43.377 54.914 1.00 79.00 472 SER A C 1
ATOM 3797 O O . SER A 1 472 ? -33.344 43.994 55.749 1.00 79.00 472 SER A O 1
ATOM 3799 N N . PHE A 1 473 ? -33.189 42.294 54.319 1.00 81.56 473 PHE A N 1
ATOM 3800 C CA . PHE A 1 473 ? -34.493 41.745 54.698 1.00 81.56 473 PHE A CA 1
ATOM 3801 C C . PHE A 1 473 ? -34.478 41.170 56.122 1.00 81.56 473 PHE A C 1
ATOM 3803 O O . PHE A 1 473 ? -33.512 40.517 56.521 1.00 81.56 473 PHE A O 1
ATOM 3810 N N . HIS A 1 474 ? -35.587 41.332 56.849 1.00 85.00 474 HIS A N 1
ATOM 3811 C CA . HIS A 1 474 ? -35.772 40.719 58.163 1.00 85.00 474 HIS A CA 1
ATOM 3812 C C . HIS A 1 474 ? -35.622 39.187 58.107 1.00 85.00 474 HIS A C 1
ATOM 3814 O O . HIS A 1 474 ? -36.099 38.539 57.169 1.00 85.00 474 HIS A O 1
ATOM 3820 N N . VAL A 1 475 ? -35.049 38.584 59.157 1.00 82.75 475 VAL A N 1
ATOM 3821 C CA . VAL A 1 475 ? -34.829 37.123 59.261 1.00 82.75 475 VAL A CA 1
ATOM 3822 C C . VAL A 1 475 ? -36.124 36.308 59.122 1.00 82.75 475 VAL A C 1
ATOM 3824 O O . VAL A 1 475 ? -36.096 35.170 58.646 1.00 82.75 475 VAL A O 1
ATOM 3827 N N . TYR A 1 476 ? -37.264 36.914 59.471 1.00 83.44 476 TYR A N 1
ATOM 3828 C CA . TYR A 1 476 ? -38.608 36.343 59.313 1.00 83.44 476 TYR A CA 1
ATOM 3829 C C . TYR A 1 476 ? -38.876 35.840 57.881 1.00 83.44 476 TYR A C 1
ATOM 3831 O O . TYR A 1 476 ? -39.476 34.786 57.703 1.00 83.44 476 TYR A O 1
ATOM 3839 N N . TYR A 1 477 ? -38.336 36.515 56.859 1.00 83.25 477 TYR A N 1
ATOM 3840 C CA . TYR A 1 477 ? -38.531 36.154 55.449 1.00 83.25 477 TYR A CA 1
ATOM 3841 C C . TYR A 1 477 ? -37.513 35.141 54.903 1.00 83.25 477 TYR A C 1
ATOM 3843 O O . TYR A 1 477 ? -37.469 34.882 53.697 1.00 83.25 477 TYR A O 1
ATOM 3851 N N . SER A 1 478 ? -36.672 34.551 55.759 1.00 83.88 478 SER A N 1
ATOM 3852 C CA . SER A 1 478 ? -35.624 33.596 55.360 1.00 83.88 478 SER A CA 1
ATOM 3853 C C . SER A 1 478 ? -36.153 32.445 54.494 1.00 83.88 478 SER A C 1
ATOM 3855 O O . SER A 1 478 ? -35.500 32.050 53.524 1.00 83.88 478 SER A O 1
ATOM 3857 N N . LYS A 1 479 ? -37.372 31.959 54.764 1.00 84.75 479 LYS A N 1
ATOM 3858 C CA . LYS A 1 479 ? -38.019 30.889 53.989 1.00 84.75 479 LYS A CA 1
ATOM 3859 C C . LYS A 1 479 ? -38.325 31.299 52.542 1.00 84.75 479 LYS A C 1
ATOM 3861 O O . LYS A 1 479 ? -38.079 30.511 51.627 1.00 84.75 479 LYS A O 1
ATOM 3866 N N . GLN A 1 480 ? -38.845 32.504 52.310 1.00 84.50 480 GLN A N 1
ATOM 3867 C CA . GLN A 1 480 ? -39.085 33.044 50.965 1.00 84.50 480 GLN A CA 1
ATOM 3868 C C . GLN A 1 480 ? -37.763 33.376 50.268 1.00 84.50 480 GLN A C 1
ATOM 3870 O O . GLN A 1 480 ? -37.569 33.064 49.093 1.00 84.50 480 GLN A O 1
ATOM 3875 N N . LEU A 1 481 ? -36.818 33.964 51.003 1.00 84.38 481 LEU A N 1
ATOM 3876 C CA . LEU A 1 481 ? -35.524 34.361 50.461 1.00 84.38 481 LEU A CA 1
ATOM 3877 C C . LEU A 1 481 ? -34.708 33.146 50.008 1.00 84.38 481 LEU A C 1
ATOM 3879 O O . LEU A 1 481 ? -34.097 33.196 48.947 1.00 84.38 481 LEU A O 1
ATOM 3883 N N . ASN A 1 482 ? -34.714 32.027 50.729 1.00 85.94 482 ASN A N 1
ATOM 3884 C CA . ASN A 1 482 ? -33.969 30.830 50.315 1.00 85.94 482 ASN A CA 1
ATOM 3885 C C . ASN A 1 482 ? -34.467 30.212 48.996 1.00 85.94 482 ASN A C 1
ATOM 3887 O O . ASN A 1 482 ? -33.725 29.477 48.351 1.00 85.94 482 ASN A O 1
ATOM 3891 N N . GLN A 1 483 ? -35.680 30.553 48.550 1.00 84.12 483 GLN A N 1
ATOM 3892 C CA . GLN A 1 483 ? -36.235 30.097 47.271 1.00 84.12 483 GLN A CA 1
ATOM 3893 C C . GLN A 1 483 ? -35.838 30.986 46.083 1.00 84.12 483 GLN A C 1
ATOM 3895 O O . GLN A 1 483 ? -36.069 30.609 44.933 1.00 84.12 483 GLN A O 1
ATOM 3900 N N . LEU A 1 484 ? -35.244 32.157 46.338 1.00 81.75 484 LEU A N 1
ATOM 3901 C CA . LEU A 1 484 ? -34.907 33.145 45.317 1.00 81.75 484 LEU A CA 1
ATOM 3902 C C . LEU A 1 484 ? -33.390 33.234 45.070 1.00 81.75 484 LEU A C 1
ATOM 3904 O O . LEU A 1 484 ? -32.602 33.276 46.020 1.00 81.75 484 LEU A O 1
ATOM 3908 N N . PRO A 1 485 ? -32.945 33.353 43.806 1.00 81.38 485 PRO A N 1
ATOM 3909 C CA . PRO A 1 485 ? -31.558 33.665 43.485 1.00 81.38 485 PRO A CA 1
ATOM 3910 C C . PRO A 1 485 ? -31.203 35.106 43.882 1.00 81.38 485 PRO A C 1
ATOM 3912 O O . PRO A 1 485 ? -32.058 35.993 43.945 1.00 81.38 485 PRO A O 1
ATOM 3915 N N . ARG A 1 486 ? -29.907 35.353 44.119 1.00 76.69 486 ARG A N 1
ATOM 3916 C CA . ARG A 1 486 ? -29.376 36.641 44.611 1.00 76.69 486 ARG A CA 1
ATOM 3917 C C . ARG A 1 486 ? -29.798 37.837 43.748 1.00 76.69 486 ARG A C 1
ATOM 3919 O O . ARG A 1 486 ? -30.125 38.885 44.295 1.00 76.69 486 ARG A O 1
ATOM 3926 N N . SER A 1 487 ? -29.861 37.670 42.428 1.00 77.12 487 SER A N 1
ATOM 3927 C CA . SER A 1 487 ? -30.290 38.719 41.492 1.00 77.12 487 SER A CA 1
ATOM 3928 C C . SER A 1 487 ? -31.731 39.183 41.732 1.00 77.12 487 SER A C 1
ATOM 3930 O O . SER A 1 487 ? -31.994 40.383 41.733 1.00 77.12 487 SER A O 1
ATOM 3932 N N . ILE A 1 488 ? -32.654 38.256 42.008 1.00 81.25 488 ILE A N 1
ATOM 3933 C CA . ILE A 1 488 ? -34.065 38.584 42.260 1.00 81.25 488 ILE A CA 1
ATOM 3934 C C . ILE A 1 488 ? -34.234 39.226 43.638 1.00 81.25 488 ILE A C 1
ATOM 3936 O O . ILE A 1 488 ? -35.034 40.147 43.779 1.00 81.25 488 ILE A O 1
ATOM 3940 N N . LYS A 1 489 ? -33.448 38.815 44.643 1.00 82.06 489 LYS A N 1
ATOM 3941 C CA . LYS A 1 489 ? -33.439 39.473 45.964 1.00 82.06 489 LYS A CA 1
ATOM 3942 C C . LYS A 1 489 ? -33.052 40.948 45.857 1.00 82.06 489 LYS A C 1
ATOM 3944 O O . LYS A 1 489 ? -33.711 41.796 46.450 1.00 82.06 489 LYS A O 1
ATOM 3949 N N . ILE A 1 490 ? -32.018 41.246 45.068 1.00 80.12 490 ILE A N 1
ATOM 3950 C CA . ILE A 1 490 ? -31.536 42.614 44.837 1.00 80.12 490 ILE A CA 1
ATOM 3951 C C . ILE A 1 490 ? -32.575 43.443 44.071 1.00 80.12 490 ILE A C 1
ATOM 3953 O O . ILE A 1 490 ? -32.860 44.571 44.467 1.00 80.12 490 ILE A O 1
ATOM 3957 N N . ASP A 1 491 ? -33.189 42.886 43.022 1.00 79.94 491 ASP A N 1
ATOM 3958 C CA . ASP A 1 491 ? -34.251 43.575 42.272 1.00 79.94 491 ASP A CA 1
ATOM 3959 C C . ASP A 1 491 ? -35.493 43.843 43.139 1.00 79.94 491 ASP A C 1
ATOM 3961 O O . ASP A 1 491 ? -36.056 44.935 43.117 1.00 79.94 491 ASP A O 1
ATOM 3965 N N . THR A 1 492 ? -35.891 42.873 43.965 1.00 82.50 492 THR A N 1
ATOM 3966 C CA . THR A 1 492 ? -37.023 43.006 44.898 1.00 82.50 492 THR A CA 1
ATOM 3967 C C . THR A 1 492 ? -36.758 44.116 45.915 1.00 82.50 492 THR A C 1
ATOM 3969 O O . THR A 1 492 ? -37.616 44.969 46.122 1.00 82.50 492 THR A O 1
ATOM 3972 N N . TRP A 1 493 ? -35.552 44.165 46.488 1.00 83.31 493 TRP A N 1
ATOM 3973 C CA . TRP A 1 493 ? -35.150 45.226 47.414 1.00 83.31 493 TRP A CA 1
ATOM 3974 C C . TRP A 1 493 ? -35.176 46.605 46.763 1.00 83.31 493 TRP A C 1
ATOM 3976 O O . TRP A 1 493 ? -35.781 47.529 47.296 1.00 83.31 493 TRP A O 1
ATOM 3986 N N . ARG A 1 494 ? -34.609 46.722 45.556 1.00 80.62 494 ARG A N 1
ATOM 3987 C CA . ARG A 1 494 ? -34.645 47.962 44.772 1.00 80.62 494 ARG A CA 1
ATOM 3988 C C . ARG A 1 494 ? -36.082 48.412 44.495 1.00 80.62 494 ARG A C 1
ATOM 3990 O O . ARG A 1 494 ? -36.380 49.598 44.524 1.00 80.62 494 ARG A O 1
ATOM 3997 N N . ARG A 1 495 ? -37.009 47.483 44.256 1.00 80.44 495 ARG A N 1
ATOM 3998 C CA . ARG A 1 495 ? -38.429 47.822 44.066 1.00 80.44 495 ARG A CA 1
ATOM 3999 C C . ARG A 1 495 ? -39.096 48.328 45.341 1.00 80.44 495 ARG A C 1
ATOM 4001 O O . ARG A 1 495 ? -39.995 49.151 45.225 1.00 80.44 495 ARG A O 1
ATOM 4008 N N . LEU A 1 496 ? -38.686 47.861 46.516 1.00 80.44 496 LEU A N 1
ATOM 4009 C CA . LEU A 1 496 ? -39.219 48.343 47.794 1.00 80.44 496 LEU A CA 1
ATOM 4010 C C . LEU A 1 496 ? -38.690 49.743 48.126 1.00 80.44 496 LEU A C 1
ATOM 4012 O O . LEU A 1 496 ? -39.441 50.575 48.624 1.00 80.44 496 LEU A O 1
ATOM 4016 N N . THR A 1 497 ? -37.431 50.028 47.785 1.00 75.06 497 THR A N 1
ATOM 4017 C CA . THR A 1 497 ? -36.756 51.281 48.155 1.00 75.06 497 THR A CA 1
ATOM 4018 C C . THR A 1 497 ? -36.753 52.355 47.064 1.00 75.06 497 THR A C 1
ATOM 4020 O O . THR A 1 497 ? -36.338 53.479 47.326 1.00 75.06 497 THR A O 1
ATOM 4023 N N . SER A 1 498 ? -37.189 52.054 45.833 1.00 71.06 498 SER A N 1
ATOM 4024 C CA . SER A 1 498 ? -37.101 52.989 44.689 1.00 71.06 498 SER A CA 1
ATOM 4025 C C . SER A 1 498 ? -38.400 53.167 43.883 1.00 71.06 498 SER A C 1
ATOM 4027 O O . SER A 1 498 ? -38.367 53.720 42.784 1.00 71.06 498 SER A O 1
ATOM 4029 N N . ARG A 1 499 ? -39.554 52.681 44.364 1.00 70.50 499 ARG A N 1
ATOM 4030 C CA . ARG A 1 499 ? -40.860 52.868 43.692 1.00 70.50 499 ARG A CA 1
ATOM 4031 C C . ARG A 1 499 ? -41.465 54.253 43.943 1.00 70.50 499 ARG A C 1
ATOM 4033 O O . ARG A 1 499 ? -40.966 55.022 44.749 1.00 70.50 499 ARG A O 1
ATOM 4040 N N . LYS A 1 500 ? -42.582 54.544 43.257 1.00 66.38 500 LYS A N 1
ATOM 4041 C CA . LYS A 1 500 ? -43.345 55.808 43.347 1.00 66.38 500 LYS A CA 1
ATOM 4042 C C . LYS A 1 500 ? -43.743 56.183 44.791 1.00 66.38 500 LYS A C 1
ATOM 4044 O O . LYS A 1 500 ? -43.840 57.365 45.090 1.00 66.38 500 LYS A O 1
ATOM 4049 N N . HIS A 1 501 ? -43.904 55.183 45.664 1.00 72.50 501 HIS A N 1
ATOM 4050 C CA . HIS A 1 501 ? -43.978 55.320 47.123 1.00 72.50 501 HIS A CA 1
ATOM 4051 C C . HIS A 1 501 ? -42.969 54.338 47.745 1.00 72.50 501 HIS A C 1
ATOM 4053 O O . HIS A 1 501 ? -43.283 53.154 47.862 1.00 72.50 501 HIS A O 1
ATOM 4059 N N . PRO A 1 502 ? -41.725 54.765 48.014 1.00 74.38 502 PRO A N 1
ATOM 4060 C CA . PRO A 1 502 ? -40.691 53.883 48.536 1.00 74.38 502 PRO A CA 1
ATOM 4061 C C . PRO A 1 502 ? -40.861 53.694 50.047 1.00 74.38 502 PRO A C 1
ATOM 4063 O O . PRO A 1 502 ? -41.121 54.655 50.770 1.00 74.38 502 PRO A O 1
ATOM 4066 N N . LEU A 1 503 ? -40.673 52.465 50.524 1.00 79.12 503 LEU A N 1
ATOM 4067 C CA . LEU A 1 503 ? -40.552 52.207 51.958 1.00 79.12 503 LEU A CA 1
ATOM 4068 C C . LEU A 1 503 ? -39.223 52.772 52.462 1.00 79.12 503 LEU A C 1
ATOM 4070 O O . LEU A 1 503 ? -38.208 52.711 51.757 1.00 79.12 503 LEU A O 1
ATOM 4074 N N . SER A 1 504 ? -39.208 53.282 53.698 1.00 77.38 504 SER A N 1
ATOM 4075 C CA . SER A 1 504 ? -37.940 53.603 54.354 1.00 77.38 504 SER A CA 1
ATOM 4076 C C . SER A 1 504 ? -37.100 52.331 54.510 1.00 77.38 504 SER A C 1
ATOM 4078 O O . SER A 1 504 ? -37.624 51.215 54.528 1.00 77.38 504 SER A O 1
ATOM 4080 N N . ILE A 1 505 ? -35.780 52.469 54.634 1.00 71.31 505 ILE A N 1
ATOM 4081 C CA . ILE A 1 505 ? -34.883 51.311 54.780 1.00 71.31 505 ILE A CA 1
ATOM 4082 C C . ILE A 1 505 ? -35.249 50.494 56.027 1.00 71.31 505 ILE A C 1
ATOM 4084 O O . ILE A 1 505 ? -35.213 49.268 55.984 1.00 71.31 505 ILE A O 1
ATOM 4088 N N . GLU A 1 506 ? -35.674 51.148 57.105 1.00 74.62 506 GLU A N 1
ATOM 4089 C CA . GLU A 1 506 ? -36.118 50.506 58.348 1.00 74.62 506 GLU A CA 1
ATOM 4090 C C . GLU A 1 506 ? -37.452 49.763 58.169 1.00 74.62 506 GLU A C 1
ATOM 4092 O O . GLU A 1 506 ? -37.616 48.640 58.649 1.00 74.62 506 GLU A O 1
ATOM 4097 N N . GLN A 1 507 ? -38.387 50.331 57.402 1.00 76.75 507 GLN A N 1
ATOM 4098 C CA . GLN A 1 507 ? -39.653 49.673 57.058 1.00 76.75 507 GLN A CA 1
ATOM 4099 C C . GLN A 1 507 ? -39.438 48.480 56.117 1.00 76.75 507 GLN A C 1
ATOM 4101 O O . GLN A 1 507 ? -40.023 47.420 56.314 1.00 76.75 507 GLN A O 1
ATOM 4106 N N . ALA A 1 508 ? -38.547 48.609 55.133 1.00 74.62 508 ALA A N 1
ATOM 4107 C CA . ALA A 1 508 ? -38.181 47.521 54.228 1.00 74.62 508 ALA A CA 1
ATOM 4108 C C . ALA A 1 508 ? -37.386 46.398 54.929 1.00 74.62 508 ALA A C 1
ATOM 4110 O O . ALA A 1 508 ? -37.445 45.242 54.504 1.00 74.62 508 ALA A O 1
ATOM 4111 N N . SER A 1 509 ? -36.658 46.732 56.003 1.00 79.31 509 SER A N 1
ATOM 4112 C CA . SER A 1 509 ? -35.866 45.785 56.806 1.00 79.31 509 SER A CA 1
ATOM 4113 C C . SER A 1 509 ? -36.647 45.133 57.952 1.00 79.31 509 SER A C 1
ATOM 4115 O O . SER A 1 509 ? -36.126 44.222 58.594 1.00 79.31 509 SER A O 1
ATOM 4117 N N . SER A 1 510 ? -37.879 45.571 58.222 1.00 79.38 510 SER A N 1
ATOM 4118 C CA . SER A 1 510 ? -38.747 45.039 59.280 1.00 79.38 510 SER A CA 1
ATOM 4119 C C . SER A 1 510 ? -39.882 44.177 58.708 1.00 79.38 510 SER A C 1
ATOM 4121 O O . SER A 1 510 ? -39.993 43.961 57.497 1.00 79.38 510 SER A O 1
ATOM 4123 N N . ILE A 1 511 ? -40.709 43.598 59.582 1.00 83.50 511 ILE A N 1
ATOM 4124 C CA . ILE A 1 511 ? -41.858 42.783 59.170 1.00 83.50 511 ILE A CA 1
ATOM 4125 C C . ILE A 1 511 ? -42.974 43.722 58.692 1.00 83.50 511 ILE A C 1
ATOM 4127 O O . ILE A 1 511 ? -43.797 44.177 59.481 1.00 83.50 511 ILE A O 1
ATOM 4131 N N . HIS A 1 512 ? -42.960 44.041 57.396 1.00 83.75 512 HIS A N 1
ATOM 4132 C CA . HIS A 1 512 ? -43.931 44.930 56.757 1.00 83.75 512 HIS A CA 1
ATOM 4133 C C . HIS A 1 512 ? -44.802 44.194 55.712 1.00 83.75 512 HIS A C 1
ATOM 4135 O O . HIS A 1 512 ? -44.244 43.488 54.866 1.00 83.75 512 HIS A O 1
ATOM 4141 N N . PRO A 1 513 ? -46.137 44.397 55.680 1.00 83.19 513 PRO A N 1
ATOM 4142 C CA . PRO A 1 513 ? -47.044 43.669 54.780 1.00 83.19 513 PRO A CA 1
ATOM 4143 C C . PRO A 1 513 ? -46.698 43.803 53.290 1.00 83.19 513 PRO A C 1
ATOM 4145 O O . PRO A 1 513 ? -46.742 42.829 52.543 1.00 83.19 513 PRO A O 1
ATOM 4148 N N . GLU A 1 514 ? -46.286 44.997 52.849 1.00 80.38 514 GLU A N 1
ATOM 4149 C CA . GLU A 1 514 ? -45.872 45.211 51.453 1.00 80.38 514 GLU A CA 1
ATOM 4150 C C . GLU A 1 514 ? -44.574 44.475 51.089 1.00 80.38 514 GLU A C 1
ATOM 4152 O O . GLU A 1 514 ? -44.390 44.088 49.935 1.00 80.38 514 GLU A O 1
ATOM 4157 N N . VAL A 1 515 ? -43.674 44.255 52.055 1.00 84.88 515 VAL A N 1
ATOM 4158 C CA . VAL A 1 515 ? -42.438 43.485 51.841 1.00 84.88 515 VAL A CA 1
ATOM 4159 C C . VAL A 1 515 ? -42.785 42.011 51.654 1.00 84.88 515 VAL A C 1
ATOM 4161 O O . VAL A 1 515 ? -42.266 41.365 50.740 1.00 84.88 515 VAL A O 1
ATOM 4164 N N . GLU A 1 516 ? -43.702 41.498 52.474 1.00 86.94 516 GLU A N 1
ATOM 4165 C CA . GLU A 1 516 ? -44.187 40.124 52.388 1.00 86.94 516 GLU A CA 1
ATOM 4166 C C . GLU A 1 516 ? -44.921 39.846 51.068 1.00 86.94 516 GLU A C 1
ATOM 4168 O O . GLU A 1 516 ? -44.597 38.872 50.382 1.00 86.94 516 GLU A O 1
ATOM 4173 N N . ASP A 1 517 ? -45.845 40.722 50.658 1.00 87.19 517 ASP A N 1
ATOM 4174 C CA . ASP A 1 517 ? -46.592 40.565 49.402 1.00 87.19 517 ASP A CA 1
ATOM 4175 C C . ASP A 1 517 ? -45.655 40.570 48.183 1.00 87.19 517 ASP A C 1
ATOM 4177 O O . ASP A 1 517 ? -45.735 39.711 47.296 1.00 87.19 517 ASP A O 1
ATOM 4181 N N . LEU A 1 518 ? -44.681 41.486 48.162 1.00 87.12 518 LEU A N 1
ATOM 4182 C CA . LEU A 1 518 ? -43.745 41.611 47.047 1.00 87.12 518 LEU A CA 1
ATOM 4183 C C . LEU A 1 518 ? -42.773 40.424 46.968 1.00 87.12 518 LEU A C 1
ATOM 4185 O O . LEU A 1 518 ? -42.467 39.966 45.862 1.00 87.12 518 LEU A O 1
ATOM 4189 N N . LEU A 1 519 ? -42.334 39.889 48.113 1.00 87.56 519 LEU A N 1
ATOM 4190 C CA . LEU A 1 519 ? -41.514 38.676 48.182 1.00 87.56 519 LEU A CA 1
ATOM 4191 C C . LEU A 1 519 ? -42.296 37.434 47.752 1.00 87.56 519 LEU A C 1
ATOM 4193 O O . LEU A 1 519 ? -41.799 36.661 46.930 1.00 87.56 519 LEU A O 1
ATOM 4197 N N . ASN A 1 520 ? -43.528 37.257 48.230 1.00 88.69 520 ASN A N 1
ATOM 4198 C CA . ASN A 1 520 ? -44.378 36.133 47.836 1.00 88.69 520 ASN A CA 1
ATOM 4199 C C . ASN A 1 520 ? -44.687 36.174 46.331 1.00 88.69 520 ASN A C 1
ATOM 4201 O O . ASN A 1 520 ? -44.592 35.156 45.637 1.00 88.69 520 ASN A O 1
ATOM 4205 N N . LYS A 1 521 ? -44.945 37.367 45.782 1.00 90.12 521 LYS A N 1
ATOM 4206 C CA . LYS A 1 521 ? -45.116 37.576 44.340 1.00 90.12 521 LYS A CA 1
ATOM 4207 C C . LYS A 1 521 ? -43.839 37.270 43.553 1.00 90.12 521 LYS A C 1
ATOM 4209 O O . LYS A 1 521 ? -43.916 36.663 42.482 1.00 90.12 521 LYS A O 1
ATOM 4214 N N . ALA A 1 522 ? -42.668 37.653 44.064 1.00 88.31 522 ALA A N 1
ATOM 4215 C CA . ALA A 1 522 ? -41.383 37.339 43.441 1.00 88.31 522 ALA A CA 1
ATOM 4216 C C . ALA A 1 522 ? -41.107 35.825 43.424 1.00 88.31 522 ALA A C 1
ATOM 4218 O O . ALA A 1 522 ? -40.740 35.293 42.375 1.00 88.31 522 ALA A O 1
ATOM 4219 N N . VAL A 1 523 ? -41.357 35.121 44.536 1.00 89.69 523 VAL A N 1
ATOM 4220 C CA . VAL A 1 523 ? -41.250 33.652 44.631 1.00 89.69 523 VAL A CA 1
ATOM 4221 C C . VAL A 1 523 ? -42.199 32.978 43.643 1.00 89.69 523 VAL A C 1
ATOM 4223 O O . VAL A 1 523 ? -41.766 32.149 42.841 1.00 89.69 523 VAL A O 1
ATOM 4226 N N . GLY A 1 524 ? -43.473 33.380 43.623 1.00 88.00 524 GLY A N 1
ATOM 4227 C CA . GLY A 1 524 ? -44.469 32.821 42.708 1.00 88.00 524 GLY A CA 1
ATOM 4228 C C . GLY A 1 524 ? -44.102 33.015 41.234 1.00 88.00 524 GLY A C 1
ATOM 4229 O O . GLY A 1 524 ? -44.220 32.085 40.433 1.00 88.00 524 GLY A O 1
ATOM 4230 N N . ASN A 1 525 ? -43.599 34.195 40.865 1.00 88.81 525 ASN A N 1
ATOM 4231 C CA . ASN A 1 525 ? -43.141 34.471 39.502 1.00 88.81 525 ASN A CA 1
ATOM 4232 C C . ASN A 1 525 ? -41.896 33.660 39.133 1.00 88.81 525 ASN A C 1
ATOM 4234 O O . ASN A 1 525 ? -41.824 33.130 38.024 1.00 88.81 525 ASN A O 1
ATOM 4238 N N . TYR A 1 526 ? -40.943 33.528 40.057 1.00 87.69 526 TYR A N 1
ATOM 4239 C CA . TYR A 1 526 ? -39.724 32.758 39.833 1.00 87.69 526 TYR A CA 1
ATOM 4240 C C . TYR A 1 526 ? -40.019 31.267 39.629 1.00 87.69 526 TYR A C 1
ATOM 4242 O O . TYR A 1 526 ? -39.511 30.660 38.685 1.00 87.69 526 TYR A O 1
ATOM 4250 N N . ILE A 1 527 ? -40.909 30.688 40.439 1.00 85.12 527 ILE A N 1
ATOM 4251 C CA . ILE A 1 527 ? -41.346 29.295 40.282 1.00 8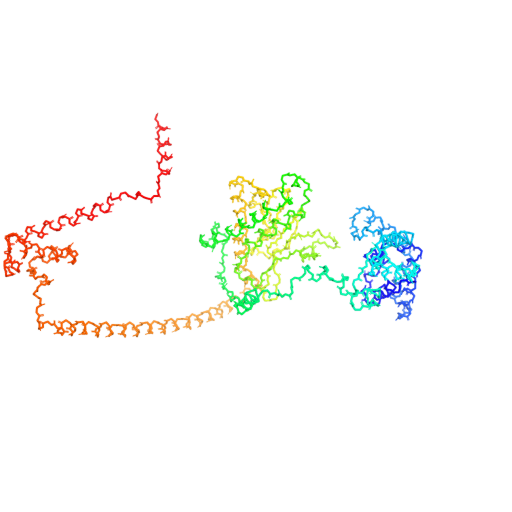5.12 527 ILE A CA 1
ATOM 4252 C C . ILE A 1 527 ? -42.069 29.109 38.943 1.00 85.12 527 ILE A C 1
ATOM 4254 O O . ILE A 1 527 ? -41.712 28.212 38.183 1.00 85.12 527 ILE A O 1
ATOM 4258 N N . LYS A 1 528 ? -43.012 29.995 38.585 1.00 85.19 528 LYS A N 1
ATOM 4259 C CA . LYS A 1 528 ? -43.692 29.949 37.275 1.00 85.19 528 LYS A CA 1
ATOM 4260 C C . LYS A 1 528 ? -42.710 30.056 36.107 1.00 85.19 528 LYS A C 1
ATOM 4262 O O . LYS A 1 528 ? -42.885 29.380 35.098 1.00 85.19 528 LYS A O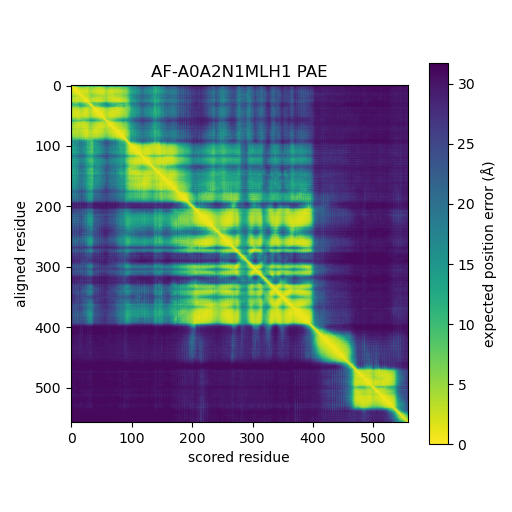 1
ATOM 4267 N N . GLN A 1 529 ? -41.672 30.882 36.225 1.00 81.81 529 GLN A N 1
ATOM 4268 C CA . GLN A 1 529 ? -40.631 31.002 35.207 1.00 81.81 529 GLN A CA 1
ATOM 4269 C C . GLN A 1 529 ? -39.786 29.726 35.103 1.00 81.81 529 GLN A C 1
ATOM 4271 O O . GLN A 1 529 ? -39.497 29.287 33.991 1.00 81.81 529 GLN A O 1
ATOM 4276 N N . LYS A 1 530 ? -39.435 29.106 36.234 1.00 79.62 530 LYS A N 1
ATOM 4277 C CA . LYS A 1 530 ? -38.703 27.833 36.281 1.00 79.62 530 LYS A CA 1
ATOM 4278 C C . LYS A 1 530 ? -39.516 26.689 35.670 1.00 79.62 530 LYS A C 1
ATOM 4280 O O . LYS A 1 530 ? -38.978 25.912 34.889 1.00 79.62 530 LYS A O 1
ATOM 4285 N N . GLU A 1 531 ? -40.816 26.631 35.948 1.00 74.56 531 GLU A N 1
ATOM 4286 C CA . GLU A 1 531 ? -41.721 25.649 35.341 1.00 74.56 531 GLU A CA 1
ATOM 4287 C C . GLU A 1 531 ? -41.931 25.912 33.840 1.00 74.56 531 GLU A C 1
ATOM 4289 O O . GLU A 1 531 ? -41.883 24.977 33.049 1.00 74.56 531 GLU A O 1
ATOM 4294 N N . ARG A 1 532 ? -42.012 27.174 33.390 1.00 72.56 532 ARG A N 1
ATOM 4295 C CA . ARG A 1 532 ? -41.997 27.511 31.950 1.00 72.56 532 ARG A CA 1
ATOM 4296 C C . ARG A 1 532 ? -40.686 27.138 31.254 1.00 72.56 532 ARG A C 1
ATOM 4298 O O . ARG A 1 532 ? -40.707 26.809 30.076 1.00 72.56 532 ARG A O 1
ATOM 4305 N N . GLN A 1 533 ? -39.550 27.199 31.951 1.00 67.00 533 GLN A N 1
ATOM 4306 C CA . GLN A 1 533 ? -38.263 26.743 31.414 1.00 67.00 533 GLN A CA 1
ATOM 4307 C C . GLN A 1 533 ? -38.177 25.214 31.336 1.00 67.00 533 GLN A C 1
ATOM 4309 O O . GLN A 1 533 ? -37.559 24.712 30.405 1.00 67.00 533 GLN A O 1
ATOM 4314 N N . LYS A 1 534 ? -38.836 24.484 32.246 1.00 63.81 534 LYS A N 1
ATOM 4315 C CA . LYS A 1 534 ? -39.016 23.026 32.137 1.00 63.81 534 LYS A CA 1
ATOM 4316 C C . LYS A 1 534 ? -40.027 22.625 31.054 1.00 63.81 534 LYS A C 1
ATOM 4318 O O . LYS A 1 534 ? -39.849 21.587 30.436 1.00 63.81 534 LYS A O 1
ATOM 4323 N N . MET A 1 535 ? -41.061 23.440 30.818 1.00 48.53 535 MET A N 1
ATOM 4324 C CA . MET A 1 535 ? -42.098 23.229 29.794 1.00 48.53 535 MET A CA 1
ATOM 4325 C C . MET A 1 535 ? -41.755 23.825 28.417 1.00 48.53 535 MET A C 1
ATOM 4327 O O . MET A 1 535 ? -42.595 23.791 27.520 1.00 48.53 535 MET A O 1
ATOM 4331 N N . LYS A 1 536 ? -40.546 24.371 28.209 1.00 48.06 536 LYS A N 1
ATOM 4332 C CA . LYS A 1 536 ? -40.079 24.669 26.848 1.00 48.06 536 LYS A CA 1
ATOM 4333 C C . LYS A 1 536 ? -39.878 23.335 26.117 1.00 48.06 536 LYS A C 1
ATOM 4335 O O . LYS A 1 536 ? -39.043 22.550 26.569 1.00 48.06 536 LYS A O 1
ATOM 4340 N N . PRO A 1 537 ? -40.580 23.077 24.999 1.00 39.22 537 PRO A N 1
ATOM 4341 C CA . PRO A 1 537 ? -40.265 21.938 24.154 1.00 39.22 537 PRO A CA 1
ATOM 4342 C C . PRO A 1 537 ? -38.818 22.077 23.681 1.00 39.22 537 PRO A C 1
ATOM 4344 O O . PRO A 1 537 ? -38.372 23.178 23.340 1.00 39.22 537 PRO A O 1
ATOM 4347 N N . ILE A 1 538 ? -38.080 20.969 23.641 1.00 44.78 538 ILE A N 1
ATOM 4348 C CA . ILE A 1 538 ? -36.854 20.879 22.849 1.00 44.78 538 ILE A CA 1
ATOM 4349 C C . ILE A 1 538 ? -37.291 20.980 21.383 1.00 44.78 538 ILE A C 1
ATOM 4351 O O . ILE A 1 538 ? -37.512 19.981 20.714 1.00 44.78 538 ILE A O 1
ATOM 4355 N N . THR A 1 539 ? -37.466 22.198 20.882 1.00 34.31 539 THR A N 1
ATOM 4356 C CA . THR A 1 539 ? -37.583 22.479 19.449 1.00 34.31 539 THR A CA 1
ATOM 4357 C C . THR A 1 539 ? -36.375 23.294 19.039 1.00 34.31 539 THR A C 1
ATOM 4359 O O . THR A 1 539 ? -36.397 24.519 18.970 1.00 34.31 539 THR A O 1
ATOM 4362 N N . SER A 1 540 ? -35.288 22.565 18.827 1.00 45.50 540 SER A N 1
ATOM 4363 C CA . SER A 1 540 ? -34.278 22.877 17.826 1.00 45.50 540 SER A CA 1
ATOM 4364 C C . SER A 1 540 ? -33.526 21.576 17.564 1.00 45.50 540 SER A C 1
ATOM 4366 O O . SER A 1 540 ? -32.625 21.221 18.320 1.00 45.50 540 SER A O 1
ATOM 4368 N N . ASN A 1 541 ? -33.934 20.900 16.485 1.00 41.41 541 ASN A N 1
ATOM 4369 C CA . ASN A 1 541 ? -33.376 19.680 15.883 1.00 41.41 541 ASN A CA 1
ATOM 4370 C C . ASN A 1 541 ? -33.955 18.338 16.363 1.00 41.41 541 ASN A C 1
ATOM 4372 O O . ASN A 1 541 ? -33.212 17.520 16.889 1.00 41.41 541 ASN A O 1
ATOM 4376 N N . CYS A 1 542 ? -35.247 18.079 16.122 1.00 39.66 542 CYS A N 1
ATOM 4377 C CA . CYS A 1 542 ? -35.787 16.720 15.901 1.00 39.66 542 CYS A CA 1
ATOM 4378 C C . CYS A 1 542 ? -37.227 16.780 15.348 1.00 39.66 542 CYS A C 1
ATOM 4380 O O . CYS A 1 542 ? -38.158 16.268 15.956 1.00 39.66 542 CYS A O 1
ATOM 4382 N N . GLU A 1 543 ? -37.435 17.430 14.199 1.00 35.81 543 GLU A N 1
ATOM 4383 C CA . GLU A 1 543 ? -38.767 17.530 13.568 1.00 35.81 543 GLU A CA 1
ATOM 4384 C C . GLU A 1 543 ? -39.029 16.663 12.313 1.00 35.81 543 GLU A C 1
ATOM 4386 O O . GLU A 1 543 ? -40.170 16.655 11.860 1.00 35.81 543 GLU A O 1
ATOM 4391 N N . PRO A 1 544 ? -38.102 15.831 11.782 1.00 38.47 544 PRO A N 1
ATOM 4392 C CA . PRO A 1 544 ? -38.502 14.816 10.795 1.00 38.47 544 PRO A CA 1
ATOM 4393 C C . PRO A 1 544 ? -38.892 13.450 11.388 1.00 38.47 544 PRO A C 1
ATOM 4395 O O . PRO A 1 544 ? -39.470 12.639 10.673 1.00 38.47 544 PRO A O 1
ATOM 4398 N N . LEU A 1 545 ? -38.571 13.151 12.655 1.00 41.59 545 LEU A N 1
ATOM 4399 C CA . LEU A 1 545 ? -38.676 11.776 13.181 1.00 41.59 545 LEU A CA 1
ATOM 4400 C C . LEU A 1 545 ? -40.033 11.440 13.821 1.00 41.59 545 LEU A C 1
ATOM 4402 O O . LEU A 1 545 ? -40.509 10.322 13.664 1.00 41.59 545 LEU A O 1
ATOM 4406 N N . LEU A 1 546 ? -40.721 12.406 14.436 1.00 37.44 546 LEU A N 1
ATOM 4407 C CA . LEU A 1 546 ? -41.995 12.149 15.131 1.00 37.44 546 LEU A CA 1
ATOM 4408 C C . LEU A 1 546 ? -43.237 12.146 14.221 1.00 37.44 546 LEU A C 1
ATOM 4410 O O . LEU A 1 546 ? -44.327 11.807 14.677 1.00 37.44 546 LEU A O 1
ATOM 4414 N N . ARG A 1 547 ? -43.093 12.477 12.929 1.00 40.84 547 ARG A N 1
ATOM 4415 C CA . ARG A 1 547 ? -44.163 12.237 11.943 1.00 40.84 547 ARG A CA 1
ATOM 4416 C C . ARG A 1 547 ? -44.225 10.784 11.471 1.00 40.84 547 ARG A C 1
ATOM 4418 O O . ARG A 1 547 ? -45.295 10.361 11.063 1.00 40.84 547 ARG A O 1
ATOM 4425 N N . ARG A 1 548 ? -43.135 10.011 11.567 1.00 45.47 548 ARG A N 1
ATOM 4426 C CA . ARG A 1 548 ? -43.137 8.604 11.124 1.00 45.47 548 ARG A CA 1
ATOM 4427 C C . ARG A 1 548 ? -43.735 7.638 12.146 1.00 45.47 548 ARG A C 1
ATOM 4429 O O . ARG A 1 548 ? -44.391 6.694 11.738 1.00 45.47 548 ARG A O 1
ATOM 4436 N N . GLU A 1 549 ? -43.592 7.891 13.446 1.00 40.66 549 GLU A N 1
ATOM 4437 C CA . GLU A 1 549 ? -44.110 6.961 14.469 1.00 40.66 549 GLU A CA 1
ATOM 4438 C C . GLU A 1 549 ? -45.623 7.088 14.732 1.00 40.66 549 GLU A C 1
ATOM 4440 O O . GLU A 1 549 ? -46.237 6.146 15.222 1.00 40.66 549 GLU A O 1
ATOM 4445 N N . ASN A 1 550 ? -46.263 8.206 14.365 1.00 38.44 550 ASN A N 1
ATOM 4446 C CA . ASN A 1 550 ? -47.713 8.378 14.547 1.00 38.44 550 ASN A CA 1
ATOM 4447 C C . ASN A 1 550 ? -48.560 7.941 13.337 1.00 38.44 550 ASN A C 1
ATOM 4449 O O . ASN A 1 550 ? -49.771 7.787 13.482 1.00 38.44 550 ASN A O 1
ATOM 4453 N N . GLU A 1 551 ? -47.951 7.689 12.174 1.00 47.03 551 GLU A N 1
ATOM 4454 C CA . GLU A 1 551 ? -48.644 7.067 11.032 1.00 47.03 551 GLU A CA 1
ATOM 4455 C C . GLU A 1 551 ? -48.721 5.531 11.167 1.00 47.03 551 GLU A C 1
ATOM 4457 O O . GLU A 1 551 ? -49.662 4.927 10.657 1.00 47.03 551 GLU A O 1
ATOM 4462 N N . GLU A 1 552 ? -47.836 4.892 11.946 1.00 48.72 552 GLU A N 1
ATOM 4463 C CA . GLU A 1 552 ? -47.881 3.437 12.198 1.00 48.72 552 GLU A CA 1
ATOM 4464 C C . GLU A 1 552 ? -48.804 3.010 13.359 1.00 48.72 552 GLU A C 1
ATOM 4466 O O . GLU A 1 552 ? -49.124 1.830 13.482 1.00 48.72 552 GLU A O 1
ATOM 4471 N N . LEU A 1 553 ? -49.321 3.942 14.170 1.00 41.91 553 LEU A N 1
ATOM 4472 C CA . LEU A 1 553 ? -50.237 3.631 15.285 1.00 41.91 553 LEU A CA 1
ATOM 4473 C C . LEU A 1 553 ? -51.722 3.936 15.010 1.00 41.91 553 LEU A C 1
ATOM 4475 O O . LEU A 1 553 ? -52.559 3.705 15.880 1.00 41.91 553 LEU A O 1
ATOM 4479 N N . CYS A 1 554 ? -52.081 4.387 13.800 1.00 42.56 554 CYS A N 1
ATOM 4480 C CA . CYS A 1 554 ? -53.483 4.571 13.381 1.00 42.56 554 CYS A CA 1
ATOM 4481 C C . CYS A 1 554 ? -54.000 3.523 12.376 1.00 42.56 554 CYS A C 1
ATOM 4483 O O . CYS A 1 554 ? -55.127 3.643 11.904 1.00 42.56 554 CYS A O 1
ATOM 4485 N N . LEU A 1 555 ? -53.243 2.455 12.102 1.00 45.22 555 LEU A N 1
ATOM 4486 C CA . LEU A 1 555 ? -53.731 1.274 11.373 1.00 45.22 555 LEU A CA 1
ATOM 4487 C C . LEU A 1 555 ? -53.784 0.046 12.294 1.00 45.22 555 LEU A C 1
ATOM 4489 O O . LEU A 1 555 ? -53.217 -1.002 12.014 1.00 45.22 555 LEU A O 1
ATOM 4493 N N . SER A 1 556 ? -54.471 0.187 13.427 1.00 46.56 556 SER A N 1
ATOM 4494 C CA . SER A 1 556 ? -55.065 -0.952 14.138 1.00 46.56 556 SER A CA 1
ATOM 4495 C C . SER A 1 556 ? -56.309 -0.511 14.914 1.00 46.56 556 SER A C 1
ATOM 4497 O O . SER A 1 556 ? -56.294 -0.339 16.131 1.00 46.56 556 SER A O 1
ATOM 4499 N N . LYS A 1 557 ? -57.401 -0.308 14.174 1.00 39.03 557 LYS A N 1
ATOM 4500 C CA . LYS A 1 557 ? -58.777 -0.567 14.610 1.00 39.03 557 LYS A CA 1
ATOM 4501 C C . LYS A 1 557 ? -59.639 -0.885 13.402 1.00 39.03 557 LYS A C 1
ATOM 4503 O O . LYS A 1 557 ? -59.549 -0.115 12.422 1.00 39.03 557 LYS A O 1
#

Nearest PDB structures (foldseek):
  1tyv-assembly1_A  TM=3.971E-01  e=2.342E+00  Lederbergvirus P22
  1tyu-assembly1_A  TM=3.869E-01  e=2.597E+00  Lederbergvirus P22

Sequence (557 aa):
MNTHLSTKIYNFLVNAEEEHITGASVIYQRIEDDPWVSKDELRSIISQAVTLANSQNVRGSSRHTTLLEILSEFDISYKAIFSLRAIGVVKVNEEEPLSSAQIRSNINKLKSKLKKNTSTLYQHLFSAVNRVSTDELTWKVLLGSQVIADESDIIKKLPKQLRENFMKLARNMVPTTLPGFIQKKCNEFVRDFASRDTNKLPRALLHDGRWKESNKKLAEITDRILETLNDSWNNSAFSPEEAEVLNEGTYLTNLIVPAIRASLKNLPHGKFTYISMYERQSISSADRRKRSGRRPDIIFVMMDREKKYELMYTECSRLFCRRPEKDEFGIIGLQVAGSTLRLTVLIRDGANVDRYYHLHESRVPVQKSEPAVVAKFIETLLILRNILIVNMSLLPHGSTPKSDKQKEDNETNSLKICIARLEVENAELRKKFTEIEARNAELKTRIAKLEDKQLQNEMLPMVTMTGILTPSFHVYYSKQLNQLPRSIKIDTWRRLTSRKHPLSIEQASSIHPEVEDLLNKAVGNYIKQKERQKMKPITSNCEPLLRRENEELCLSK

Solvent-accessible surface area (backbone atoms only — not comparable to full-atom values): 32549 Å² total; per-residue (Å²): 130,70,64,66,60,38,50,52,53,27,52,45,70,68,70,51,60,70,94,66,61,42,27,47,49,61,52,48,63,39,44,70,75,53,78,75,70,50,74,66,57,46,52,50,43,50,53,53,24,41,53,59,46,42,73,78,42,62,89,84,38,72,65,41,49,49,51,54,46,28,69,74,35,35,70,62,27,48,53,50,56,52,51,38,39,76,72,66,74,50,87,54,86,80,74,75,73,60,46,71,67,52,26,44,51,28,43,53,51,40,46,57,58,30,66,73,41,86,50,71,58,34,48,53,51,36,56,47,59,69,70,52,61,67,88,78,57,45,63,87,40,55,51,34,76,54,37,86,53,76,89,33,69,67,42,67,71,40,58,68,71,50,40,50,60,67,44,45,63,63,56,69,74,44,76,93,66,81,60,66,68,56,56,49,51,52,51,49,52,61,71,68,58,64,80,72,78,62,61,73,68,67,84,63,54,73,97,75,89,68,79,85,66,54,71,72,54,53,48,57,36,47,54,44,30,50,52,45,49,50,58,33,53,72,33,72,73,45,32,86,83,41,45,83,72,57,54,72,65,58,51,40,63,62,44,51,48,50,36,51,52,33,44,54,54,89,42,79,48,52,93,39,42,50,80,43,71,60,99,63,73,51,73,38,37,54,76,76,27,106,69,83,59,88,72,56,62,32,37,35,35,41,51,56,97,90,43,81,42,78,51,33,41,27,32,78,71,86,92,82,71,60,85,54,63,70,65,68,54,57,39,35,39,38,36,47,56,91,59,35,38,36,38,30,36,42,33,30,39,86,86,71,47,80,41,80,43,85,74,46,76,26,49,56,65,65,42,97,62,58,68,68,46,48,50,43,34,51,49,51,45,50,52,53,41,48,52,50,57,31,47,62,32,36,56,90,74,62,87,77,95,72,62,78,84,53,47,64,63,49,49,54,52,52,48,51,54,49,49,55,50,50,52,52,54,50,52,51,50,51,51,53,49,54,51,50,51,52,51,50,52,51,48,51,54,53,48,52,52,49,50,52,48,47,53,49,52,59,61,64,72,67,88,68,89,81,87,85,86,76,69,61,65,35,76,87,48,47,75,62,50,75,75,46,58,71,69,57,50,44,53,52,40,49,54,44,58,67,40,102,78,47,45,52,72,69,53,55,29,41,101,35,73,70,54,52,53,53,50,54,51,49,46,54,51,50,52,54,50,53,50,51,63,69,66,51,74,89,81,83,89,73,80,78,63,69,66,60,63,60,64,70,70,72,77,79,129

Secondary structure (DSSP, 8-state):
--HHHHHHHHHHHHHS-GGG--HHHHHHHHHHH-TTS-HHHHHHHHHHHHHHHHTTSPTT-HHHHHHHHHHHSHHHHHHHHHHHHHTT-S-----PPPPHHHHHHHHHHHHHHHHT--SHHHHHHHHHHHTS-TTS--TTSGGGGT---TTSHHHHTS-HHHHHHHHHHHHHHS-SS--HHHHHHHHHHHHT---PPP-PPPS----SSS-SS-HHHHHHHHHHHHHHHHHHHTSGGGSTTTTTT--HHHHIIIIIHHHHHHHTTT-TTTTTEEEE--SS--HHHHHH-SS-PPPPSEEEEEEETTEEEEEEEEESS------PPTTT-PEEEEEEETTEEEEEEEEE-TTS-EEEEEEEEEE--SSS--HHHHHHHHHHHHHHHHHHHHHHHHGGG------GGGHHHHHHHHHHHHHHHHHHHHHHHHHHHHHHHHHHHHHHHHHHHHHHHHHHHHHTT-SSS----S----GGGHHHHTTS-HHHHHHHHHHHHSSSSPPPHHHHHS--HHHHHHHHHHHHHHHHHHHHHHSS---SS--SSHHHHTTSSSS--

Organism: NCBI:txid588596

Foldseek 3Di:
DPPPLLVVLLCCLQPPDLVQQALQNNLLSCQAPPVDQDLVSSLVSLVVSLVVNLVPDDPPDPSNVSSVVSSVCNVVSNVVVVVCVVVVNRDHDPDDQQDLVLLVVLLVVLLVVLVVDPDPLSVLLNVLSVPDDSVPDTSVDVVSVSDDDCPDPSLVPDDPVSNCVVCVVVVVVDDPDDPVVVVVVVVCCVVVPDPDDFPQQDAADDPPVDFPDDPVVLVQLLVQLVVLLVVLQPDPCLPPVNVVVDDPVCCCVRRVVSNLCSLQPPAGQVVFKDKDQDPDADPFQVVVDPDDDDHFRIWIWGADPNDIDTAETEHADDDDGHQDDEPQAWRWYWYDDPQKTWIKTWHQYNVRDTDIDTDAMAGHCSYDDDPVRSVRVSVSSSVVSRRSNNSVSRVVVDDDPDDPVCCVVVVVVVVVVVVVVVVVVVVVVVVVVVVVVVVVVVVVVVVVVVVVVVVVVVVVPPPDDDDDQDQQAEPVCVVLVVLDDPVLSSVLSCCQQPDPDHDDSVCCRDPHPVNVVSSVVSSVVVVVVVVVVVVDPPPDDDPPPVVVVVVVVPPDD